Protein 4B7O (pdb70)

Foldseek 3Di:
DFFFLQKFWQPDFQLRVQQDQDWAPQVSCVQPFQWFWFFFAFQLIWIGGLFFTLCQEWEAEPRDTDNAAFALLTYRGGDTCVFFGGKMKHAAADAQQPAARRGGMYIYTYGDWLCSQCVFDPDFWWKKKKWKAKVQGWIKIWMKIWGQDDFKIWIKIKIKIWGDFGFFFPPDADPVGDRGFPFRTKIKIKMKIKMKGADPPRFKMKMWIKMKIKIWDDADLRNNFGPFIKMWMKMKIKIWMWGADPPQWGIKIKMKMKIKIKMWGQACLVRVLLPNHGGIWIKMKIKIKMKIKTWGDDDPFKIKIKIKIKMKMKIDTPAADLLLAADDVDDPCVVRVVASVVSNPADFDIKMKMKMKMKMKMWGDDDQKIKIKMKMKIKMWIQAGRRDIAIDIDIKIKMKMWGDPDPFKIKIKMWTKHWHDDHHHNSSNSSANHHAEAADYPADTKMKIKIKIKMWGHDPFKIKMKMKMKMKIFQDWAAFPCVNTHIHRFFMKIKIWMKMKMWGDDDFKIKIKMKIAMQIATEGPHPVGRDDLRLNRGFRWAIKMKMKIKGADVVQGKMKIKIKMKGAKGWATSYPVADDDCPGDGGIFHIDMKMKMKMWGDRVSTSFKIKMKMWTRVNSDWGTIGSGDRPPGHTHRGIMIMIMMMHMD

B-factor: mean 45.09, std 10.03, range [23.98, 94.46]

InterPro domains:
  IPR000531 TonB-dependent receptor-like, beta-barrel [PF00593] (238-663)
  IPR010105 TonB-dependent siderophore receptor [TIGR01783] (16-672)
  IPR012910 TonB-dependent receptor, plug domain [PF07715] (16-115)
  IPR036942 TonB-dependent receptor-like, beta-barrel domain superfamily [G3DSA:2.40.170.20] (121-672)
  IPR037066 TonB-dependent receptor, plug domain superfamily [G3DSA:2.170.130.10] (10-120)
  IPR039426 TonB-dependent receptor-like [PS52016] (8-672)
  IPR039426 TonB-dependent receptor-like [PTHR30069] (2-671)

Solvent-accessible surface area: 27251 Å² total; per-residue (Å²): 95,93,44,2,6,5,36,80,72,82,33,10,36,23,84,82,25,10,28,43,21,20,37,30,6,43,44,27,4,24,40,8,16,7,1,10,11,0,2,2,12,11,6,6,8,4,2,1,2,10,3,2,0,5,6,6,2,8,27,7,6,31,59,3,14,30,1,2,12,6,1,61,13,9,4,21,6,23,3,23,3,41,3,0,54,16,0,12,0,55,1,6,0,12,38,1,29,34,6,12,2,14,1,9,4,6,5,37,2,100,1,7,25,2,109,18,8,16,148,26,33,149,79,101,143,0,35,40,83,30,40,12,108,18,64,14,85,6,72,10,89,5,43,6,77,9,15,70,145,57,80,106,13,20,9,95,18,78,24,54,14,27,28,96,52,11,59,7,3,179,60,27,166,18,125,110,31,26,111,42,2,13,91,4,30,4,18,21,69,2,72,1,37,13,89,1,34,31,90,42,155,46,40,37,62,52,24,74,7,54,4,45,1,31,14,55,12,84,8,32,29,94,7,3,61,34,95,77,72,5,35,4,7,20,6,6,56,6,80,32,46,45,0,90,98,87,73,172,6,57,93,21,60,14,9,44,13,53,13,43,18,85,5,56,0,33,41,1,107,116,5,20,27,0,1,53,27,125,17,75,6,97,7,97,3,11,1,135,4,83,14,78,31,51,18,12,121,105,52,149,85,25,34,40,49,57,5,77,4,66,5,45,0,47,1,45,18,90,58,60,32,11,50,97,14,131,54,147,199,76,156,98,125,54,130,36,116,128,33,49,84,78,1,67,66,68,173,19,51,40,9,26,1,21,6,53,3,38,8,88,5,47,43,94,43,114,125,19,90,13,71,27,22,15,73,7,89,15,107,7,99,5,37,12,4,28,43,66,64,14,40,15,43,27,93,1,57,7,113,14,38,29,106,49,64,90,140,59,97,3,80,10,40,10,53,5,53,4,5,3,6,3,37,12,76,7,0,4,9,6,6,1,46,122,5,0,14,4,1,9,130,40,6,99,4,6,67,0,104,1,39,3,97,12,54,21,40,88,51,65,60,89,26,18,34,2,9,66,2,108,8,19,4,129,56,1,17,30,67,14,48,152,52,43,72,32,22,11,37,0,6,70,6,88,4,71,4,60,3,92,18,27,28,94,133,64,74,19,51,23,29,93,86,7,14,7,65,11,93,0,39,3,63,33,89,33,121,164,113,17,9,11,27,25,3,16,15,2,4,10,14,3,75,1,109,5,26,8,87,10,87,57,81,168,141,70,40,41,28,82,12,88,65,4,22,110,4,82,137,7,85,25,12,5,18,74,43,25,23,116,76,247,182,100,40,122,4,57,26,169,32,27,19,5,18,3,60,34,23,1,88,12,51,99,45,104,58,8,30,1,35,4,87,4,38,18,4,40,149,32,32,77,40,44,10,2,0,9,56,67,78,94,16,7,0,5,31,1,112,8,58,29,80,11,53,11,87,10,90

Secondary structure (DSSP, 8-state):
--STTSEEEEEEEHHHHTT----SHHHHTTT-TTEEE-SSSGGG--EEETTEETTT-EEEETTB-----S-TTSPPP---GGGEEEEEEE-SS--GGG-TTTTS-EEEEEE--HHHHGGG-SSSEEEEEEEEEETTTEEEEEEEEEEEETTEEEEEEEEEEEE---BBSTT---TTS-SB-TT--EEEEEEEEEEEEEEGGGTEEEEEEEEEEEEEEE--SSTT----EEEEEEEEEEEEEEEEEETTEEEEEEEEEEEEEEEEES--TT-TTTT--SS-EEEEEEEEEEEEEEEEEEETTEEEEEEEEEEEEEEEESS--GGG------S--HHHHHHHHHHHH------EEEEEEEEEEEEEEETTEEEEEEEEEEEEEEE-TTS-EEEEEEEEEEEEEEEEEETTEEEEEEEEEEEEPPPPPPGGGTT-TT-EEEE-TTPPPEEEEEEEEEEEEE-SSEEEEEEEEEEEEEEEEEEEE--EEEEEEEEEEEEEEEEEEEEEEETTEEEEEEEEEE--EEEE-SSS------TTTB--PPPEEEEEEEEEETTTTEEEEEEEEEE--EES-SBTT--B---B---EE--EEEEEEEEEE-TTSSTTEEEEEEEESTT------SSS-TTT-SPPB--EEEEEEEEE-

CATH classification: 2.170.130.10 (+1 more: 2.40.170.20)

Organism: Neisseria meningitidis (NCBI:txid487)

Sequence (649 aa):
DRQGSKIRTNIVTLQQKDESTATDMRELLKEEPSIDFGGGNGTSQFLTLRGMGQNSVDIKVDNAYSDSQILYHQGRFIVDPALVKVVSVQKGAGSASAGIGATNGAIIAKTVDAQDLLKGLDKNWGVRLNSGFASNEGVSYGASVFGKEGNFDGLFSYNRNDEKEYEAGKGFRNFNGGKTVPYSALDKRSYLAKIGTTFGDGDHRIVLSHMEDQHRGIRTVREEFTVPYRETTQSNTNLAYTGKDLGFVEKLDANAYVLEKKRYSADDKDNGYAGNVVGPNHTRITTRGMNFNFDSRLAEQTLLKYGINYRHQEIKPQAFLNGEFEISTDEEKAKDKKDMDLVHSYKLSNPTKTDTGAYIEAIHELDGFTLTGGLRYDRFKVKTHDGKTVSSSNLNPSFGVIWQPHEHWSFSSSHNYASRSPRLYDALQTHGKRGIISIADGTKAERARNTEIGFNYNDGTFAANGSYFWQTIKDALANPQNAVREAVNAGYIKNHGYELGASYRTGGLTAKVGVSHSKPRFYDTHPKKLLSANPEFGAQVGRAWTASLAYRFQNPNLEIGWRGRYVQKAVGSILVAGQKDRKLENVVRKGFGVNDVFANWKPLGKDTLNVNLSVNNVFNTFYYPHSQRWTNTLPGVGRDVRLGVNYKF

Structure (mmCIF, N/CA/C/O backbone):
data_4B7O
#
_entry.id   4B7O
#
_cell.length_a   175.210
_cell.length_b   79.100
_cell.length_c   74.750
_cell.angle_alpha   90.00
_cell.angle_beta   97.58
_cell.angle_gamma   90.00
#
_symmetry.space_group_name_H-M   'C 1 2 1'
#
loop_
_entity.id
_entity.type
_entity.pdbx_description
1 polymer 'IRON-REGULATED OUTER MEMBRANE PROTEIN'
2 water water
#
loop_
_atom_site.group_PDB
_atom_site.id
_atom_site.type_symb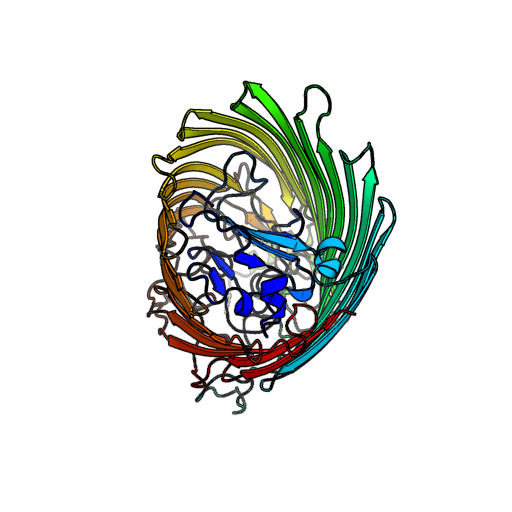ol
_atom_site.label_atom_id
_atom_site.label_alt_id
_atom_site.label_comp_id
_atom_site.label_asym_id
_atom_site.label_entity_id
_atom_site.label_seq_id
_atom_site.pdbx_PDB_ins_code
_atom_site.Cartn_x
_atom_site.Cartn_y
_atom_site.Cartn_z
_atom_site.occupancy
_atom_site.B_iso_or_equiv
_atom_site.auth_seq_id
_atom_site.auth_comp_id
_atom_site.auth_asym_id
_atom_site.auth_atom_id
_atom_site.pdbx_PDB_model_num
ATOM 1 N N . ASP A 1 61 ? -21.305 -39.029 43.119 1.00 54.25 61 ASP A N 1
ATOM 2 C CA . ASP A 1 61 ? -20.543 -38.758 41.852 1.00 53.14 61 ASP A CA 1
ATOM 3 C C . ASP A 1 61 ? -19.047 -38.556 42.040 1.00 52.46 61 ASP A C 1
ATOM 4 O O . ASP A 1 61 ? -18.649 -37.553 42.608 1.00 53.37 61 ASP A O 1
ATOM 9 N N . ARG A 1 62 ? -18.225 -39.477 41.537 1.00 43.85 62 ARG A N 1
ATOM 10 C CA . ARG A 1 62 ? -16.790 -39.349 41.735 1.00 47.82 62 ARG A CA 1
ATOM 11 C C . ARG A 1 62 ? -15.957 -39.614 40.520 1.00 45.85 62 ARG A C 1
ATOM 12 O O . ARG A 1 62 ? -14.815 -40.072 40.671 1.00 49.06 62 ARG A O 1
ATOM 20 N N . GLN A 1 63 ? -16.470 -39.303 39.333 1.00 35.78 63 GLN A N 1
ATOM 21 C CA . GLN A 1 63 ? -15.643 -39.467 38.129 1.00 40.52 63 GLN A CA 1
ATOM 22 C C . GLN A 1 63 ? -15.465 -38.172 37.369 1.00 40.23 63 GLN A C 1
ATOM 23 O O . GLN A 1 63 ? -15.331 -38.162 36.147 1.00 42.64 63 GLN A O 1
ATOM 29 N N . GLY A 1 64 ? -15.378 -37.079 38.110 1.00 37.43 64 GLY A N 1
ATOM 30 C CA . GLY A 1 64 ? -15.273 -35.833 37.452 1.00 43.08 64 GLY A CA 1
ATOM 31 C C . GLY A 1 64 ? -16.655 -35.458 36.917 1.00 48.63 64 GLY A C 1
ATOM 32 O O . GLY A 1 64 ? -17.649 -35.442 37.647 1.00 46.43 64 GLY A O 1
ATOM 33 N N . SER A 1 65 ? -16.687 -35.131 35.640 1.00 49.76 65 SER A N 1
ATOM 34 C CA . SER A 1 65 ? -17.901 -34.771 34.959 1.00 52.83 65 SER A CA 1
ATOM 35 C C . SER A 1 65 ? -18.392 -35.985 34.154 1.00 53.06 65 SER A C 1
ATOM 36 O O . SER A 1 65 ? -19.422 -35.906 33.478 1.00 47.93 65 SER A O 1
ATOM 39 N N . LYS A 1 66 ? -17.644 -37.094 34.223 1.00 44.47 66 LYS A N 1
ATOM 40 C CA . LYS A 1 66 ? -17.957 -38.294 33.462 1.00 44.10 66 LYS A CA 1
ATOM 41 C C . LYS A 1 66 ? -19.367 -38.828 33.716 1.00 47.27 66 LYS A C 1
ATOM 42 O O . LYS A 1 66 ? -19.997 -39.296 32.788 1.00 40.40 66 LYS A O 1
ATOM 48 N N . ILE A 1 67 ? -19.848 -38.716 34.953 1.00 46.59 67 ILE A N 1
ATOM 49 C CA . ILE A 1 67 ? -21.074 -39.318 35.357 1.00 47.70 67 ILE A CA 1
ATOM 50 C C . ILE A 1 67 ? -21.763 -38.369 36.277 1.00 51.53 67 ILE A C 1
ATOM 51 O O . ILE A 1 67 ? -21.258 -38.097 37.344 1.00 55.25 67 ILE A O 1
ATOM 56 N N . ARG A 1 68 ? -22.897 -37.814 35.852 1.00 52.93 68 ARG A N 1
ATOM 57 C CA . ARG A 1 68 ? -23.648 -36.904 36.699 1.00 43.77 68 ARG A CA 1
ATOM 58 C C . ARG A 1 68 ? -24.980 -37.564 36.974 1.00 49.55 68 ARG A C 1
ATOM 59 O O . ARG A 1 68 ? -25.819 -37.736 36.080 1.00 52.83 68 ARG A O 1
ATOM 67 N N . THR A 1 69 ? -25.161 -38.035 38.194 1.00 46.99 69 THR A N 1
ATOM 68 C CA . THR A 1 69 ? -26.402 -38.725 38.456 1.00 47.29 69 THR A CA 1
ATOM 69 C C . THR A 1 69 ? -27.380 -37.756 39.138 1.00 45.26 69 THR A C 1
ATOM 70 O O . THR A 1 69 ? -26.972 -36.833 39.832 1.00 46.84 69 THR A O 1
ATOM 74 N N . ASN A 1 70 ? -28.661 -37.923 38.849 1.00 44.50 70 ASN A N 1
ATOM 75 C CA . ASN A 1 70 ? -29.709 -36.987 39.278 1.00 46.93 70 ASN A CA 1
ATOM 76 C C . ASN A 1 70 ? -29.394 -35.562 38.895 1.00 46.66 70 ASN A C 1
ATOM 77 O O . ASN A 1 70 ? -29.548 -34.667 39.697 1.00 48.37 70 ASN A O 1
ATOM 82 N N . ILE A 1 71 ? -28.932 -35.341 37.674 1.00 44.70 71 ILE A N 1
ATOM 83 C CA . ILE A 1 71 ? -28.876 -33.999 37.165 1.00 46.33 71 ILE A CA 1
ATOM 84 C C . ILE A 1 71 ? -30.201 -33.300 37.395 1.00 47.27 71 ILE A C 1
ATOM 85 O O . ILE A 1 71 ? -30.255 -32.146 37.768 1.00 52.05 71 ILE A O 1
ATOM 90 N N . VAL A 1 72 ? -31.298 -34.000 37.192 1.00 51.06 72 VAL A N 1
ATOM 91 C CA . VAL A 1 72 ? -32.520 -33.389 37.585 1.00 48.69 72 VAL A CA 1
ATOM 92 C C . VAL A 1 72 ? -33.382 -34.379 38.325 1.00 44.39 72 VAL A C 1
ATOM 93 O O . VAL A 1 72 ? -33.395 -35.555 38.051 1.00 45.28 72 VAL A O 1
ATOM 97 N N . THR A 1 73 ? -34.092 -33.849 39.289 1.00 46.38 73 THR A N 1
ATOM 98 C CA . THR A 1 73 ? -34.816 -34.616 40.252 1.00 48.46 73 THR A CA 1
ATOM 99 C C . THR A 1 73 ? -36.248 -34.100 40.174 1.00 47.48 73 THR A C 1
ATOM 100 O O . THR A 1 73 ? -36.481 -32.990 39.664 1.00 42.60 73 THR A O 1
ATOM 104 N N . LEU A 1 74 ? -37.195 -34.905 40.658 1.00 44.35 74 LEU A N 1
ATOM 105 C CA . LEU A 1 74 ? -38.603 -34.605 40.513 1.00 40.60 74 LEU A CA 1
ATOM 106 C C . LEU A 1 74 ? -38.950 -33.372 41.297 1.00 39.86 74 LEU A C 1
ATOM 107 O O . LEU A 1 74 ? -39.639 -32.491 40.795 1.00 37.75 74 LEU A O 1
ATOM 112 N N . GLN A 1 75 ? -38.431 -33.271 42.507 1.00 40.62 75 GLN A N 1
ATOM 113 C CA . GLN A 1 75 ? -38.688 -32.089 43.268 1.00 46.35 75 GLN A CA 1
ATOM 114 C C . GLN A 1 75 ? -38.111 -30.853 42.535 1.00 45.58 75 GLN A C 1
ATOM 115 O O . GLN A 1 75 ? -38.693 -29.787 42.617 1.00 43.67 75 GLN A O 1
ATOM 121 N N . GLN A 1 76 ? -37.031 -31.004 41.769 1.00 42.09 76 GLN A N 1
ATOM 122 C CA . GLN A 1 76 ? -36.528 -29.886 40.961 1.00 44.76 76 GLN A CA 1
ATOM 123 C C . GLN A 1 76 ? -37.334 -29.567 39.741 1.00 45.71 76 GLN A C 1
ATOM 124 O O . GLN A 1 76 ? -37.535 -28.408 39.416 1.00 48.47 76 GLN A O 1
ATOM 130 N N . LYS A 1 77 ? -37.776 -30.598 39.043 1.00 41.87 77 LYS A N 1
ATOM 131 C CA . LYS A 1 77 ? -38.643 -30.438 37.902 1.00 39.69 77 LYS A CA 1
ATOM 132 C C . LYS A 1 77 ? -39.982 -29.734 38.267 1.00 39.63 77 LYS A C 1
ATOM 133 O O . LYS A 1 77 ? -40.477 -28.911 37.531 1.00 42.58 77 LYS A O 1
ATOM 139 N N . ASP A 1 78 ? -40.505 -29.992 39.452 1.00 35.17 78 ASP A N 1
ATOM 140 C CA . ASP A 1 78 ? -41.702 -29.369 39.876 1.00 38.01 78 ASP A CA 1
ATOM 141 C C . ASP A 1 78 ? -41.525 -27.873 40.006 1.00 38.46 78 ASP A C 1
ATOM 142 O O . ASP A 1 78 ? -42.474 -27.143 39.997 1.00 42.68 78 ASP A O 1
ATOM 147 N N . GLU A 1 79 ? -40.301 -27.410 40.127 1.00 43.69 79 GLU A N 1
ATOM 148 C CA . GLU A 1 79 ? -40.041 -25.980 40.321 1.00 41.78 79 GLU A CA 1
ATOM 149 C C . GLU A 1 79 ? -39.742 -25.325 39.028 1.00 35.58 79 GLU A C 1
ATOM 150 O O . GLU A 1 79 ? -39.448 -24.173 38.990 1.00 47.16 79 GLU A O 1
ATOM 156 N N . SER A 1 80 ? -39.755 -26.079 37.953 1.00 38.18 80 SER A N 1
ATOM 157 C CA . SER A 1 80 ? -39.350 -25.557 36.657 1.00 36.87 80 SER A CA 1
ATOM 158 C C . SER A 1 80 ? -40.545 -25.444 35.704 1.00 39.82 80 SER A C 1
ATOM 159 O O . SER A 1 80 ? -41.615 -26.048 35.879 1.00 47.38 80 SER A O 1
ATOM 162 N N . THR A 1 81 ? -40.344 -24.700 34.651 1.00 39.36 81 THR A N 1
ATOM 163 C CA . THR A 1 81 ? -41.413 -24.441 33.734 1.00 36.48 81 THR A CA 1
ATOM 164 C C . THR A 1 81 ? -41.253 -25.275 32.431 1.00 38.67 81 THR A C 1
ATOM 165 O O . THR A 1 81 ? -42.139 -25.325 31.578 1.00 38.46 81 THR A O 1
ATOM 169 N N . ALA A 1 82 ? -40.138 -25.992 32.350 1.00 33.14 82 ALA A N 1
ATOM 170 C CA . ALA A 1 82 ? -39.736 -26.738 31.190 1.00 34.50 82 ALA A CA 1
ATOM 171 C C . ALA A 1 82 ? -40.649 -27.952 30.908 1.00 40.95 82 ALA A C 1
ATOM 172 O O . ALA A 1 82 ? -41.166 -28.605 31.842 1.00 35.96 82 ALA A O 1
ATOM 174 N N . THR A 1 83 ? -40.911 -28.216 29.618 1.00 38.39 83 THR A N 1
ATOM 175 C CA . THR A 1 83 ? -41.727 -29.383 29.277 1.00 35.47 83 THR A CA 1
ATOM 176 C C . THR A 1 83 ? -41.026 -30.273 28.289 1.00 35.56 83 THR A C 1
ATOM 177 O O . THR A 1 83 ? -41.609 -31.252 27.889 1.00 35.45 83 THR A O 1
ATOM 181 N N . ASP A 1 84 ? -39.793 -29.951 27.882 1.00 32.70 84 ASP A N 1
ATOM 182 C CA . ASP A 1 84 ? -38.943 -30.941 27.228 1.00 37.40 84 ASP A CA 1
ATOM 183 C C . ASP A 1 84 ? -37.559 -31.035 27.861 1.00 36.68 84 ASP A C 1
ATOM 184 O O . ASP A 1 84 ? -37.186 -30.169 28.656 1.00 35.11 84 ASP A O 1
ATOM 189 N N . MET A 1 85 ? -36.784 -32.041 27.434 1.00 33.66 85 MET A N 1
ATOM 190 C CA . MET A 1 85 ? -35.399 -32.196 27.869 1.00 34.29 85 MET A CA 1
ATOM 191 C C . MET A 1 85 ? -34.477 -31.095 27.448 1.00 39.96 85 MET A C 1
ATOM 192 O O . MET A 1 85 ? -33.593 -30.715 28.207 1.00 44.78 85 MET A O 1
ATOM 197 N N . ARG A 1 86 ? -34.661 -30.560 26.248 1.00 37.91 86 ARG A N 1
ATOM 198 C CA . ARG A 1 86 ? -33.799 -29.488 25.853 1.00 38.50 86 ARG A CA 1
ATOM 199 C C . ARG A 1 86 ? -33.746 -28.329 26.872 1.00 39.02 86 ARG A C 1
ATOM 200 O O . ARG A 1 86 ? -32.670 -27.804 27.138 1.00 37.77 86 ARG A O 1
ATOM 208 N N . GLU A 1 87 ? -34.902 -27.920 27.411 1.00 36.50 87 GLU A N 1
ATOM 209 C CA . GLU A 1 87 ? -34.903 -26.837 28.371 1.00 38.36 87 GLU A CA 1
ATOM 210 C C . GLU A 1 87 ? -34.468 -27.332 29.736 1.00 34.33 87 GLU A C 1
ATOM 211 O O . GLU A 1 87 ? -33.750 -26.665 30.410 1.00 36.79 87 GLU A O 1
ATOM 217 N N . LEU A 1 88 ? -34.934 -28.490 30.134 1.00 32.20 88 LEU A N 1
ATOM 218 C CA . LEU A 1 88 ? -34.610 -29.026 31.432 1.00 35.44 88 LEU A CA 1
ATOM 219 C C . LEU A 1 88 ? -33.109 -29.132 31.693 1.00 38.58 88 LEU A C 1
ATOM 220 O O . LEU A 1 88 ? -32.665 -28.943 32.838 1.00 36.35 88 LEU A O 1
ATOM 225 N N . LEU A 1 89 ? -32.342 -29.516 30.665 1.00 35.22 89 LEU A N 1
ATOM 226 C CA . LEU A 1 89 ? -30.934 -29.757 30.858 1.00 33.24 89 LEU A CA 1
ATOM 227 C C . LEU A 1 89 ? -30.130 -28.619 30.207 1.00 40.52 89 LEU A C 1
ATOM 228 O O . LEU A 1 89 ? -29.023 -28.883 29.654 1.00 39.52 89 LEU A O 1
ATOM 233 N N . LYS A 1 90 ? -30.674 -27.389 30.205 1.00 31.01 90 LYS A N 1
ATOM 234 C CA . LYS A 1 90 ? -29.999 -26.331 29.478 1.00 35.76 90 LYS A CA 1
ATOM 235 C C . LYS A 1 90 ? -28.699 -25.810 30.152 1.00 35.36 90 LYS A C 1
ATOM 236 O O . LYS A 1 90 ? -27.838 -25.200 29.504 1.00 32.60 90 LYS A O 1
ATOM 242 N N . GLU A 1 91 ? -28.582 -26.073 31.436 1.00 33.64 91 GLU A N 1
ATOM 243 C CA . GLU A 1 91 ? -27.430 -25.687 32.203 1.00 34.98 91 GLU A CA 1
ATOM 244 C C . GLU A 1 91 ? -26.292 -26.704 32.134 1.00 34.05 91 GLU A C 1
ATOM 245 O O . GLU A 1 91 ? -25.225 -26.464 32.661 1.00 34.11 91 GLU A O 1
ATOM 251 N N . GLU A 1 92 ? -26.532 -27.854 31.537 1.00 33.15 92 GLU A N 1
ATOM 252 C CA . GLU A 1 92 ? -25.466 -28.814 31.312 1.00 39.29 92 GLU A CA 1
ATOM 253 C C . GLU A 1 92 ? -24.723 -28.561 29.996 1.00 37.89 92 GLU A C 1
ATOM 254 O O . GLU A 1 92 ? -25.238 -28.824 28.931 1.00 42.07 92 GLU A O 1
ATOM 260 N N . PRO A 1 93 ? -23.490 -28.059 30.074 1.00 39.88 93 PRO A N 1
ATOM 261 C CA . PRO A 1 93 ? -22.823 -27.558 28.867 1.00 34.46 93 PRO A CA 1
ATOM 262 C C . PRO A 1 93 ? -22.339 -28.635 27.887 1.00 36.82 93 PRO A C 1
ATOM 263 O O . PRO A 1 93 ? -22.008 -28.307 26.753 1.00 39.28 93 PRO A O 1
ATOM 267 N N . SER A 1 94 ? -22.218 -29.893 28.266 1.00 31.35 94 SER A N 1
ATOM 268 C CA . SER A 1 94 ? -21.684 -30.788 27.236 1.00 33.35 94 SER A CA 1
ATOM 269 C C . SER A 1 94 ? -22.843 -31.518 26.427 1.00 31.85 94 SER A C 1
ATOM 270 O O . SER A 1 94 ? -22.611 -32.339 25.529 1.00 23.98 94 SER A O 1
ATOM 273 N N . ILE A 1 95 ? -24.071 -31.172 26.767 1.00 29.18 95 ILE A N 1
ATOM 274 C CA . ILE A 1 95 ? -25.231 -31.715 26.080 1.00 36.41 95 ILE A CA 1
ATOM 275 C C . ILE A 1 95 ? -25.756 -30.559 25.293 1.00 33.64 95 ILE A C 1
ATOM 276 O O . ILE A 1 95 ? -25.940 -29.526 25.847 1.00 39.66 95 ILE A O 1
ATOM 281 N N . ASP A 1 96 ? -25.949 -30.715 23.997 1.00 38.98 96 ASP A N 1
ATOM 282 C CA . ASP A 1 96 ? -26.493 -29.654 23.180 1.00 37.55 96 ASP A CA 1
ATOM 283 C C . ASP A 1 96 ? -27.651 -30.178 22.321 1.00 39.88 96 ASP A C 1
ATOM 284 O O . ASP A 1 96 ? -27.646 -31.309 21.842 1.00 38.53 96 ASP A O 1
ATOM 289 N N . PHE A 1 97 ? -28.676 -29.354 22.173 1.00 41.97 97 PHE A N 1
ATOM 290 C CA . PHE A 1 97 ? -29.829 -29.735 21.397 1.00 39.17 97 PHE A CA 1
ATOM 291 C C . PHE A 1 97 ? -29.989 -28.911 20.154 1.00 39.54 97 PHE A C 1
ATOM 292 O O . PHE A 1 97 ? -29.664 -27.712 20.133 1.00 41.76 97 PHE A O 1
ATOM 300 N N . GLY A 1 98 ? -30.497 -29.562 19.110 1.00 38.94 98 GLY A N 1
ATOM 301 C CA . GLY A 1 98 ? -30.892 -28.819 17.893 1.00 38.95 98 GLY A CA 1
ATOM 302 C C . GLY A 1 98 ? -32.194 -28.026 18.101 1.00 36.44 98 GLY A C 1
ATOM 303 O O . GLY A 1 98 ? -32.997 -28.325 18.995 1.00 38.70 98 GLY A O 1
ATOM 304 N N . GLY A 1 99 ? -32.406 -27.016 17.273 1.00 38.06 99 GLY A N 1
ATOM 305 C CA . GLY A 1 99 ? -33.688 -26.267 17.199 1.00 38.55 99 GLY A CA 1
ATOM 306 C C . GLY A 1 99 ? -34.916 -27.096 16.780 1.00 37.15 99 GLY A C 1
ATOM 307 O O . GLY A 1 99 ? -34.795 -28.206 16.245 1.00 29.89 99 GLY A O 1
ATOM 308 N N . GLY A 1 100 ? -36.103 -26.553 17.022 1.00 37.43 100 GLY A N 1
ATOM 309 C CA . GLY A 1 100 ? -37.299 -27.192 16.467 1.00 38.45 100 GLY A CA 1
ATOM 310 C C . GLY A 1 100 ? -37.994 -28.054 17.480 1.00 38.28 100 GLY A C 1
ATOM 311 O O . GLY A 1 100 ? -37.503 -28.219 18.594 1.00 43.77 100 GLY A O 1
ATOM 312 N N . ASN A 1 101 ? -39.138 -28.610 17.115 1.00 38.23 101 ASN A N 1
ATOM 313 C CA . ASN A 1 101 ? -39.947 -29.271 18.129 1.00 37.75 101 ASN A CA 1
ATOM 314 C C . ASN A 1 101 ? -39.912 -30.741 17.846 1.00 41.76 101 ASN A C 1
ATOM 315 O O . ASN A 1 101 ? -39.607 -31.161 16.701 1.00 37.41 101 ASN A O 1
ATOM 320 N N . GLY A 1 102 ? -40.188 -31.529 18.889 1.00 38.10 102 GLY A N 1
ATOM 321 C CA . GLY A 1 102 ? -40.206 -32.988 18.771 1.00 38.61 102 GLY A CA 1
ATOM 322 C C . GLY A 1 102 ? -38.916 -33.537 18.178 1.00 39.47 102 GLY A C 1
ATOM 323 O O . GLY A 1 102 ? -37.815 -33.136 18.568 1.00 39.34 102 GLY A O 1
ATOM 324 N N . THR A 1 103 ? -39.068 -34.417 17.194 1.00 41.26 103 THR A N 1
ATOM 325 C CA . THR A 1 103 ? -37.975 -35.156 16.599 1.00 41.09 103 THR A CA 1
ATOM 326 C C . THR A 1 103 ? -37.279 -34.348 15.516 1.00 41.72 103 THR A C 1
ATOM 327 O O . THR A 1 103 ? -36.355 -34.843 14.840 1.00 47.93 103 THR A O 1
ATOM 331 N N . SER A 1 104 ? -37.709 -33.101 15.374 1.00 36.49 104 SER A N 1
ATOM 332 C CA . SER A 1 104 ? -36.878 -32.060 14.751 1.00 45.73 104 SER A CA 1
ATOM 333 C C . SER A 1 104 ? -35.495 -31.971 15.388 1.00 43.03 104 SER A C 1
ATOM 334 O O . SER A 1 104 ? -34.549 -31.603 14.693 1.00 41.22 104 SER A O 1
ATOM 337 N N . GLN A 1 105 ? -35.410 -32.296 16.691 1.00 41.29 105 GLN A N 1
ATOM 338 C CA . GLN A 1 105 ? -34.185 -32.122 17.538 1.00 40.32 105 GLN A CA 1
ATOM 339 C C . GLN A 1 105 ? -33.185 -33.274 17.459 1.00 42.26 105 GLN A C 1
ATOM 340 O O . GLN A 1 105 ? -33.547 -34.467 17.523 1.00 38.27 105 GLN A O 1
ATOM 346 N N . PHE A 1 106 ? -31.923 -32.886 17.360 1.00 42.37 106 PHE A N 1
ATOM 347 C CA . PHE A 1 106 ? -30.797 -33.793 17.426 1.00 45.82 106 PHE A CA 1
ATOM 348 C C . PHE A 1 106 ? -30.061 -33.485 18.684 1.00 44.34 106 PHE A C 1
ATOM 349 O O . PHE A 1 106 ? -29.845 -32.316 19.035 1.00 46.37 106 PHE A O 1
ATOM 357 N N . LEU A 1 107 ? -29.577 -34.524 19.307 1.00 40.81 107 LEU A N 1
ATOM 358 C CA . LEU A 1 107 ? -28.891 -34.346 20.558 1.00 40.77 107 LEU A CA 1
ATOM 359 C C . LEU A 1 107 ? -27.385 -34.712 20.443 1.00 38.69 107 LEU A C 1
ATOM 360 O O . LEU A 1 107 ? -27.047 -35.688 19.773 1.00 31.72 107 LEU A O 1
ATOM 365 N N . THR A 1 108 ? -26.492 -33.900 21.038 1.00 35.52 108 THR A N 1
ATOM 366 C CA . THR A 1 108 ? -25.103 -34.296 21.110 1.00 36.45 108 THR A CA 1
ATOM 367 C C . THR A 1 108 ? -24.569 -34.223 22.518 1.00 34.71 108 THR A C 1
ATOM 368 O O . THR A 1 108 ? -24.986 -33.415 23.350 1.00 33.14 108 THR A O 1
ATOM 372 N N . LEU A 1 109 ? -23.643 -35.098 22.763 1.00 33.67 109 LEU A N 1
ATOM 373 C CA . LEU A 1 109 ? -23.055 -35.268 24.048 1.00 34.55 109 LEU A CA 1
ATOM 374 C C . LEU A 1 109 ? -21.584 -35.278 23.745 1.00 38.39 109 LEU A C 1
ATOM 375 O O . LEU A 1 109 ? -21.127 -36.132 22.964 1.00 32.65 109 LEU A O 1
ATOM 380 N N . ARG A 1 110 ? -20.863 -34.283 24.286 1.00 36.95 110 ARG A N 1
ATOM 381 C CA . ARG A 1 110 ? -19.459 -34.091 23.929 1.00 35.99 110 ARG A CA 1
ATOM 382 C C . ARG A 1 110 ? -19.263 -34.077 22.441 1.00 36.68 110 ARG A C 1
ATOM 383 O O . ARG A 1 110 ? -18.275 -34.592 21.943 1.00 36.66 110 ARG A O 1
ATOM 391 N N . GLY A 1 111 ?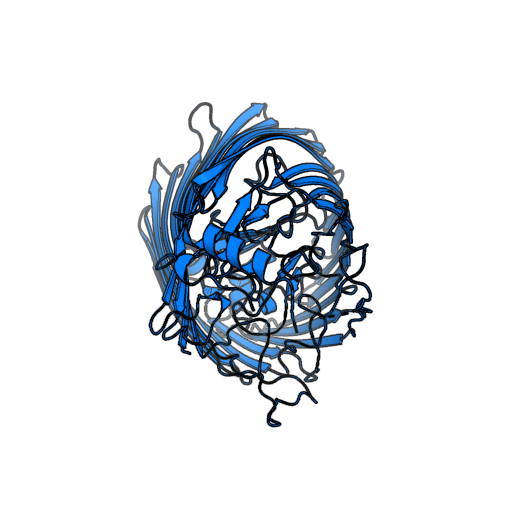 -20.207 -33.473 21.731 1.00 39.53 111 GLY A N 1
ATOM 392 C CA . GLY A 1 111 ? -20.166 -33.414 20.264 1.00 37.06 111 GLY A CA 1
ATOM 393 C C . GLY A 1 111 ? -20.598 -34.682 19.540 1.00 37.77 111 GLY A C 1
ATOM 394 O O . GLY A 1 111 ? -20.610 -34.706 18.327 1.00 42.13 111 GLY A O 1
ATOM 395 N N . MET A 1 112 ? -20.919 -35.760 20.250 1.00 36.79 112 MET A N 1
ATOM 396 C CA . MET A 1 112 ? -21.247 -36.999 19.544 1.00 36.39 112 MET A CA 1
ATOM 397 C C . MET A 1 112 ? -22.724 -37.097 19.524 1.00 36.81 112 MET A C 1
ATOM 398 O O . MET A 1 112 ? -23.377 -36.705 20.515 1.00 36.29 112 MET A O 1
ATOM 403 N N . GLY A 1 113 ? -23.270 -37.533 18.388 1.00 35.10 113 GLY A N 1
ATOM 404 C CA . GLY A 1 113 ? -24.737 -37.480 18.196 1.00 36.24 113 GLY A CA 1
ATOM 405 C C . GLY A 1 113 ? -25.467 -38.776 18.574 1.00 37.28 113 GLY A C 1
ATOM 406 O O . GLY A 1 113 ? -24.839 -39.752 19.048 1.00 38.87 113 GLY A O 1
ATOM 407 N N . GLN A 1 114 ? -26.779 -38.830 18.313 1.00 40.08 114 GLN A N 1
ATOM 408 C CA . GLN A 1 114 ? -27.572 -40.006 18.749 1.00 42.26 114 GLN A CA 1
ATOM 409 C C . GLN A 1 114 ? -27.272 -41.303 18.016 1.00 42.20 114 GLN A C 1
ATOM 410 O O . GLN A 1 114 ? -27.729 -42.367 18.422 1.00 45.63 114 GLN A O 1
ATOM 416 N N . ASN A 1 115 ? -26.513 -41.229 16.937 1.00 38.26 115 ASN A N 1
ATOM 417 C CA . ASN A 1 115 ? -25.968 -42.440 16.396 1.00 43.54 115 ASN A CA 1
ATOM 418 C C . ASN A 1 115 ? -25.088 -43.189 17.437 1.00 43.47 115 ASN A C 1
ATOM 419 O O . ASN A 1 115 ? -24.955 -44.399 17.371 1.00 49.17 115 ASN A O 1
ATOM 424 N N . SER A 1 116 ? -24.541 -42.506 18.427 1.00 40.47 116 SER A N 1
ATOM 425 C CA . SER A 1 116 ? -23.739 -43.239 19.427 1.00 45.10 116 SER A CA 1
ATOM 426 C C . SER A 1 116 ? -24.246 -43.023 20.835 1.00 42.07 116 SER A C 1
ATOM 427 O O . SER A 1 116 ? -23.846 -43.761 21.741 1.00 42.51 116 SER A O 1
ATOM 430 N N . VAL A 1 117 ? -25.050 -41.982 21.067 1.00 39.34 117 VAL A N 1
ATOM 431 C CA . VAL A 1 117 ? -25.533 -41.814 22.445 1.00 36.52 117 VAL A CA 1
ATOM 432 C C . VAL A 1 117 ? -26.965 -42.248 22.611 1.00 34.29 117 VAL A C 1
ATOM 433 O O . VAL A 1 117 ? -27.824 -41.815 21.895 1.00 35.04 117 VAL A O 1
ATOM 437 N N . ASP A 1 118 ? -27.204 -43.164 23.538 1.00 36.03 118 ASP A N 1
ATOM 438 C CA . ASP A 1 118 ? -28.539 -43.699 23.747 1.00 35.52 118 ASP A CA 1
ATOM 439 C C . ASP A 1 118 ? -29.300 -42.814 24.686 1.00 37.21 118 ASP A C 1
ATOM 440 O O . ASP A 1 118 ? -28.704 -41.968 25.337 1.00 37.19 118 ASP A O 1
ATOM 445 N N . ILE A 1 119 ? -30.612 -42.997 24.739 1.00 34.85 119 ILE A N 1
ATOM 446 C CA . ILE A 1 119 ? -31.430 -42.404 25.747 1.00 34.82 119 ILE A CA 1
ATOM 447 C C . ILE A 1 119 ? -32.069 -43.572 26.388 1.00 35.54 119 ILE A C 1
ATOM 448 O O . ILE A 1 119 ? -32.782 -44.297 25.730 1.00 36.35 119 ILE A O 1
ATOM 453 N N . LYS A 1 120 ? -31.825 -43.781 27.670 1.00 36.61 120 LYS A N 1
ATOM 454 C CA . LYS A 1 120 ? -32.254 -45.018 28.269 1.00 38.35 120 LYS A CA 1
ATOM 455 C C . LYS A 1 120 ? -33.338 -44.657 29.213 1.00 40.98 120 LYS A C 1
ATOM 456 O O . LYS A 1 120 ? -33.158 -43.753 30.066 1.00 44.20 120 LYS A O 1
ATOM 462 N N . VAL A 1 121 ? -34.474 -45.331 29.096 1.00 34.61 121 VAL A N 1
ATOM 463 C CA . VAL A 1 121 ? -35.477 -45.079 30.095 1.00 38.03 121 VAL A CA 1
ATOM 464 C C . VAL A 1 121 ? -35.889 -46.369 30.683 1.00 38.15 121 VAL A C 1
ATOM 465 O O . VAL A 1 121 ? -36.186 -47.295 29.949 1.00 41.76 121 VAL A O 1
ATOM 469 N N . ASP A 1 122 ? -35.880 -46.423 32.012 1.00 37.61 122 ASP A N 1
ATOM 470 C CA . ASP A 1 122 ? -35.961 -47.669 32.767 1.00 37.36 122 ASP A CA 1
ATOM 471 C C . ASP A 1 122 ? -35.064 -48.806 32.259 1.00 39.64 122 ASP A C 1
ATOM 472 O O . ASP A 1 122 ? -35.411 -49.989 32.361 1.00 36.74 122 ASP A O 1
ATOM 477 N N . ASN A 1 123 ? -33.901 -48.438 31.726 1.00 35.18 123 ASN A N 1
ATOM 478 C CA . ASN A 1 123 ? -32.993 -49.434 31.229 1.00 41.18 123 ASN A CA 1
ATOM 479 C C . ASN A 1 123 ? -33.487 -50.192 29.968 1.00 43.49 123 ASN A C 1
ATOM 480 O O . ASN A 1 123 ? -33.242 -51.377 29.821 1.00 38.70 123 ASN A O 1
ATOM 485 N N . ALA A 1 124 ? -34.196 -49.499 29.082 1.00 40.81 124 ALA A N 1
ATOM 486 C CA . ALA A 1 124 ? -34.554 -50.033 27.803 1.00 36.04 124 ALA A CA 1
ATOM 487 C C . ALA A 1 124 ? -34.291 -48.971 26.771 1.00 33.24 124 ALA A C 1
ATOM 488 O O . ALA A 1 124 ? -34.670 -47.835 26.945 1.00 37.31 124 ALA A O 1
ATOM 490 N N . TYR A 1 125 ? -33.690 -49.359 25.658 1.00 31.65 125 TYR A N 1
ATOM 491 C CA . TYR A 1 125 ? -33.324 -48.409 24.653 1.00 31.10 125 TYR A CA 1
ATOM 492 C C . TYR A 1 125 ? -32.999 -49.186 23.379 1.00 32.46 125 TYR A C 1
ATOM 493 O O . TYR A 1 125 ? -32.596 -50.334 23.396 1.00 37.55 125 TYR A O 1
ATOM 502 N N . SER A 1 126 ? -33.062 -48.496 22.275 1.00 36.11 126 SER A N 1
ATOM 503 C CA . SER A 1 126 ? -32.950 -49.100 20.980 1.00 37.29 126 SER A CA 1
ATOM 504 C C . SER A 1 126 ? -32.002 -48.186 20.261 1.00 36.86 126 SER A C 1
ATOM 505 O O . SER A 1 126 ? -31.882 -47.035 20.618 1.00 40.50 126 SER A O 1
ATOM 508 N N . ASP A 1 127 ? -31.331 -48.680 19.237 1.00 40.07 127 ASP A N 1
ATOM 509 C CA . ASP A 1 127 ? -30.369 -47.841 18.590 1.00 39.95 127 ASP A CA 1
ATOM 510 C C . ASP A 1 127 ? -30.712 -47.594 17.144 1.00 39.42 127 ASP A C 1
ATOM 511 O O . ASP A 1 127 ? -29.999 -46.868 16.435 1.00 43.95 127 ASP A O 1
ATOM 516 N N . SER A 1 128 ? -31.837 -48.143 16.714 1.00 39.10 128 SER A N 1
ATOM 517 C CA . SER A 1 128 ? -32.308 -47.870 15.348 1.00 45.36 128 SER A CA 1
ATOM 518 C C . SER A 1 128 ? -33.072 -46.557 15.268 1.00 43.60 128 SER A C 1
ATOM 519 O O . SER A 1 128 ? -33.454 -45.980 16.284 1.00 47.10 128 SER A O 1
ATOM 522 N N . GLN A 1 129 ? -33.215 -46.046 14.062 1.00 43.46 129 GLN A N 1
ATOM 523 C CA . GLN A 1 129 ? -33.947 -44.825 13.892 1.00 42.38 129 GLN A CA 1
ATOM 524 C C . GLN A 1 129 ? -35.032 -44.927 12.800 1.00 42.45 129 GLN A C 1
ATOM 525 O O . GLN A 1 129 ? -35.005 -45.828 11.969 1.00 39.00 129 GLN A O 1
ATOM 531 N N . ILE A 1 130 ? -35.969 -43.984 12.826 1.00 41.62 130 ILE A N 1
ATOM 532 C CA . ILE A 1 130 ? -36.909 -43.719 11.731 1.00 41.94 130 ILE A CA 1
ATOM 533 C C . ILE A 1 130 ? -36.300 -43.141 10.413 1.00 38.79 130 ILE A C 1
ATOM 534 O O . ILE A 1 130 ? -36.484 -43.717 9.377 1.00 45.98 130 ILE A O 1
ATOM 539 N N . LEU A 1 131 ? -35.608 -42.010 10.429 1.00 40.82 131 LEU A N 1
ATOM 540 C CA . LEU A 1 131 ? -35.028 -41.442 9.195 1.00 39.99 131 LEU A CA 1
ATOM 541 C C . LEU A 1 131 ? -34.016 -40.391 9.554 1.00 43.12 131 LEU A C 1
ATOM 542 O O . LEU A 1 131 ? -34.148 -39.708 10.564 1.00 43.58 131 LEU A O 1
ATOM 547 N N . TYR A 1 132 ? -33.016 -40.218 8.704 1.00 43.12 132 TYR A N 1
ATOM 548 C CA . TYR A 1 132 ? -31.837 -39.485 9.136 1.00 44.09 132 TYR A CA 1
ATOM 549 C C . TYR A 1 132 ? -32.129 -37.993 9.172 1.00 45.44 132 TYR A C 1
ATOM 550 O O . TYR A 1 132 ? -31.328 -37.205 9.716 1.00 48.60 132 TYR A O 1
ATOM 559 N N . HIS A 1 133 ? -33.274 -37.608 8.595 1.00 46.08 133 HIS A N 1
ATOM 560 C CA . HIS A 1 133 ? -33.720 -36.201 8.542 1.00 41.16 133 HIS A CA 1
ATOM 561 C C . HIS A 1 133 ? -34.421 -35.753 9.796 1.00 39.40 133 HIS A C 1
ATOM 562 O O . HIS A 1 133 ? -35.027 -34.690 9.833 1.00 45.74 133 HIS A O 1
ATOM 569 N N . GLN A 1 134 ? -34.373 -36.574 10.827 1.00 41.56 134 GLN A N 1
ATOM 570 C CA . GLN A 1 134 ? -34.961 -36.257 12.097 1.00 40.94 134 GLN A CA 1
ATOM 571 C C . GLN A 1 134 ? -34.164 -36.934 13.199 1.00 43.63 134 GLN A C 1
ATOM 572 O O . GLN A 1 134 ? -33.423 -37.910 12.946 1.00 37.45 134 GLN A O 1
ATOM 578 N N . GLY A 1 135 ? -34.306 -36.413 14.418 1.00 40.99 135 GLY A N 1
ATOM 579 C CA . GLY A 1 135 ? -33.527 -36.937 15.537 1.00 41.77 135 GLY A CA 1
ATOM 580 C C . GLY A 1 135 ? -34.247 -38.159 16.099 1.00 41.84 135 GLY A C 1
ATOM 581 O O . GLY A 1 135 ? -35.437 -38.354 15.856 1.00 42.24 135 GLY A O 1
ATOM 582 N N . ARG A 1 136 ? -33.539 -38.972 16.868 1.00 34.96 136 ARG A N 1
ATOM 583 C CA . ARG A 1 136 ? -34.184 -40.091 17.497 1.00 39.00 136 ARG A CA 1
ATOM 584 C C . ARG A 1 136 ? -35.128 -39.586 18.630 1.00 41.48 136 ARG A C 1
ATOM 585 O O . ARG A 1 136 ? -34.906 -38.531 19.217 1.00 40.87 136 ARG A O 1
ATOM 593 N N . PHE A 1 137 ? -36.187 -40.322 18.899 1.00 40.75 137 PHE A N 1
ATOM 594 C CA . PHE A 1 137 ? -37.240 -39.889 19.846 1.00 42.24 137 PHE A CA 1
ATOM 595 C C . PHE A 1 137 ? -36.658 -39.556 21.231 1.00 47.79 137 PHE A C 1
ATOM 596 O O . PHE A 1 137 ? -35.953 -40.397 21.829 1.00 44.61 137 PHE A O 1
ATOM 604 N N . ILE A 1 138 ? -36.967 -38.362 21.750 1.00 40.89 138 ILE A N 1
ATOM 605 C CA . ILE A 1 138 ? -36.529 -37.995 23.072 1.00 39.83 138 ILE A CA 1
ATOM 606 C C . ILE A 1 138 ? -37.677 -37.962 24.062 1.00 38.63 138 ILE A C 1
ATOM 607 O O . ILE A 1 138 ? -38.647 -37.254 23.854 1.00 43.01 138 ILE A O 1
ATOM 612 N N . VAL A 1 139 ? -37.542 -38.674 25.175 1.00 42.43 139 VAL A N 1
ATOM 613 C CA . VAL A 1 139 ? -38.661 -38.884 26.136 1.00 40.68 139 VAL A CA 1
ATOM 614 C C . VAL A 1 139 ? -39.177 -37.597 26.809 1.00 40.76 139 VAL A C 1
ATOM 615 O O . VAL A 1 139 ? -38.478 -36.596 26.902 1.00 41.09 139 VAL A O 1
ATOM 619 N N . ASP A 1 140 ? -40.405 -37.635 27.282 1.00 37.83 140 ASP A N 1
ATOM 620 C CA . ASP A 1 140 ? -41.031 -36.439 27.763 1.00 41.23 140 ASP A CA 1
ATOM 621 C C . ASP A 1 140 ? -40.827 -36.420 29.285 1.00 39.56 140 ASP A C 1
ATOM 622 O O . ASP A 1 140 ? -41.205 -37.343 29.980 1.00 41.22 140 ASP A O 1
ATOM 627 N N . PRO A 1 141 ? -40.218 -35.369 29.805 1.00 37.75 141 PRO A N 1
ATOM 628 C CA . PRO A 1 141 ? -39.898 -35.230 31.233 1.00 33.70 141 PRO A CA 1
ATOM 629 C C . PRO A 1 141 ? -41.058 -35.367 32.160 1.00 36.49 141 PRO A C 1
ATOM 630 O O . PRO A 1 141 ? -40.883 -35.645 33.349 1.00 35.67 141 PRO A O 1
ATOM 634 N N . ALA A 1 142 ? -42.255 -35.126 31.666 1.00 37.24 142 ALA A N 1
ATOM 635 C CA . ALA A 1 142 ? -43.414 -35.353 32.510 1.00 40.42 142 ALA A CA 1
ATOM 636 C C . ALA A 1 142 ? -43.438 -36.774 33.124 1.00 38.05 142 ALA A C 1
ATOM 637 O O . ALA A 1 142 ? -43.888 -36.984 34.220 1.00 38.89 142 ALA A O 1
ATOM 639 N N . LEU A 1 143 ? -42.940 -37.746 32.393 1.00 36.27 143 LEU A N 1
ATOM 640 C CA . LEU A 1 143 ? -42.972 -39.099 32.829 1.00 39.44 143 LEU A CA 1
ATOM 641 C C . LEU A 1 143 ? -41.841 -39.490 33.808 1.00 40.39 143 LEU A C 1
ATOM 642 O O . LEU A 1 143 ? -41.944 -40.485 34.535 1.00 39.96 143 LEU A O 1
ATOM 647 N N . VAL A 1 144 ? -40.764 -38.723 33.822 1.00 36.67 144 VAL A N 1
ATOM 648 C CA . VAL A 1 144 ? -39.573 -39.179 34.513 1.00 37.67 144 VAL A CA 1
ATOM 649 C C . VAL A 1 144 ? -39.510 -38.742 35.980 1.00 35.51 144 VAL A C 1
ATOM 650 O O . VAL A 1 144 ? -40.106 -37.747 36.357 1.00 38.03 144 VAL A O 1
ATOM 654 N N . LYS A 1 145 ? -38.784 -39.478 36.808 1.00 37.13 145 LYS A N 1
ATOM 655 C CA . LYS A 1 145 ? -38.533 -39.018 38.164 1.00 37.52 145 LYS A CA 1
ATOM 656 C C . LYS A 1 145 ? -37.114 -38.467 38.340 1.00 40.34 145 LYS A C 1
ATOM 657 O O . LYS A 1 145 ? -36.867 -37.607 39.170 1.00 36.41 145 LYS A O 1
ATOM 663 N N . VAL A 1 146 ? -36.203 -38.947 37.518 1.00 37.55 146 VAL A N 1
ATOM 664 C CA . VAL A 1 146 ? -34.839 -38.647 37.676 1.00 37.47 146 VAL A CA 1
ATOM 665 C C . VAL A 1 146 ? -34.243 -38.719 36.264 1.00 36.07 146 VAL A C 1
ATOM 666 O O . VAL A 1 146 ? -34.653 -39.572 35.482 1.00 35.01 146 VAL A O 1
ATOM 670 N N . VAL A 1 147 ? -33.325 -37.819 35.919 1.00 36.08 147 VAL A N 1
ATOM 671 C CA . VAL A 1 147 ? -32.503 -37.918 34.686 1.00 33.89 147 VAL A CA 1
ATOM 672 C C . VAL A 1 147 ? -31.019 -37.829 35.058 1.00 34.75 147 VAL A C 1
ATOM 673 O O . VAL A 1 147 ? -30.649 -36.946 35.816 1.00 32.14 147 VAL A O 1
ATOM 677 N N . SER A 1 148 ? -30.186 -38.744 34.544 1.00 40.19 148 SER A N 1
ATOM 678 C CA . SER A 1 148 ? -28.717 -38.773 34.792 1.00 38.40 148 SER A CA 1
ATOM 679 C C . SER A 1 148 ? -27.934 -38.746 33.466 1.00 39.62 148 SER A C 1
ATOM 680 O O . SER A 1 148 ? -28.551 -38.857 32.388 1.00 37.86 148 SER A O 1
ATOM 683 N N . VAL A 1 149 ? -26.604 -38.558 33.532 1.00 38.48 149 VAL A N 1
ATOM 684 C CA . VAL A 1 149 ? -25.742 -38.639 32.314 1.00 40.76 149 VAL A CA 1
ATOM 685 C C . VAL A 1 149 ? -24.495 -39.539 32.464 1.00 44.04 149 VAL A C 1
ATOM 686 O O . VAL A 1 149 ? -23.921 -39.641 33.530 1.00 50.42 149 VAL A O 1
ATOM 690 N N . GLN A 1 150 ? -24.070 -40.166 31.383 1.00 44.13 150 GLN A N 1
ATOM 691 C CA . GLN A 1 150 ? -22.898 -41.011 31.378 1.00 43.03 150 GLN A CA 1
ATOM 692 C C . GLN A 1 150 ? -22.245 -40.670 30.101 1.00 48.49 150 GLN A C 1
ATOM 693 O O . GLN A 1 150 ? -22.872 -40.797 29.065 1.00 51.11 150 GLN A O 1
ATOM 699 N N . LYS A 1 151 ? -20.997 -40.220 30.151 1.00 45.76 151 LYS A N 1
ATOM 700 C CA . LYS A 1 151 ? -20.328 -39.784 28.952 1.00 41.42 151 LYS A CA 1
ATOM 701 C C . LYS A 1 151 ? -19.202 -40.717 28.643 1.00 45.38 151 LYS A C 1
ATOM 702 O O . LYS A 1 151 ? -18.712 -41.448 29.538 1.00 48.17 151 LYS A O 1
ATOM 708 N N . GLY A 1 152 ? -18.771 -40.690 27.379 1.00 47.78 152 GLY A N 1
ATOM 709 C CA . GLY A 1 152 ? -17.737 -41.604 26.898 1.00 43.27 152 GLY A CA 1
ATOM 710 C C . GLY A 1 152 ? -18.117 -43.066 27.042 1.00 42.68 152 GLY A C 1
ATOM 711 O O . GLY A 1 152 ? -19.267 -43.425 27.198 1.00 40.37 152 GLY A O 1
ATOM 712 N N . ALA A 1 153 ? -17.111 -43.918 27.007 1.00 45.46 153 ALA A N 1
ATOM 713 C CA . ALA A 1 153 ? -17.288 -45.334 26.999 1.00 38.16 153 ALA A CA 1
ATOM 714 C C . ALA A 1 153 ? -17.505 -45.806 28.436 1.00 42.59 153 ALA A C 1
ATOM 715 O O . ALA A 1 153 ? -16.815 -45.346 29.340 1.00 48.10 153 ALA A O 1
ATOM 717 N N . GLY A 1 154 ? -18.473 -46.695 28.670 1.00 43.20 154 GLY A N 1
ATOM 718 C CA . GLY A 1 154 ? -18.769 -47.153 30.050 1.00 38.09 154 GLY A CA 1
ATOM 719 C C . GLY A 1 154 ? -17.901 -48.346 30.471 1.00 40.23 154 GLY A C 1
ATOM 720 O O . GLY A 1 154 ? -17.100 -48.902 29.686 1.00 39.32 154 GLY A O 1
ATOM 721 N N . SER A 1 155 ? -18.029 -48.750 31.724 1.00 41.25 155 SER A N 1
ATOM 722 C CA . SER A 1 155 ? -17.263 -49.892 32.201 1.00 45.08 155 SER A CA 1
ATOM 723 C C . SER A 1 155 ? -18.011 -51.135 31.731 1.00 45.14 155 SER A C 1
ATOM 724 O O . SER A 1 155 ? -18.984 -51.029 30.986 1.00 49.26 155 SER A O 1
ATOM 727 N N . ALA A 1 156 ? -17.566 -52.300 32.164 1.00 45.60 156 ALA A N 1
ATOM 728 C CA . ALA A 1 156 ? -18.101 -53.558 31.682 1.00 42.22 156 ALA A CA 1
ATOM 729 C C . ALA A 1 156 ? -19.587 -53.706 31.946 1.00 39.93 156 ALA A C 1
ATOM 730 O O . ALA A 1 156 ? -20.304 -54.201 31.105 1.00 42.25 156 ALA A O 1
ATOM 732 N N . SER A 1 157 ? -20.041 -53.281 33.105 1.00 35.17 157 SER A N 1
ATOM 733 C CA . SER A 1 157 ? -21.393 -53.506 33.476 1.00 40.02 157 SER A CA 1
ATOM 734 C C . SER A 1 157 ? -22.418 -52.502 32.908 1.00 43.74 157 SER A C 1
ATOM 735 O O . SER A 1 157 ? -23.584 -52.571 33.256 1.00 38.44 157 SER A O 1
ATOM 738 N N . ALA A 1 158 ? -22.012 -51.584 32.034 1.00 46.19 158 ALA A N 1
ATOM 739 C CA . ALA A 1 158 ? -22.958 -50.517 31.577 1.00 46.12 158 ALA A CA 1
ATOM 740 C C . ALA A 1 158 ? -24.122 -51.004 30.682 1.00 47.30 158 ALA A C 1
ATOM 741 O O . ALA A 1 158 ? -25.254 -50.549 30.805 1.00 51.20 158 ALA A O 1
ATOM 743 N N . GLY A 1 159 ? -23.830 -51.910 29.763 1.00 44.18 159 GLY A N 1
ATOM 744 C CA . GLY A 1 159 ? -24.847 -52.424 28.859 1.00 40.57 159 GLY A CA 1
ATOM 745 C C . GLY A 1 159 ? -24.276 -52.514 27.475 1.00 39.98 159 GLY A C 1
ATOM 746 O O . GLY A 1 159 ? -23.071 -52.429 27.277 1.00 40.76 159 GLY A O 1
ATOM 747 N N . ILE A 1 160 ? -25.155 -52.615 26.501 1.00 41.62 160 ILE A N 1
ATOM 748 C CA . ILE A 1 160 ? -24.746 -52.800 25.119 1.00 38.96 160 ILE A CA 1
ATOM 749 C C . ILE A 1 160 ? -24.428 -51.456 24.514 1.00 32.89 160 ILE A C 1
ATOM 750 O O . ILE A 1 160 ? -25.110 -50.499 24.756 1.00 44.85 160 ILE A O 1
ATOM 755 N N . GLY A 1 161 ? -23.473 -51.420 23.634 1.00 36.99 161 GLY A N 1
ATOM 756 C CA . GLY A 1 161 ? -23.183 -50.221 22.818 1.00 37.34 161 GLY A CA 1
ATOM 757 C C . GLY A 1 161 ? -22.700 -48.982 23.556 1.00 36.12 161 GLY A C 1
ATOM 758 O O . GLY A 1 161 ? -22.838 -47.861 23.064 1.00 33.45 161 GLY A O 1
ATOM 759 N N . ALA A 1 162 ? -22.103 -49.162 24.722 1.00 34.80 162 ALA A N 1
ATOM 760 C CA . ALA A 1 162 ? -21.783 -48.012 25.547 1.00 32.35 162 ALA A CA 1
ATOM 761 C C . ALA A 1 162 ? -20.541 -47.334 25.114 1.00 32.74 162 ALA A C 1
ATOM 762 O O . ALA A 1 162 ? -19.624 -47.312 25.906 1.00 35.88 162 ALA A O 1
ATOM 764 N N . THR A 1 163 ? -20.500 -46.791 23.883 1.00 37.82 163 THR A N 1
ATOM 765 C CA . THR A 1 163 ? -19.263 -46.251 23.297 1.00 38.81 163 THR A CA 1
ATOM 766 C C . THR A 1 163 ? -19.082 -44.807 23.625 1.00 42.44 163 THR A C 1
ATOM 767 O O . THR A 1 163 ? -17.972 -44.336 23.761 1.00 42.35 163 THR A O 1
ATOM 771 N N . ASN A 1 164 ? -20.187 -44.090 23.625 1.00 43.32 164 ASN A N 1
ATOM 772 C CA . ASN A 1 164 ? -20.220 -42.713 24.033 1.00 44.22 164 ASN A CA 1
ATOM 773 C C . ASN A 1 164 ? -21.273 -42.726 25.100 1.00 46.86 164 ASN A C 1
ATOM 774 O O . ASN A 1 164 ? -21.705 -43.785 25.539 1.00 52.78 164 ASN A O 1
ATOM 779 N N . GLY A 1 165 ? -21.704 -41.604 25.596 1.00 46.21 165 GLY A N 1
ATOM 780 C CA . GLY A 1 165 ? -22.609 -41.796 26.726 1.00 44.28 165 GLY A CA 1
ATOM 781 C C . GLY A 1 165 ? -24.078 -42.148 26.465 1.00 44.16 165 GLY A C 1
ATOM 782 O O . GLY A 1 165 ? -24.470 -42.715 25.414 1.00 41.86 165 GLY A O 1
ATOM 783 N N . ALA A 1 166 ? -24.885 -41.826 27.465 1.00 34.40 166 ALA A N 1
ATOM 784 C CA . ALA A 1 166 ? -26.253 -42.088 27.395 1.00 33.11 166 ALA A CA 1
ATOM 785 C C . ALA A 1 166 ? -26.963 -41.055 28.277 1.00 34.82 166 ALA A C 1
ATOM 786 O O . ALA A 1 166 ? -26.449 -40.703 29.322 1.00 40.05 166 ALA A O 1
ATOM 788 N N . ILE A 1 167 ? -28.139 -40.567 27.889 1.00 30.30 167 ILE A N 1
ATOM 789 C CA . ILE A 1 167 ? -29.003 -39.932 28.852 1.00 30.13 167 ILE A CA 1
ATOM 790 C C . ILE A 1 167 ? -29.781 -41.065 29.525 1.00 32.05 167 ILE A C 1
ATOM 791 O O . ILE A 1 167 ? -30.240 -41.981 28.866 1.00 33.66 167 ILE A O 1
ATOM 796 N N . ILE A 1 168 ? -29.956 -41.021 30.829 1.00 33.03 168 ILE A N 1
ATOM 797 C CA . ILE A 1 168 ? -30.526 -42.166 31.533 1.00 33.29 168 ILE A CA 1
ATOM 798 C C . ILE A 1 168 ? -31.673 -41.640 32.309 1.00 34.76 168 ILE A C 1
ATOM 799 O O . ILE A 1 168 ? -31.505 -40.727 33.086 1.00 39.23 168 ILE A O 1
ATOM 804 N N . ALA A 1 169 ? -32.851 -42.186 32.110 1.00 33.86 169 ALA A N 1
ATOM 805 C CA . ALA A 1 169 ? -33.981 -41.645 32.839 1.00 31.99 169 ALA A CA 1
ATOM 806 C C . ALA A 1 169 ? -34.717 -42.780 33.542 1.00 33.75 169 ALA A C 1
ATOM 807 O O . ALA A 1 169 ? -34.640 -43.925 33.124 1.00 33.87 169 ALA A O 1
ATOM 809 N N . LYS A 1 170 ? -35.359 -42.484 34.665 1.00 33.80 170 LYS A N 1
ATOM 810 C CA . LYS A 1 170 ? -36.192 -43.464 35.308 1.00 33.95 170 LYS A CA 1
ATOM 811 C C . LYS A 1 170 ? -37.549 -42.846 35.427 1.00 36.03 170 LYS A C 1
ATOM 812 O O . LYS A 1 170 ? -37.668 -41.644 35.773 1.00 31.65 170 LYS A O 1
ATOM 818 N N . THR A 1 171 ? -38.574 -43.661 35.169 1.00 34.22 171 THR A N 1
ATOM 819 C CA . THR A 1 171 ? -39.924 -43.155 35.167 1.00 36.46 171 THR A CA 1
ATOM 820 C C . THR A 1 171 ? -40.357 -42.915 36.623 1.00 36.64 171 THR A C 1
ATOM 821 O O . THR A 1 171 ? -39.795 -43.496 37.539 1.00 38.60 171 THR A O 1
ATOM 825 N N . VAL A 1 172 ? -41.341 -42.063 36.829 1.00 31.52 172 VAL A N 1
ATOM 826 C CA . VAL A 1 172 ? -41.815 -41.790 38.175 1.00 36.98 172 VAL A CA 1
ATOM 827 C C . VAL A 1 172 ? -42.554 -42.994 38.795 1.00 38.62 172 VAL A C 1
ATOM 828 O O . VAL A 1 172 ? -43.037 -43.887 38.091 1.00 39.17 172 VAL A O 1
ATOM 832 N N . ASP A 1 173 ? -42.587 -43.007 40.122 1.00 43.10 173 ASP A N 1
ATOM 833 C CA . ASP A 1 173 ? -43.099 -44.067 40.993 1.00 39.51 173 ASP A CA 1
ATOM 834 C C . ASP A 1 173 ? -44.067 -43.399 41.938 1.00 40.88 173 ASP A C 1
ATOM 835 O O . ASP A 1 173 ? -43.936 -42.218 42.244 1.00 43.54 173 ASP A O 1
ATOM 840 N N . ALA A 1 174 ? -44.967 -44.173 42.500 1.00 39.65 174 ALA A N 1
ATOM 841 C CA . ALA A 1 174 ? -45.914 -43.674 43.458 1.00 37.17 174 ALA A CA 1
ATOM 842 C C . ALA A 1 174 ? -45.184 -43.036 44.617 1.00 40.59 174 ALA A C 1
ATOM 843 O O . ALA A 1 174 ? -45.613 -42.001 45.132 1.00 43.55 174 ALA A O 1
ATOM 845 N N . GLN A 1 175 ? -44.091 -43.667 45.038 1.00 38.79 175 GLN A N 1
ATOM 846 C CA . GLN A 1 175 ? -43.287 -43.220 46.178 1.00 38.78 175 GLN A CA 1
ATOM 847 C C . GLN A 1 175 ? -42.810 -41.753 45.992 1.00 39.80 175 GLN A C 1
ATOM 848 O O . GLN A 1 175 ? -42.896 -40.951 46.909 1.00 41.91 175 GLN A O 1
ATOM 854 N N . ASP A 1 176 ? -42.270 -41.419 44.820 1.00 37.89 176 ASP A N 1
ATOM 855 C CA . ASP A 1 176 ? -41.908 -40.047 44.502 1.00 39.28 176 ASP A CA 1
ATOM 856 C C . ASP A 1 176 ? -43.101 -39.078 44.450 1.00 42.48 176 ASP A C 1
ATOM 857 O O . ASP A 1 176 ? -42.963 -37.914 44.886 1.00 40.53 176 ASP A O 1
ATOM 862 N N . LEU A 1 177 ? -44.264 -39.532 43.963 1.00 32.40 177 LEU A N 1
ATOM 863 C CA . LEU A 1 177 ? -45.391 -38.623 43.905 1.00 36.62 177 LEU A CA 1
ATOM 864 C C . LEU A 1 177 ? -45.995 -38.402 45.287 1.00 37.05 177 LEU A C 1
ATOM 865 O O . LEU A 1 177 ? -46.577 -37.344 45.571 1.00 36.85 177 LEU A O 1
ATOM 870 N N . LEU A 1 178 ? -45.806 -39.379 46.167 1.00 36.86 178 LEU A N 1
ATOM 871 C CA . LEU A 1 178 ? -46.301 -39.276 47.542 1.00 40.49 178 LEU A CA 1
ATOM 872 C C . LEU A 1 178 ? -45.429 -38.406 48.449 1.00 44.29 178 LEU A C 1
ATOM 873 O O . LEU A 1 178 ? -45.777 -38.160 49.610 1.00 48.61 178 LEU A O 1
ATOM 878 N N . LYS A 1 179 ? -44.325 -37.912 47.899 1.00 46.84 179 LYS A N 1
ATOM 879 C CA . LYS A 1 179 ? -43.267 -37.278 48.671 1.00 48.34 179 LYS A CA 1
ATOM 880 C C . LYS A 1 179 ? -43.716 -36.145 49.540 1.00 59.10 179 LYS A C 1
ATOM 881 O O . LYS A 1 179 ? -43.217 -35.996 50.659 1.00 82.42 179 LYS A O 1
ATOM 887 N N . GLY A 1 180 ? -44.618 -35.304 49.095 1.00 52.53 180 GLY A N 1
ATOM 888 C CA . GLY A 1 180 ? -44.883 -34.213 50.025 1.00 51.23 180 GLY A CA 1
ATOM 889 C C . GLY A 1 180 ? -46.063 -34.452 50.946 1.00 53.04 180 GLY A C 1
ATOM 890 O O . GLY A 1 180 ? -46.398 -33.582 51.735 1.00 44.46 180 GLY A O 1
ATOM 891 N N . LEU A 1 181 ? -46.714 -35.616 50.813 1.00 53.60 181 LEU A N 1
ATOM 892 C CA . LEU A 1 181 ? -48.058 -35.799 51.341 1.00 45.30 181 LEU A CA 1
ATOM 893 C C . LEU A 1 181 ? -48.049 -36.510 52.634 1.00 47.97 181 LEU A C 1
ATOM 894 O O . LEU A 1 181 ? -47.102 -37.225 52.921 1.00 51.41 181 LEU A O 1
ATOM 899 N N . ASP A 1 182 ? -49.110 -36.293 53.419 1.00 55.40 182 ASP A N 1
ATOM 900 C CA . ASP A 1 182 ? -49.300 -36.870 54.767 1.00 60.09 182 ASP A CA 1
ATOM 901 C C . ASP A 1 182 ? -49.966 -38.254 54.777 1.00 59.68 182 ASP A C 1
ATOM 902 O O . ASP A 1 182 ? -50.263 -38.756 55.841 1.00 60.45 182 ASP A O 1
ATOM 907 N N . LYS A 1 183 ? -50.232 -38.841 53.608 1.00 56.06 183 LYS A N 1
ATOM 908 C CA . LYS A 1 183 ? -50.982 -40.098 53.518 1.00 47.15 183 LYS A CA 1
ATOM 909 C C . LYS A 1 183 ? -50.439 -41.015 52.424 1.00 46.81 183 LYS A C 1
ATOM 910 O O . LYS A 1 183 ? -49.489 -40.640 51.726 1.00 44.45 183 LYS A O 1
ATOM 916 N N . ASN A 1 184 ? -51.032 -42.203 52.272 1.00 46.11 184 ASN A N 1
ATOM 917 C CA . ASN A 1 184 ? -50.536 -43.197 51.301 1.00 46.92 184 ASN A CA 1
ATOM 918 C C . ASN A 1 184 ? -51.157 -43.153 49.906 1.00 42.74 184 ASN A C 1
ATOM 919 O O . ASN A 1 184 ? -50.891 -44.022 49.086 1.00 45.63 184 ASN A O 1
ATOM 924 N N . TRP A 1 185 ? -52.018 -42.182 49.637 1.00 41.95 185 TRP A N 1
ATOM 925 C CA . TRP A 1 185 ? -52.496 -41.992 48.273 1.00 42.63 185 TRP A CA 1
ATOM 926 C C . TRP A 1 185 ? -52.604 -40.524 47.953 1.00 44.52 185 TRP A C 1
ATOM 927 O O . TRP A 1 185 ? -52.695 -39.664 48.866 1.00 39.37 185 TRP A O 1
ATOM 938 N N . GLY A 1 186 ? -52.567 -40.209 46.667 1.00 37.75 186 GLY A N 1
ATOM 939 C CA . GLY A 1 186 ? -52.865 -38.857 46.252 1.00 38.07 186 GLY A CA 1
ATOM 940 C C . GLY A 1 186 ? -53.245 -38.675 44.797 1.00 36.99 186 GLY A C 1
ATOM 941 O O . GLY A 1 186 ? -53.153 -39.607 43.982 1.00 37.61 186 GLY A O 1
ATOM 942 N N . VAL A 1 187 ? -53.607 -37.435 44.478 1.00 36.57 187 VAL A N 1
ATOM 943 C CA . VAL A 1 187 ? -53.757 -36.948 43.113 1.00 35.88 187 VAL A CA 1
ATOM 944 C C . VAL A 1 187 ? -52.805 -35.729 42.832 1.00 38.06 187 VAL A C 1
ATOM 945 O O . VAL A 1 187 ? -52.522 -34.902 43.689 1.00 41.25 187 VAL A O 1
ATOM 949 N N . ARG A 1 188 ? -52.300 -35.634 41.624 1.00 39.15 188 ARG A N 1
ATOM 950 C CA . ARG A 1 188 ? -51.543 -34.472 41.263 1.00 39.95 188 ARG A CA 1
ATOM 951 C C . ARG A 1 188 ? -52.166 -33.915 40.016 1.00 41.02 188 ARG A C 1
ATOM 952 O O . ARG A 1 188 ? -52.381 -34.663 39.074 1.00 43.90 188 ARG A O 1
ATOM 960 N N . LEU A 1 189 ? -52.510 -32.634 40.011 1.00 38.40 189 LEU A N 1
ATOM 961 C CA . LEU A 1 189 ? -52.918 -32.014 38.747 1.00 42.35 189 LEU A CA 1
ATOM 962 C C . LEU A 1 189 ? -51.860 -31.031 38.373 1.00 41.92 189 LEU A C 1
ATOM 963 O O . LEU A 1 189 ? -51.203 -30.448 39.268 1.00 44.99 189 LEU A O 1
ATOM 968 N N . ASN A 1 190 ? -51.700 -30.798 37.078 1.00 38.77 190 ASN A N 1
ATOM 969 C CA . ASN A 1 190 ? -50.830 -29.674 36.681 1.00 39.95 190 ASN A CA 1
ATOM 970 C C . ASN A 1 190 ? -51.318 -28.881 35.447 1.00 36.90 190 ASN A C 1
ATOM 971 O O . ASN A 1 190 ? -52.091 -29.362 34.677 1.00 38.98 190 ASN A O 1
ATOM 976 N N . SER A 1 191 ? -50.834 -27.670 35.248 1.00 41.22 191 SER A N 1
ATOM 977 C CA . SER A 1 191 ? -51.196 -26.863 34.076 1.00 39.74 191 SER A CA 1
ATOM 978 C C . SER A 1 191 ? -50.049 -25.995 33.716 1.00 35.96 191 SER A C 1
ATOM 979 O O . SER A 1 191 ? -49.267 -25.622 34.589 1.00 40.48 191 SER A O 1
ATOM 982 N N . GLY A 1 192 ? -49.941 -25.639 32.450 1.00 32.91 192 GLY A N 1
ATOM 983 C CA . GLY A 1 192 ? -48.835 -24.783 32.003 1.00 33.91 192 GLY A CA 1
ATOM 984 C C . GLY A 1 192 ? -49.342 -23.935 30.835 1.00 35.03 192 GLY A C 1
ATOM 985 O O . GLY A 1 192 ? -50.231 -24.352 30.101 1.00 31.01 192 GLY A O 1
ATOM 986 N N . PHE A 1 193 ? -48.764 -22.764 30.644 1.00 32.89 193 PHE A N 1
ATOM 987 C CA . PHE A 1 193 ? -49.198 -21.899 29.568 1.00 38.43 193 PHE A CA 1
ATOM 988 C C . PHE A 1 193 ? -47.967 -21.277 28.992 1.00 37.09 193 PHE A C 1
ATOM 989 O O . PHE A 1 193 ? -47.121 -20.769 29.708 1.00 45.08 193 PHE A O 1
ATOM 997 N N . ALA A 1 194 ? -47.835 -21.308 27.701 1.00 35.38 194 ALA A N 1
ATOM 998 C CA . ALA A 1 194 ? -46.611 -20.779 27.151 1.00 38.10 194 ALA A CA 1
ATOM 999 C C . ALA A 1 194 ? -47.027 -19.729 26.132 1.00 37.71 194 ALA A C 1
ATOM 1000 O O . ALA A 1 194 ? -47.983 -19.920 25.382 1.00 39.78 194 ALA A O 1
ATOM 1002 N N . SER A 1 195 ? -46.323 -18.605 26.153 1.00 41.76 195 SER A N 1
ATOM 1003 C CA . SER A 1 195 ? -46.701 -17.448 25.355 1.00 45.06 195 SER A CA 1
ATOM 1004 C C . SER A 1 195 ? -46.323 -17.737 23.926 1.00 44.75 195 SER A C 1
ATOM 1005 O O . SER A 1 195 ? -46.982 -17.284 23.022 1.00 44.18 195 SER A O 1
ATOM 1008 N N . ASN A 1 196 ? -45.279 -18.539 23.759 1.00 38.73 196 ASN A N 1
ATOM 1009 C CA . ASN A 1 196 ? -44.689 -18.813 22.483 1.00 41.62 196 ASN A CA 1
ATOM 1010 C C . ASN A 1 196 ? -44.414 -20.303 22.352 1.00 42.50 196 ASN A C 1
ATOM 1011 O O . ASN A 1 196 ? -43.265 -20.714 22.479 1.00 42.54 196 ASN A O 1
ATOM 1016 N N . GLU A 1 197 ? -45.422 -21.146 22.191 1.00 40.54 197 GLU A N 1
ATOM 1017 C CA . GLU A 1 197 ? -46.807 -20.853 22.366 1.00 45.89 197 GLU A CA 1
ATOM 1018 C C . GLU A 1 197 ? -47.399 -22.222 22.647 1.00 40.95 197 GLU A C 1
ATOM 1019 O O . GLU A 1 197 ? -47.231 -23.156 21.865 1.00 47.62 197 GLU A O 1
ATOM 1025 N N . GLY A 1 198 ? -48.096 -22.370 23.751 1.00 40.34 198 GLY A N 1
ATOM 1026 C CA . GLY A 1 198 ? -48.695 -23.674 24.035 1.00 36.94 198 GLY A CA 1
ATOM 1027 C C . GLY A 1 198 ? -49.462 -23.685 25.327 1.00 36.93 198 GLY A C 1
ATOM 1028 O O . GLY A 1 198 ? -49.375 -22.741 26.103 1.00 40.68 198 GLY A O 1
ATOM 1029 N N . VAL A 1 199 ? -50.205 -24.761 25.566 1.00 36.81 199 VAL A N 1
ATOM 1030 C CA . VAL A 1 199 ? -50.821 -24.973 26.850 1.00 37.59 199 VAL A CA 1
ATOM 1031 C C . VAL A 1 199 ? -50.661 -26.432 27.213 1.00 39.42 199 VAL A C 1
ATOM 1032 O O . VAL A 1 199 ? -50.764 -27.303 26.362 1.00 39.60 199 VAL A O 1
ATOM 1036 N N . SER A 1 200 ? -50.405 -26.723 28.477 1.00 42.80 200 SER A N 1
ATOM 1037 C CA . SER A 1 200 ? -50.238 -28.134 28.831 1.00 49.63 200 SER A CA 1
ATOM 1038 C C . SER A 1 200 ? -50.987 -28.437 30.097 1.00 46.17 200 SER A C 1
ATOM 1039 O O . SER A 1 200 ? -51.341 -27.527 30.835 1.00 47.92 200 SER A O 1
ATOM 1042 N N . TYR A 1 201 ? -51.244 -29.711 30.341 1.00 42.69 201 TYR A N 1
ATOM 1043 C CA . TYR A 1 201 ? -51.933 -30.105 31.558 1.00 37.40 201 TYR A CA 1
ATOM 1044 C C . TYR A 1 201 ? -51.731 -31.555 31.748 1.00 36.06 201 TYR A C 1
ATOM 1045 O O . TYR A 1 201 ? -51.371 -32.255 30.798 1.00 32.00 201 TYR A O 1
ATOM 1054 N N . GLY A 1 202 ? -51.994 -32.011 32.971 1.00 35.11 202 GLY A N 1
ATOM 1055 C CA . GLY A 1 202 ? -51.772 -33.382 33.287 1.00 34.83 202 GLY A CA 1
ATOM 1056 C C . GLY A 1 202 ? -52.403 -33.743 34.591 1.00 34.47 202 GLY A C 1
ATOM 1057 O O . GLY A 1 202 ? -52.706 -32.890 35.388 1.00 37.04 202 GLY A O 1
ATOM 1058 N N . ALA A 1 203 ? -52.609 -35.033 34.789 1.00 34.29 203 ALA A N 1
ATOM 1059 C CA . ALA A 1 203 ? -53.151 -35.497 36.027 1.00 36.47 203 ALA A CA 1
ATOM 1060 C C . ALA A 1 203 ? -52.526 -36.843 36.388 1.00 38.17 203 ALA A C 1
ATOM 1061 O O . ALA A 1 203 ? -52.219 -37.706 35.534 1.00 37.23 203 ALA A O 1
ATOM 1063 N N . SER A 1 204 ? -52.337 -37.037 37.671 1.00 37.14 204 SER A N 1
ATOM 1064 C CA . SER A 1 204 ? -51.852 -38.304 38.114 1.00 40.38 204 SER A CA 1
ATOM 1065 C C . SER A 1 204 ? -52.623 -38.815 39.335 1.00 37.91 204 SER A C 1
ATOM 1066 O O . SER A 1 204 ? -53.051 -38.003 40.175 1.00 38.16 204 SER A O 1
ATOM 1069 N N . VAL A 1 205 ? -52.807 -40.138 39.423 1.00 38.95 205 VAL A N 1
ATOM 1070 C CA . VAL A 1 205 ? -53.288 -40.780 40.685 1.00 36.08 205 VAL A CA 1
ATOM 1071 C C . VAL A 1 205 ? -52.353 -41.978 41.107 1.00 36.44 205 VAL A C 1
ATOM 1072 O O . VAL A 1 205 ? -51.795 -42.671 40.267 1.00 35.50 205 VAL A O 1
ATOM 1076 N N . PHE A 1 206 ? -52.133 -42.183 42.398 1.00 35.00 206 PHE A N 1
ATOM 1077 C CA . PHE A 1 206 ? -51.081 -43.053 42.843 1.00 33.76 206 PHE A CA 1
ATOM 1078 C C . PHE A 1 206 ? -51.286 -43.418 44.289 1.00 37.27 206 PHE A C 1
ATOM 1079 O O . PHE A 1 206 ? -52.001 -42.745 45.043 1.00 37.05 206 PHE A O 1
ATOM 1087 N N . GLY A 1 207 ? -50.607 -44.464 44.709 1.00 33.60 207 GLY A N 1
ATOM 1088 C CA . GLY A 1 207 ? -50.572 -44.785 46.129 1.00 35.17 207 GLY A CA 1
ATOM 1089 C C . GLY A 1 207 ? -49.841 -46.074 46.399 1.00 35.91 207 GLY A C 1
ATOM 1090 O O . GLY A 1 207 ? -49.331 -46.763 45.485 1.00 37.33 207 GLY A O 1
ATOM 1091 N N . LYS A 1 208 ? -49.771 -46.369 47.679 1.00 41.58 208 LYS A N 1
ATOM 1092 C CA . LYS A 1 208 ? -49.004 -47.466 48.256 1.00 44.35 208 LYS A CA 1
ATOM 1093 C C . LYS A 1 208 ? -50.000 -48.151 49.186 1.00 44.09 208 LYS A C 1
ATOM 1094 O O . LYS A 1 208 ? -50.576 -47.532 50.055 1.00 44.51 208 LYS A O 1
ATOM 1100 N N . GLU A 1 209 ? -50.266 -49.419 48.998 1.00 51.92 209 GLU A N 1
ATOM 1101 C CA . GLU A 1 209 ? -51.028 -50.141 50.016 1.00 56.61 209 GLU A CA 1
ATOM 1102 C C . GLU A 1 209 ? -50.338 -51.426 50.428 1.00 59.46 209 GLU A C 1
ATOM 1103 O O . GLU A 1 209 ? -50.081 -52.322 49.581 1.00 49.95 209 GLU A O 1
ATOM 1109 N N . GLY A 1 210 ? -50.053 -51.532 51.722 1.00 56.13 210 GLY A N 1
ATOM 1110 C CA . GLY A 1 210 ? -49.339 -52.690 52.194 1.00 54.99 210 GLY A CA 1
ATOM 1111 C C . GLY A 1 210 ? -48.081 -52.722 51.360 1.00 54.72 210 GLY A C 1
ATOM 1112 O O . GLY A 1 210 ? -47.376 -51.726 51.288 1.00 61.72 210 GLY A O 1
ATOM 1113 N N . ASN A 1 211 ? -47.807 -53.816 50.670 1.00 47.60 211 ASN A N 1
ATOM 1114 C CA . ASN A 1 211 ? -46.565 -53.853 49.912 1.00 49.06 211 ASN A CA 1
ATOM 1115 C C . ASN A 1 211 ? -46.828 -53.517 48.463 1.00 47.50 211 ASN A C 1
ATOM 1116 O O . ASN A 1 211 ? -46.003 -53.774 47.584 1.00 45.02 211 ASN A O 1
ATOM 1121 N N . PHE A 1 212 ? -47.984 -52.950 48.196 1.00 45.05 212 PHE A N 1
ATOM 1122 C CA . PHE A 1 212 ? -48.253 -52.640 46.827 1.00 45.31 212 PHE A CA 1
ATOM 1123 C C . PHE A 1 212 ? -48.208 -51.181 46.562 1.00 39.27 212 PHE A C 1
ATOM 1124 O O . PHE A 1 212 ? -48.596 -50.369 47.398 1.00 34.79 212 PHE A O 1
ATOM 1132 N N . ASP A 1 213 ? -47.767 -50.849 45.365 1.00 34.67 213 ASP A N 1
ATOM 1133 C CA . ASP A 1 213 ? -47.830 -49.440 44.994 1.00 35.67 213 ASP A CA 1
ATOM 1134 C C . ASP A 1 213 ? -48.199 -49.296 43.526 1.00 32.16 213 ASP A C 1
ATOM 1135 O O . ASP A 1 213 ? -47.886 -50.149 42.672 1.00 30.05 213 ASP A O 1
ATOM 1140 N N . GLY A 1 214 ? -48.890 -48.231 43.229 1.00 30.62 214 GLY A N 1
ATOM 1141 C CA . GLY A 1 214 ? -49.300 -48.096 41.850 1.00 35.03 214 GLY A CA 1
ATOM 1142 C C . GLY A 1 214 ? -49.458 -46.659 41.414 1.00 36.62 214 GLY A C 1
ATOM 1143 O O . GLY A 1 214 ? -49.702 -45.760 42.226 1.00 35.95 214 GLY A O 1
ATOM 1144 N N . LEU A 1 215 ? -49.336 -46.431 40.119 1.00 35.87 215 LEU A N 1
ATOM 1145 C CA . LEU A 1 215 ? -49.548 -45.108 39.676 1.00 35.92 215 LEU A CA 1
ATOM 1146 C C . LEU A 1 215 ? -50.193 -45.096 38.303 1.00 31.52 215 LEU A C 1
ATOM 1147 O O . LEU A 1 215 ? -49.873 -45.923 37.470 1.00 32.80 215 LEU A O 1
ATOM 1152 N N . PHE A 1 216 ? -51.098 -44.157 38.067 1.00 30.64 216 PHE A N 1
ATOM 1153 C CA . PHE A 1 216 ? -51.455 -43.867 36.683 1.00 35.39 216 PHE A CA 1
ATOM 1154 C C . PHE A 1 216 ? -51.300 -42.387 36.359 1.00 34.89 216 PHE A C 1
ATOM 1155 O O . PHE A 1 216 ? -51.802 -41.520 37.086 1.00 40.98 216 PHE A O 1
ATOM 1163 N N . SER A 1 217 ? -50.624 -42.100 35.262 1.00 35.63 217 SER A N 1
ATOM 1164 C CA . SER A 1 217 ? -50.351 -40.715 34.910 1.00 35.89 217 SER A CA 1
ATOM 1165 C C . SER A 1 217 ? -50.583 -40.337 33.453 1.00 38.92 217 SER A C 1
ATOM 1166 O O . SER A 1 217 ? -50.135 -41.028 32.540 1.00 41.18 217 SER A O 1
ATOM 1169 N N . TYR A 1 218 ? -51.227 -39.189 33.256 1.00 36.99 218 TYR A N 1
ATOM 1170 C CA . TYR A 1 218 ? -51.553 -38.700 31.952 1.00 38.26 218 TYR A CA 1
ATOM 1171 C C . TYR A 1 218 ? -51.031 -37.265 31.785 1.00 37.56 218 TYR A C 1
ATOM 1172 O O . TYR A 1 218 ? -51.178 -36.445 32.694 1.00 38.15 218 TYR A O 1
ATOM 1181 N N . ASN A 1 219 ? -50.505 -36.933 30.619 1.00 34.07 219 ASN A N 1
ATOM 1182 C CA . ASN A 1 219 ? -50.009 -35.584 30.399 1.00 35.79 219 ASN A CA 1
ATOM 1183 C C . ASN A 1 219 ? -50.181 -35.153 28.958 1.00 36.75 219 ASN A C 1
ATOM 1184 O O . ASN A 1 219 ? -49.888 -35.897 28.011 1.00 34.41 219 ASN A O 1
ATOM 1189 N N . ARG A 1 220 ? -50.648 -33.940 28.760 1.00 33.43 220 ARG A N 1
ATOM 1190 C CA . ARG A 1 220 ? -50.723 -33.497 27.412 1.00 36.20 220 ARG A CA 1
ATOM 1191 C C . ARG A 1 220 ? -50.111 -32.145 27.267 1.00 36.62 220 ARG A C 1
ATOM 1192 O O . ARG A 1 220 ? -50.199 -31.332 28.144 1.00 40.43 220 ARG A O 1
ATOM 1200 N N . ASN A 1 221 ? -49.415 -31.927 26.168 1.00 36.93 221 ASN A N 1
ATOM 1201 C CA . ASN A 1 221 ? -48.846 -30.638 25.923 1.00 39.90 221 ASN A CA 1
ATOM 1202 C C . ASN A 1 221 ? -49.109 -30.227 24.489 1.00 39.79 221 ASN A C 1
ATOM 1203 O O . ASN A 1 221 ? -48.589 -30.836 23.545 1.00 37.81 221 ASN A O 1
ATOM 1208 N N . ASP A 1 222 ? -49.953 -29.218 24.321 1.00 37.44 222 ASP A N 1
ATOM 1209 C CA . ASP A 1 222 ? -50.363 -28.889 22.981 1.00 43.06 222 ASP A CA 1
ATOM 1210 C C . ASP A 1 222 ? -49.641 -27.671 22.465 1.00 39.68 222 ASP A C 1
ATOM 1211 O O . ASP A 1 222 ? -49.869 -26.566 22.915 1.00 41.61 222 ASP A O 1
ATOM 1216 N N . GLU A 1 223 ? -48.708 -27.824 21.556 1.00 38.17 223 GLU A N 1
ATOM 1217 C CA . GLU A 1 223 ? -47.959 -26.597 21.254 1.00 41.65 223 GLU A CA 1
ATOM 1218 C C . GLU A 1 223 ? -48.196 -26.102 19.847 1.00 40.28 223 GLU A C 1
ATOM 1219 O O . GLU A 1 223 ? -48.132 -26.872 18.922 1.00 43.33 223 GLU A O 1
ATOM 1225 N N . LYS A 1 224 ? -48.456 -24.813 19.706 1.00 42.52 224 LYS A N 1
ATOM 1226 C CA . LYS A 1 224 ? -48.517 -24.160 18.404 1.00 41.22 224 LYS A CA 1
ATOM 1227 C C . LYS A 1 224 ? -47.129 -23.883 17.854 1.00 38.63 224 LYS A C 1
ATOM 1228 O O . LYS A 1 224 ? -46.137 -24.136 18.505 1.00 41.06 224 LYS A O 1
ATOM 1234 N N . GLU A 1 225 ? -47.083 -23.273 16.671 1.00 37.70 225 GLU A N 1
ATOM 1235 C CA . GLU A 1 225 ? -45.853 -23.036 15.984 1.00 37.97 225 GLU A CA 1
ATOM 1236 C C . GLU A 1 225 ? -45.189 -21.910 16.714 1.00 37.20 225 GLU A C 1
ATOM 1237 O O . GLU A 1 225 ? -45.847 -20.964 17.134 1.00 40.81 225 GLU A O 1
ATOM 1243 N N . TYR A 1 226 ? -43.899 -22.052 16.962 1.00 35.90 226 TYR A N 1
ATOM 1244 C CA . TYR A 1 226 ? -43.248 -21.138 17.875 1.00 35.14 226 TYR A CA 1
ATOM 1245 C C . TYR A 1 226 ? -42.627 -20.055 17.027 1.00 35.51 226 TYR A C 1
ATOM 1246 O O . TYR A 1 226 ? -42.307 -20.250 15.846 1.00 36.19 226 TYR A O 1
ATOM 1255 N N . GLU A 1 227 ? -42.433 -18.899 17.600 1.00 37.19 227 GLU A N 1
ATOM 1256 C CA . GLU A 1 227 ? -41.657 -17.948 16.842 1.00 44.26 227 GLU A CA 1
ATOM 1257 C C . GLU A 1 227 ? -40.266 -17.694 17.399 1.00 40.05 227 GLU A C 1
ATOM 1258 O O . GLU A 1 227 ? -40.054 -17.639 18.602 1.00 37.98 227 GLU A O 1
ATOM 1264 N N . ALA A 1 228 ? -39.351 -17.529 16.460 1.00 38.69 228 ALA A N 1
ATOM 1265 C CA . ALA A 1 228 ? -37.954 -17.367 16.683 1.00 39.12 228 ALA A CA 1
ATOM 1266 C C . ALA A 1 228 ? -37.662 -15.948 17.071 1.00 38.36 228 ALA A C 1
ATOM 1267 O O . ALA A 1 228 ? -38.577 -15.143 17.198 1.00 41.12 228 ALA A O 1
ATOM 1269 N N . GLY A 1 229 ? -36.391 -15.645 17.322 1.00 39.91 229 GLY A N 1
ATOM 1270 C CA . GLY A 1 229 ? -35.999 -14.331 17.856 1.00 46.47 229 GLY A CA 1
ATOM 1271 C C . GLY A 1 229 ? -35.995 -13.161 16.869 1.00 52.35 229 GLY A C 1
ATOM 1272 O O . GLY A 1 229 ? -36.143 -13.335 15.638 1.00 52.42 229 GLY A O 1
ATOM 1273 N N . LYS A 1 230 ? -35.825 -11.966 17.425 1.00 52.29 230 LYS A N 1
ATOM 1274 C CA . LYS A 1 230 ? -35.781 -10.740 16.652 1.00 51.55 230 LYS A CA 1
ATOM 1275 C C . LYS A 1 230 ? -35.034 -10.942 15.389 1.00 50.35 230 LYS A C 1
ATOM 1276 O O . LYS A 1 230 ? -33.820 -11.087 15.413 1.00 49.21 230 LYS A O 1
ATOM 1282 N N . GLY A 1 231 ? -35.780 -10.972 14.284 1.00 54.25 231 GLY A N 1
ATOM 1283 C CA . GLY A 1 231 ? -35.198 -10.822 12.946 1.00 45.98 231 GLY A CA 1
ATOM 1284 C C . GLY A 1 231 ? -35.353 -12.040 12.094 1.00 44.58 231 GLY A C 1
ATOM 1285 O O . GLY A 1 231 ? -35.013 -12.021 10.939 1.00 48.36 231 GLY A O 1
ATOM 1286 N N . PHE A 1 232 ? -35.832 -13.131 12.663 1.00 43.69 232 PHE A N 1
ATOM 1287 C CA . PHE A 1 232 ? -36.198 -14.276 11.835 1.00 43.07 232 PHE A CA 1
ATOM 1288 C C . PHE A 1 232 ? -37.425 -13.914 10.982 1.00 44.23 232 PHE A C 1
ATOM 1289 O O . PHE A 1 232 ? -38.369 -13.250 11.470 1.00 38.01 232 PHE A O 1
ATOM 1297 N N . ARG A 1 233 ? -37.388 -14.372 9.730 1.00 42.99 233 ARG A N 1
ATOM 1298 C CA . ARG A 1 233 ? -38.511 -14.317 8.818 1.00 43.19 233 ARG A CA 1
ATOM 1299 C C . ARG A 1 233 ? -38.817 -15.657 8.184 1.00 44.09 233 ARG A C 1
ATOM 1300 O O . ARG A 1 233 ? -37.946 -16.313 7.577 1.00 43.68 233 ARG A O 1
ATOM 1308 N N . ASN A 1 234 ? -40.068 -16.085 8.374 1.00 43.24 234 ASN A N 1
ATOM 1309 C CA . ASN A 1 234 ? -40.723 -17.130 7.567 1.00 45.05 234 ASN A CA 1
ATOM 1310 C C . ASN A 1 234 ? -40.480 -17.034 6.068 1.00 45.46 234 ASN A C 1
ATOM 1311 O O . ASN A 1 234 ? -40.144 -15.970 5.575 1.00 40.36 234 ASN A O 1
ATOM 1316 N N . PHE A 1 235 ? -40.802 -18.102 5.341 1.00 44.12 235 PHE A N 1
ATOM 1317 C CA . PHE A 1 235 ? -40.825 -18.065 3.887 1.00 44.10 235 PHE A CA 1
ATOM 1318 C C . PHE A 1 235 ? -41.952 -17.161 3.348 1.00 47.44 235 PHE A C 1
ATOM 1319 O O . PHE A 1 235 ? -41.905 -16.752 2.203 1.00 54.69 235 PHE A O 1
ATOM 1327 N N . ASN A 1 236 ? -42.967 -16.870 4.157 1.00 44.24 236 ASN A N 1
ATOM 1328 C CA . ASN A 1 236 ? -43.953 -15.864 3.788 1.00 40.68 236 ASN A CA 1
ATOM 1329 C C . ASN A 1 236 ? -43.924 -14.659 4.683 1.00 45.00 236 ASN A C 1
ATOM 1330 O O . ASN A 1 236 ? -44.873 -13.868 4.757 1.00 54.38 236 ASN A O 1
ATOM 1335 N N . GLY A 1 237 ? -42.821 -14.504 5.400 1.00 49.35 237 GLY A N 1
ATOM 1336 C CA . GLY A 1 237 ? -42.628 -13.275 6.138 1.00 44.82 237 GLY A CA 1
ATOM 1337 C C . GLY A 1 237 ? -43.121 -13.310 7.574 1.00 46.11 237 GLY A C 1
ATOM 1338 O O . GLY A 1 237 ? -42.935 -12.337 8.314 1.00 48.84 237 GLY A O 1
ATOM 1339 N N . GLY A 1 238 ? -43.750 -14.396 7.991 1.00 44.23 238 GLY A N 1
ATOM 1340 C CA . GLY A 1 238 ? -44.092 -14.515 9.435 1.00 49.54 238 GLY A CA 1
ATOM 1341 C C . GLY A 1 238 ? -42.882 -14.736 10.369 1.00 46.47 238 GLY A C 1
ATOM 1342 O O . GLY A 1 238 ? -41.731 -14.930 9.913 1.00 41.94 238 GLY A O 1
ATOM 1343 N N . LYS A 1 239 ? -43.155 -14.694 11.671 1.00 47.97 239 LYS A N 1
ATOM 1344 C CA . LYS A 1 239 ? -42.168 -14.933 12.732 1.00 42.93 239 LYS A CA 1
ATOM 1345 C C . LYS A 1 239 ? -42.072 -16.408 13.065 1.00 44.63 239 LYS A C 1
ATOM 1346 O O . LYS A 1 239 ? -41.026 -16.893 13.539 1.00 43.08 239 LYS A O 1
ATOM 1352 N N . THR A 1 240 ? -43.173 -17.132 12.858 1.00 45.57 240 THR A N 1
ATOM 1353 C CA . THR A 1 240 ? -43.241 -18.513 13.325 1.00 39.56 240 THR A CA 1
ATOM 1354 C C . THR A 1 240 ? -42.423 -19.466 12.455 1.00 43.31 240 THR A C 1
ATOM 1355 O O . THR A 1 240 ? -42.183 -19.194 11.306 1.00 42.11 240 THR A O 1
ATOM 1359 N N . VAL A 1 241 ? -42.007 -20.601 13.014 1.00 44.16 241 VAL A N 1
ATOM 1360 C CA . VAL A 1 241 ? -41.288 -21.606 12.264 1.00 37.43 241 VAL A CA 1
ATOM 1361 C C . VAL A 1 241 ? -42.367 -22.593 11.783 1.00 42.18 241 VAL A C 1
ATOM 1362 O O . VAL A 1 241 ? -43.039 -23.262 12.589 1.00 37.02 241 VAL A O 1
ATOM 1366 N N . PRO A 1 242 ? -42.574 -22.682 10.470 1.00 41.67 242 PRO A N 1
ATOM 1367 C CA . PRO A 1 242 ? -43.710 -23.492 9.966 1.00 44.70 242 PRO A CA 1
ATOM 1368 C C . PRO A 1 242 ? -43.668 -25.026 10.308 1.00 48.22 242 PRO A C 1
ATOM 1369 O O . PRO A 1 242 ? -42.593 -25.663 10.255 1.00 43.87 242 PRO A O 1
ATOM 1373 N N . TYR A 1 243 ? -44.834 -25.593 10.648 1.00 44.05 243 TYR A N 1
ATOM 1374 C CA . TYR A 1 243 ? -44.976 -27.032 11.006 1.00 43.42 243 TYR A CA 1
ATOM 1375 C C . TYR A 1 243 ? -44.131 -27.429 12.207 1.00 41.59 243 TYR A C 1
ATOM 1376 O O . TYR A 1 243 ? -43.515 -28.482 12.254 1.00 38.03 243 TYR A O 1
ATOM 1385 N N . SER A 1 244 ? -44.149 -26.573 13.199 1.00 39.20 244 SER A N 1
ATOM 1386 C CA . SER A 1 244 ? -43.371 -26.798 14.373 1.00 37.07 244 SER A CA 1
ATOM 1387 C C . SER A 1 244 ? -44.290 -27.074 15.521 1.00 38.02 244 SER A C 1
ATOM 1388 O O . SER A 1 244 ? -43.831 -27.126 16.650 1.00 43.29 244 SER A O 1
ATOM 1391 N N . ALA A 1 245 ? -45.578 -27.266 15.219 1.00 35.36 245 ALA A N 1
ATOM 1392 C CA . ALA A 1 245 ? -46.645 -27.543 16.217 1.00 35.96 245 ALA A CA 1
ATOM 1393 C C . ALA A 1 245 ? -46.718 -29.015 16.515 1.00 34.79 245 ALA A C 1
ATOM 1394 O O . ALA A 1 245 ? -46.662 -29.845 15.605 1.00 38.72 245 ALA A O 1
ATOM 1396 N N . LEU A 1 246 ? -46.837 -29.372 17.782 1.00 36.47 246 LEU A N 1
ATOM 1397 C CA . LEU A 1 246 ? -47.045 -30.768 18.118 1.00 35.97 246 LEU A CA 1
ATOM 1398 C C . LEU A 1 246 ? -47.990 -30.911 19.242 1.00 38.81 246 LEU A C 1
ATOM 1399 O O . LEU A 1 246 ? -47.876 -30.203 20.249 1.00 40.17 246 LEU A O 1
ATOM 1404 N N . ASP A 1 247 ? -48.931 -31.826 19.080 1.00 38.45 247 ASP A N 1
ATOM 1405 C CA . ASP A 1 247 ? -49.744 -32.215 20.180 1.00 41.78 247 ASP A CA 1
ATOM 1406 C C . ASP A 1 247 ? -49.163 -33.477 20.811 1.00 39.87 247 ASP A C 1
ATOM 1407 O O . ASP A 1 247 ? -49.364 -34.571 20.297 1.00 42.45 247 ASP A O 1
ATOM 1412 N N . LYS A 1 248 ? -48.475 -33.317 21.934 1.00 40.25 248 LYS A N 1
ATOM 1413 C CA . LYS A 1 248 ? -47.761 -34.407 22.630 1.00 36.61 248 LYS A CA 1
ATOM 1414 C C . LYS A 1 248 ? -48.606 -34.991 23.729 1.00 38.13 248 LYS A C 1
ATOM 1415 O O . LYS A 1 248 ? -49.124 -34.275 24.584 1.00 48.75 248 LYS A O 1
ATOM 1421 N N . ARG A 1 249 ? -48.766 -36.293 23.715 1.00 37.20 249 ARG A N 1
ATOM 1422 C CA . ARG A 1 249 ? -49.467 -36.963 24.793 1.00 39.17 249 ARG A CA 1
ATOM 1423 C C . ARG A 1 249 ? -48.625 -38.070 25.379 1.00 37.81 249 ARG A C 1
ATOM 1424 O O . ARG A 1 249 ? -47.980 -38.825 24.654 1.00 38.56 249 ARG A O 1
ATOM 1432 N N . SER A 1 250 ? -48.619 -38.169 26.687 1.00 31.37 250 SER A N 1
ATOM 1433 C CA . SER A 1 250 ? -47.953 -39.272 27.294 1.00 34.54 250 SER A CA 1
ATOM 1434 C C . SER A 1 250 ? -48.778 -39.772 28.437 1.00 33.60 250 SER A C 1
ATOM 1435 O O . SER A 1 250 ? -49.468 -38.990 29.084 1.00 34.56 250 SER A O 1
ATOM 1438 N N . TYR A 1 251 ? -48.756 -41.080 28.650 1.00 34.43 251 TYR A N 1
ATOM 1439 C CA . TYR A 1 251 ? -49.268 -41.615 29.885 1.00 34.55 251 TYR A CA 1
ATOM 1440 C C . TYR A 1 251 ? -48.378 -42.739 30.408 1.00 33.10 251 TYR A C 1
ATOM 1441 O O . TYR A 1 251 ? -47.560 -43.297 29.686 1.00 33.67 251 TYR A O 1
ATOM 1450 N N . LEU A 1 252 ? -48.498 -43.021 31.689 1.00 33.98 252 LEU A N 1
ATOM 1451 C CA . LEU A 1 252 ? -47.695 -44.050 32.313 1.00 35.40 252 LEU A CA 1
ATOM 1452 C C . LEU A 1 252 ? -48.588 -44.808 33.259 1.00 33.87 252 LEU A C 1
ATOM 1453 O O . LEU A 1 252 ? -49.256 -44.188 34.109 1.00 37.20 252 LEU A O 1
ATOM 1458 N N . ALA A 1 253 ? -48.632 -46.125 33.104 1.00 29.89 253 ALA A N 1
ATOM 1459 C CA . ALA A 1 253 ? -49.283 -46.945 34.134 1.00 33.11 253 ALA A CA 1
ATOM 1460 C C . ALA A 1 253 ? -48.250 -47.895 34.763 1.00 33.30 253 ALA A C 1
ATOM 1461 O O . ALA A 1 253 ? -47.444 -48.564 34.052 1.00 29.22 253 ALA A O 1
ATOM 1463 N N . LYS A 1 254 ? -48.236 -47.932 36.087 1.00 28.56 254 LYS A N 1
ATOM 1464 C CA . LYS A 1 254 ? -47.171 -48.653 36.735 1.00 33.00 254 LYS A CA 1
ATOM 1465 C C . LYS A 1 254 ? -47.710 -49.367 37.969 1.00 37.77 254 LYS A C 1
ATOM 1466 O O . LYS A 1 254 ? -48.355 -48.730 38.810 1.00 36.66 254 LYS A O 1
ATOM 1472 N N . ILE A 1 255 ? -47.454 -50.674 38.104 1.00 38.91 255 ILE A N 1
ATOM 1473 C CA . ILE A 1 255 ? -47.788 -51.347 39.380 1.00 42.01 255 ILE A CA 1
ATOM 1474 C C . ILE A 1 255 ? -46.578 -52.028 39.967 1.00 42.50 255 ILE A C 1
ATOM 1475 O O . ILE A 1 255 ? -45.715 -52.581 39.262 1.00 40.91 255 ILE A O 1
ATOM 1480 N N . GLY A 1 256 ? -46.508 -52.012 41.280 1.00 39.55 256 GLY A N 1
ATOM 1481 C CA . GLY A 1 256 ? -45.357 -52.594 41.884 1.00 35.05 256 GLY A CA 1
ATOM 1482 C C . GLY A 1 256 ? -45.660 -53.263 43.180 1.00 37.86 256 GLY A C 1
ATOM 1483 O O . GLY A 1 256 ? -46.586 -52.892 43.957 1.00 38.89 256 GLY A O 1
ATOM 1484 N N . THR A 1 257 ? -44.825 -54.236 43.455 1.00 37.00 257 THR A N 1
ATOM 1485 C CA . THR A 1 257 ? -44.975 -54.939 44.709 1.00 45.34 257 THR A CA 1
ATOM 1486 C C . THR A 1 257 ? -43.643 -55.258 45.335 1.00 41.89 257 THR A C 1
ATOM 1487 O O . THR A 1 257 ? -42.637 -55.535 44.657 1.00 39.42 257 THR A O 1
ATOM 1491 N N . THR A 1 258 ? -43.655 -55.192 46.652 1.00 45.67 258 THR A N 1
ATOM 1492 C CA . THR A 1 258 ? -42.503 -55.616 47.416 1.00 49.70 258 THR A CA 1
ATOM 1493 C C . THR A 1 258 ? -42.890 -56.725 48.318 1.00 47.90 258 THR A C 1
ATOM 1494 O O . THR A 1 258 ? -43.916 -56.668 48.969 1.00 59.56 258 THR A O 1
ATOM 1498 N N . PHE A 1 259 ? -42.059 -57.740 48.389 1.00 51.78 259 PHE A N 1
ATOM 1499 C CA . PHE A 1 259 ? -42.341 -58.847 49.287 1.00 49.71 259 PHE A CA 1
ATOM 1500 C C . PHE A 1 259 ? -41.042 -59.420 49.794 1.00 54.61 259 PHE A C 1
ATOM 1501 O O . PHE A 1 259 ? -39.973 -58.850 49.580 1.00 60.12 259 PHE A O 1
ATOM 1509 N N . GLY A 1 260 ? -41.134 -60.592 50.416 1.00 54.91 260 GLY A N 1
ATOM 1510 C CA . GLY A 1 260 ? -39.963 -61.262 50.943 1.00 56.84 260 GLY A CA 1
ATOM 1511 C C . GLY A 1 260 ? -39.411 -60.379 52.028 1.00 59.17 260 GLY A C 1
ATOM 1512 O O . GLY A 1 260 ? -38.193 -60.173 52.124 1.00 65.63 260 GLY A O 1
ATOM 1513 N N . ASP A 1 261 ? -40.330 -59.802 52.799 1.00 59.61 261 ASP A N 1
ATOM 1514 C CA . ASP A 1 261 ? -39.978 -58.978 53.938 1.00 62.51 261 ASP A CA 1
ATOM 1515 C C . ASP A 1 261 ? -39.152 -57.733 53.579 1.00 66.57 261 ASP A C 1
ATOM 1516 O O . ASP A 1 261 ? -38.413 -57.201 54.406 1.00 71.89 261 ASP A O 1
ATOM 1521 N N . GLY A 1 262 ? -39.302 -57.247 52.358 1.00 61.63 262 GLY A N 1
ATOM 1522 C CA . GLY A 1 262 ? -38.662 -56.010 51.984 1.00 54.50 262 GLY A CA 1
ATOM 1523 C C . GLY A 1 262 ? -37.526 -56.242 51.036 1.00 54.74 262 GLY A C 1
ATOM 1524 O O . GLY A 1 262 ? -37.069 -55.318 50.384 1.00 60.44 262 GLY A O 1
ATOM 1525 N N . ASP A 1 263 ? -37.075 -57.471 50.917 1.00 52.32 263 ASP A N 1
ATOM 1526 C CA . ASP A 1 263 ? -35.946 -57.748 50.033 1.00 51.59 263 ASP A CA 1
ATOM 1527 C C . ASP A 1 263 ? -36.220 -57.913 48.567 1.00 54.34 263 ASP A C 1
ATOM 1528 O O . ASP A 1 263 ? -35.298 -58.259 47.830 1.00 57.03 263 ASP A O 1
ATOM 1533 N N . HIS A 1 264 ? -37.466 -57.781 48.124 1.00 52.68 264 HIS A N 1
ATOM 1534 C CA . HIS A 1 264 ? -37.743 -58.060 46.718 1.00 45.88 264 HIS A CA 1
ATOM 1535 C C . HIS A 1 264 ? -38.735 -57.119 46.206 1.00 48.13 264 HIS A C 1
ATOM 1536 O O . HIS A 1 264 ? -39.669 -56.698 46.911 1.00 47.74 264 HIS A O 1
ATOM 1543 N N . ARG A 1 265 ? -38.557 -56.770 44.947 1.00 46.28 265 ARG A N 1
ATOM 1544 C CA . ARG A 1 265 ? -39.468 -55.827 44.362 1.00 49.65 265 ARG A CA 1
ATOM 1545 C C . ARG A 1 265 ? -39.708 -56.188 42.900 1.00 43.48 265 ARG A C 1
ATOM 1546 O O . ARG A 1 265 ? -38.764 -56.538 42.206 1.00 42.28 265 ARG A O 1
ATOM 1554 N N . ILE A 1 266 ? -40.968 -56.143 42.474 1.00 39.39 266 ILE A N 1
ATOM 1555 C CA . ILE A 1 266 ? -41.352 -56.350 41.077 1.00 39.22 266 ILE A CA 1
ATOM 1556 C C . ILE A 1 266 ? -42.172 -55.134 40.651 1.00 38.03 266 ILE A C 1
ATOM 1557 O O . ILE A 1 266 ? -43.090 -54.674 41.352 1.00 39.21 266 ILE A O 1
ATOM 1562 N N . VAL A 1 267 ? -41.844 -54.619 39.490 1.00 35.33 267 VAL A N 1
ATOM 1563 C CA . VAL A 1 267 ? -42.531 -53.474 38.946 1.00 36.71 267 VAL A CA 1
ATOM 1564 C C . VAL A 1 267 ? -42.855 -53.786 37.505 1.00 38.84 267 VAL A C 1
ATOM 1565 O O . VAL A 1 267 ? -41.949 -54.176 36.684 1.00 35.11 267 VAL A O 1
ATOM 1569 N N . LEU A 1 268 ? -44.137 -53.607 37.191 1.00 36.63 268 LEU A N 1
ATOM 1570 C CA . LEU A 1 268 ? -44.590 -53.770 35.834 1.00 34.72 268 LEU A CA 1
ATOM 1571 C C . LEU A 1 268 ? -45.073 -52.446 35.322 1.00 36.03 268 LEU A C 1
ATOM 1572 O O . LEU A 1 268 ? -45.891 -51.758 35.967 1.00 38.17 268 LEU A O 1
ATOM 1577 N N . SER A 1 269 ? -44.619 -52.068 34.149 1.00 29.66 269 SER A N 1
ATOM 1578 C CA . SER A 1 269 ? -45.046 -50.822 33.744 1.00 32.00 269 SER A CA 1
ATOM 1579 C C . SER A 1 269 ? -45.323 -50.705 32.266 1.00 32.88 269 SER A C 1
ATOM 1580 O O . SER A 1 269 ? -44.635 -51.347 31.393 1.00 26.45 269 SER A O 1
ATOM 1583 N N . HIS A 1 270 ? -46.263 -49.795 31.994 1.00 29.99 270 HIS A N 1
ATOM 1584 C CA . HIS A 1 270 ? -46.543 -49.405 30.607 1.00 32.22 270 HIS A CA 1
ATOM 1585 C C . HIS A 1 270 ? -46.576 -47.941 30.316 1.00 31.47 270 HIS A C 1
ATOM 1586 O O . HIS A 1 270 ? -47.242 -47.157 30.991 1.00 31.97 270 HIS A O 1
ATOM 1593 N N . MET A 1 271 ? -45.869 -47.559 29.273 1.00 32.62 271 MET A N 1
ATOM 1594 C CA . MET A 1 271 ? -45.718 -46.160 28.968 1.00 37.00 271 MET A CA 1
ATOM 1595 C C . MET A 1 271 ? -45.926 -45.869 27.478 1.00 40.39 271 MET A C 1
ATOM 1596 O O . MET A 1 271 ? -45.403 -46.618 26.649 1.00 39.09 271 MET A O 1
ATOM 1601 N N . GLU A 1 272 ? -46.640 -44.775 27.160 1.00 35.29 272 GLU A N 1
ATOM 1602 C CA . GLU A 1 272 ? -46.686 -44.244 25.794 1.00 42.13 272 GLU A CA 1
ATOM 1603 C C . GLU A 1 272 ? -46.377 -42.778 25.736 1.00 40.30 272 GLU A C 1
ATOM 1604 O O . GLU A 1 272 ? -46.843 -42.020 26.590 1.00 46.26 272 GLU A O 1
ATOM 1610 N N . ASP A 1 273 ? -45.666 -42.375 24.698 1.00 36.38 273 ASP A N 1
ATOM 1611 C CA . ASP A 1 273 ? -45.281 -40.999 24.487 1.00 36.47 273 ASP A CA 1
ATOM 1612 C C . ASP A 1 273 ? -45.571 -40.746 23.012 1.00 35.43 273 ASP A C 1
ATOM 1613 O O . ASP A 1 273 ? -45.017 -41.418 22.150 1.00 36.76 273 ASP A O 1
ATOM 1618 N N . GLN A 1 274 ? -46.433 -39.801 22.711 1.00 31.85 274 GLN A N 1
ATOM 1619 C CA . GLN A 1 274 ? -46.892 -39.661 21.355 1.00 37.13 274 GLN A CA 1
ATOM 1620 C C . GLN A 1 274 ? -46.904 -38.229 20.864 1.00 38.94 274 GLN A C 1
ATOM 1621 O O . GLN A 1 274 ? -47.360 -37.349 21.579 1.00 42.16 274 GLN A O 1
ATOM 1627 N N . HIS A 1 275 ? -46.327 -37.985 19.700 1.00 34.03 275 HIS A N 1
ATOM 1628 C CA . HIS A 1 275 ? -46.382 -36.666 19.076 1.00 38.91 275 HIS A CA 1
ATOM 1629 C C . HIS A 1 275 ? -47.299 -36.721 17.887 1.00 42.83 275 HIS A C 1
ATOM 1630 O O . HIS A 1 275 ? -47.173 -37.624 17.066 1.00 35.94 275 HIS A O 1
ATOM 1637 N N . ARG A 1 276 ? -48.193 -35.741 17.759 1.00 39.42 276 ARG A N 1
ATOM 1638 C CA . ARG A 1 276 ? -49.038 -35.680 16.583 1.00 40.71 276 ARG A CA 1
ATOM 1639 C C . ARG A 1 276 ? -49.161 -34.272 16.030 1.00 38.24 276 ARG A C 1
ATOM 1640 O O . ARG A 1 276 ? -49.239 -33.302 16.765 1.00 45.97 276 ARG A O 1
ATOM 1648 N N . GLY A 1 277 ? -49.135 -34.153 14.720 1.00 37.77 277 GLY A N 1
ATOM 1649 C CA . GLY A 1 277 ? -49.346 -32.874 14.078 1.00 37.89 277 GLY A CA 1
ATOM 1650 C C . GLY A 1 277 ? -49.028 -32.897 12.603 1.00 40.42 277 GLY A C 1
ATOM 1651 O O . GLY A 1 277 ? -48.778 -33.955 12.038 1.00 45.60 277 GLY A O 1
ATOM 1652 N N . ILE A 1 278 ? -49.078 -31.722 11.973 1.00 42.41 278 ILE A N 1
ATOM 1653 C CA . ILE A 1 278 ? -48.758 -31.569 10.571 1.00 40.50 278 ILE A CA 1
ATOM 1654 C C . ILE A 1 278 ? -47.257 -31.291 10.508 1.00 39.75 278 ILE A C 1
ATOM 1655 O O . ILE A 1 278 ? -46.810 -30.239 10.896 1.00 36.94 278 ILE A O 1
ATOM 1660 N N . ARG A 1 279 ? -46.516 -32.250 9.970 1.00 41.27 279 ARG A N 1
ATOM 1661 C CA . ARG A 1 279 ? -45.076 -32.281 10.031 1.00 42.82 279 ARG A CA 1
ATOM 1662 C C . ARG A 1 279 ? -44.478 -32.569 8.669 1.00 41.66 279 ARG A C 1
ATOM 1663 O O . ARG A 1 279 ? -44.955 -33.482 7.979 1.00 42.86 279 ARG A O 1
ATOM 1671 N N . THR A 1 280 ? -43.429 -31.805 8.317 1.00 37.23 280 THR A N 1
ATOM 1672 C CA . THR A 1 280 ? -42.673 -31.945 7.039 1.00 36.42 280 THR A CA 1
ATOM 1673 C C . THR A 1 28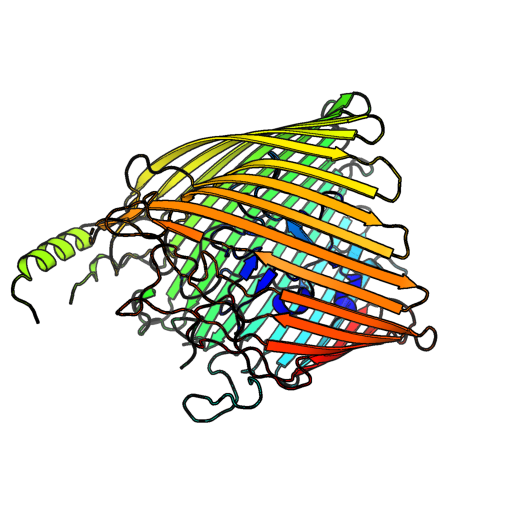0 ? -42.031 -33.313 6.774 1.00 39.56 280 THR A C 1
ATOM 1674 O O . THR A 1 280 ? -41.885 -34.168 7.681 1.00 37.27 280 THR A O 1
ATOM 1678 N N . VAL A 1 281 ? -41.630 -33.529 5.518 1.00 40.86 281 VAL A N 1
ATOM 1679 C CA . VAL A 1 281 ? -41.026 -34.808 5.179 1.00 42.19 281 VAL A CA 1
ATOM 1680 C C . VAL A 1 281 ? -39.728 -34.972 5.993 1.00 41.26 281 VAL A C 1
ATOM 1681 O O . VAL A 1 281 ? -39.574 -35.955 6.697 1.00 39.76 281 VAL A O 1
ATOM 1685 N N . ARG A 1 282 ? -38.860 -33.960 5.911 1.00 42.77 282 ARG A N 1
ATOM 1686 C CA . ARG A 1 282 ? -37.646 -33.816 6.706 1.00 43.16 282 ARG A CA 1
ATOM 1687 C C . ARG A 1 282 ? -37.835 -32.955 7.950 1.00 40.77 282 ARG A C 1
ATOM 1688 O O . ARG A 1 282 ? -37.720 -31.726 7.895 1.00 37.71 282 ARG A O 1
ATOM 1696 N N . GLU A 1 283 ? -38.088 -33.589 9.089 1.00 39.63 283 GLU A N 1
ATOM 1697 C CA . GLU A 1 283 ? -38.433 -32.815 10.257 1.00 34.57 283 GLU A CA 1
ATOM 1698 C C . GLU A 1 283 ? -37.292 -31.837 10.646 1.00 36.63 283 GLU A C 1
ATOM 1699 O O . GLU A 1 283 ? -37.561 -30.807 11.216 1.00 37.16 283 GLU A O 1
ATOM 1705 N N . GLU A 1 284 ? -36.040 -32.115 10.293 1.00 36.76 284 GLU A N 1
ATOM 1706 C CA . GLU A 1 284 ? -34.953 -31.124 10.536 1.00 40.34 284 GLU A CA 1
ATOM 1707 C C . GLU A 1 284 ? -35.088 -29.789 9.793 1.00 41.69 284 GLU A C 1
ATOM 1708 O O . GLU A 1 284 ? -34.409 -28.823 10.167 1.00 43.09 284 GLU A O 1
ATOM 1714 N N . PHE A 1 285 ? -35.889 -29.723 8.721 1.00 42.63 285 PHE A N 1
ATOM 1715 C CA . PHE A 1 285 ? -36.111 -28.413 8.026 1.00 48.04 285 PHE A CA 1
ATOM 1716 C C . PHE A 1 285 ? -37.560 -27.931 8.053 1.00 43.51 285 PHE A C 1
ATOM 1717 O O . PHE A 1 285 ? -38.478 -28.744 8.188 1.00 48.78 285 PHE A O 1
ATOM 1725 N N . THR A 1 286 ? -37.774 -26.630 7.914 1.00 44.22 286 THR A N 1
ATOM 1726 C CA . THR A 1 286 ? -39.133 -26.095 7.606 1.00 49.05 286 THR A CA 1
ATOM 1727 C C . THR A 1 286 ? -39.252 -25.777 6.098 1.00 52.21 286 THR A C 1
ATOM 1728 O O . THR A 1 286 ? -38.380 -26.129 5.317 1.00 47.71 286 THR A O 1
ATOM 1732 N N . VAL A 1 287 ? -40.325 -25.061 5.740 1.00 49.85 287 VAL A N 1
ATOM 1733 C CA . VAL A 1 287 ? -40.634 -24.677 4.359 1.00 55.33 287 VAL A CA 1
ATOM 1734 C C . VAL A 1 287 ? -39.682 -23.564 3.907 1.00 48.83 287 VAL A C 1
ATOM 1735 O O . VAL A 1 287 ? -39.517 -22.574 4.613 1.00 48.06 287 VAL A O 1
ATOM 1739 N N . PRO A 1 302 ? -49.036 -33.246 5.613 1.00 42.83 302 PRO A N 1
ATOM 1740 C CA . PRO A 1 302 ? -49.769 -34.469 6.050 1.00 44.59 302 PRO A CA 1
ATOM 1741 C C . PRO A 1 302 ? -49.716 -34.611 7.553 1.00 44.13 302 PRO A C 1
ATOM 1742 O O . PRO A 1 302 ? -48.771 -34.136 8.187 1.00 53.03 302 PRO A O 1
ATOM 1746 N N . TYR A 1 303 ? -50.721 -35.259 8.121 1.00 44.99 303 TYR A N 1
ATOM 1747 C CA . TYR A 1 303 ? -50.809 -35.430 9.546 1.00 44.16 303 TYR A CA 1
ATOM 1748 C C . TYR A 1 303 ? -49.947 -36.653 9.926 1.00 45.48 303 TYR A C 1
ATOM 1749 O O . TYR A 1 303 ? -50.018 -37.673 9.261 1.00 41.52 303 TYR A O 1
ATOM 1758 N N . ARG A 1 304 ? -49.142 -36.532 10.978 1.00 41.64 304 ARG A N 1
ATOM 1759 C CA . ARG A 1 304 ? -48.254 -37.605 11.370 1.00 41.67 304 ARG A CA 1
ATOM 1760 C C . ARG A 1 304 ? -48.442 -37.960 12.829 1.00 41.32 304 ARG A C 1
ATOM 1761 O O . ARG A 1 304 ? -48.766 -37.095 13.616 1.00 40.22 304 ARG A O 1
ATOM 1769 N N . GLU A 1 305 ? -48.240 -39.218 13.205 1.00 42.19 305 GLU A N 1
ATOM 1770 C CA . GLU A 1 305 ? -48.154 -39.559 14.617 1.00 39.96 305 GLU A CA 1
ATOM 1771 C C . GLU A 1 305 ? -46.949 -40.423 14.877 1.00 42.92 305 GLU A C 1
ATOM 1772 O O . GLU A 1 305 ? -46.830 -41.512 14.313 1.00 41.88 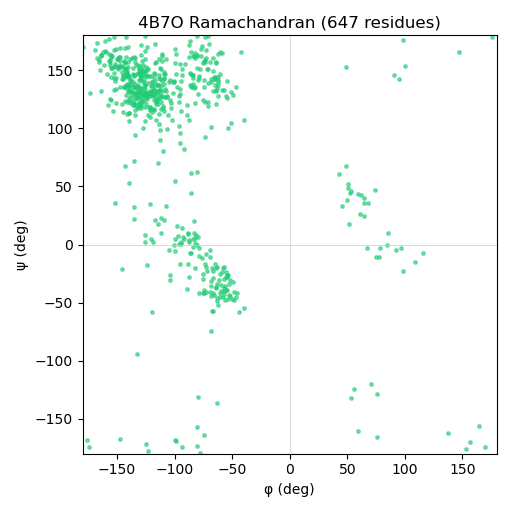305 GLU A O 1
ATOM 1778 N N . THR A 1 306 ? -46.073 -39.929 15.749 1.00 43.24 306 THR A N 1
ATOM 1779 C CA . THR A 1 306 ? -44.884 -40.640 16.171 1.00 45.31 306 THR A CA 1
ATOM 1780 C C . THR A 1 306 ? -44.983 -41.042 17.654 1.00 46.35 306 THR A C 1
ATOM 1781 O O . THR A 1 306 ? -45.219 -40.214 18.547 1.00 43.54 306 THR A O 1
ATOM 1785 N N . THR A 1 307 ? -44.795 -42.323 17.905 1.00 45.74 307 THR A N 1
ATOM 1786 C CA . THR A 1 307 ? -45.075 -42.891 19.207 1.00 47.92 307 THR A CA 1
ATOM 1787 C C . THR A 1 307 ? -43.920 -43.761 19.688 1.00 45.70 307 THR A C 1
ATOM 1788 O O . THR A 1 307 ? -43.353 -44.517 18.919 1.00 42.28 307 THR A O 1
ATOM 1792 N N . GLN A 1 308 ? -43.572 -43.627 20.957 1.00 43.18 308 GLN A N 1
ATOM 1793 C CA . GLN A 1 308 ? -42.661 -44.542 21.614 1.00 39.99 308 GLN A CA 1
ATOM 1794 C C . GLN A 1 308 ? -43.450 -45.175 22.734 1.00 38.28 308 GLN A C 1
ATOM 1795 O O . GLN A 1 308 ? -44.084 -44.468 23.535 1.00 39.03 308 GLN A O 1
ATOM 1801 N N . SER A 1 309 ? -43.417 -46.493 22.805 1.00 38.60 309 SER A N 1
ATOM 1802 C CA . SER A 1 309 ? -44.131 -47.249 23.838 1.00 40.56 309 SER A CA 1
ATOM 1803 C C . SER A 1 309 ? -43.198 -48.183 24.509 1.00 38.66 309 SER A C 1
ATOM 1804 O O . SER A 1 309 ? -42.305 -48.712 23.879 1.00 41.56 309 SER A O 1
ATOM 1807 N N . ASN A 1 310 ? -43.455 -48.451 25.775 1.00 41.19 310 ASN A N 1
ATOM 1808 C CA . ASN A 1 310 ? -42.573 -49.290 26.559 1.00 40.40 310 ASN A CA 1
ATOM 1809 C C . ASN A 1 310 ? -43.361 -50.155 27.524 1.00 37.95 310 ASN A C 1
ATOM 1810 O O . ASN A 1 310 ? -44.111 -49.636 28.359 1.00 37.60 310 ASN A O 1
ATOM 1815 N N . THR A 1 311 ? -43.190 -51.462 27.442 1.00 33.01 311 THR A N 1
ATOM 1816 C CA . THR A 1 311 ? -43.698 -52.333 28.486 1.00 33.68 311 THR A CA 1
ATOM 1817 C C . THR A 1 311 ? -42.544 -52.957 29.242 1.00 34.61 311 THR A C 1
ATOM 1818 O O . THR A 1 311 ? -41.666 -53.618 28.661 1.00 35.88 311 THR A O 1
ATOM 1822 N N . ASN A 1 312 ? -42.519 -52.750 30.539 1.00 38.56 312 ASN A N 1
ATOM 1823 C CA . ASN A 1 312 ? -41.287 -53.048 31.255 1.00 34.65 312 ASN A CA 1
ATOM 1824 C C . ASN A 1 312 ? -41.593 -53.831 32.471 1.00 35.55 312 ASN A C 1
ATOM 1825 O O . ASN A 1 312 ? -42.520 -53.488 33.244 1.00 36.23 312 ASN A O 1
ATOM 1830 N N . LEU A 1 313 ? -40.811 -54.887 32.651 1.00 33.42 313 LEU A N 1
ATOM 1831 C CA . LEU A 1 313 ? -40.874 -55.602 33.891 1.00 37.09 313 LEU A CA 1
ATOM 1832 C C . LEU A 1 313 ? -39.533 -55.553 34.551 1.00 34.46 313 LEU A C 1
ATOM 1833 O O . LEU A 1 313 ? -38.550 -55.908 33.933 1.00 37.77 313 LEU A O 1
ATOM 1838 N N . ALA A 1 314 ? -39.485 -55.138 35.803 1.00 35.92 314 ALA A N 1
ATOM 1839 C CA . ALA A 1 314 ? -38.170 -55.005 36.485 1.00 39.22 314 ALA A CA 1
ATOM 1840 C C . ALA A 1 314 ? -38.232 -55.658 37.813 1.00 39.48 314 ALA A C 1
ATOM 1841 O O . ALA A 1 314 ? -39.231 -55.516 38.524 1.00 35.89 314 ALA A O 1
ATOM 1843 N N . TYR A 1 315 ? -37.179 -56.424 38.109 1.00 40.51 315 TYR A N 1
ATOM 1844 C CA . TYR A 1 315 ? -37.084 -57.118 39.383 1.00 46.51 315 TYR A CA 1
ATOM 1845 C C . TYR A 1 315 ? -35.835 -56.686 40.104 1.00 44.19 315 TYR A C 1
ATOM 1846 O O . TYR A 1 315 ? -34.760 -56.677 39.478 1.00 38.97 315 TYR A O 1
ATOM 1855 N N . THR A 1 316 ? -35.980 -56.357 41.394 1.00 48.02 316 THR A N 1
ATOM 1856 C CA . THR A 1 316 ? -34.824 -56.206 42.335 1.00 46.48 316 THR A CA 1
ATOM 1857 C C . THR A 1 316 ? -34.833 -57.112 43.573 1.00 42.20 316 THR A C 1
ATOM 1858 O O . THR A 1 316 ? -35.614 -56.901 44.492 1.00 42.00 316 THR A O 1
ATOM 1862 N N . GLY A 1 317 ? -33.926 -58.086 43.604 1.00 45.86 317 GLY A N 1
ATOM 1863 C CA . GLY A 1 317 ? -33.662 -58.877 44.834 1.00 56.59 317 GLY A CA 1
ATOM 1864 C C . GLY A 1 317 ? -32.306 -58.773 45.552 1.00 58.42 317 GLY A C 1
ATOM 1865 O O . GLY A 1 317 ? -31.254 -58.765 44.904 1.00 56.62 317 GLY A O 1
ATOM 1866 N N . LYS A 1 318 ? -32.352 -58.693 46.889 1.00 59.30 318 LYS A N 1
ATOM 1867 C CA . LYS A 1 318 ? -31.155 -58.736 47.760 1.00 62.54 318 LYS A CA 1
ATOM 1868 C C . LYS A 1 318 ? -31.041 -60.023 48.571 1.00 61.19 318 LYS A C 1
ATOM 1869 O O . LYS A 1 318 ? -32.059 -60.572 48.986 1.00 69.41 318 LYS A O 1
ATOM 1875 N N . ASP A 1 319 ? -29.806 -60.481 48.821 1.00 63.89 319 ASP A N 1
ATOM 1876 C CA . ASP A 1 319 ? -29.521 -61.442 49.902 1.00 53.94 319 ASP A CA 1
ATOM 1877 C C . ASP A 1 319 ? -29.991 -62.780 49.516 1.00 57.73 319 ASP A C 1
ATOM 1878 O O . ASP A 1 319 ? -30.633 -63.460 50.289 1.00 52.24 319 ASP A O 1
ATOM 1883 N N . LEU A 1 320 ? -29.651 -63.149 48.295 1.00 65.63 320 LEU A N 1
ATOM 1884 C CA . LEU A 1 320 ? -30.123 -64.359 47.681 1.00 64.14 320 LEU A CA 1
ATOM 1885 C C . LEU A 1 320 ? -29.038 -65.440 47.781 1.00 73.51 320 LEU A C 1
ATOM 1886 O O . LEU A 1 320 ? -28.618 -66.060 46.765 1.00 62.11 320 LEU A O 1
ATOM 1891 N N . GLY A 1 321 ? -28.591 -65.679 49.015 1.00 73.22 321 GLY A N 1
ATOM 1892 C CA . GLY A 1 321 ? -27.493 -66.616 49.223 1.00 70.48 321 GLY A CA 1
ATOM 1893 C C . GLY A 1 321 ? -26.210 -66.011 48.695 1.00 62.59 321 GLY A C 1
ATOM 1894 O O . GLY A 1 321 ? -25.807 -64.927 49.120 1.00 68.67 321 GLY A O 1
ATOM 1895 N N . PHE A 1 322 ? -25.585 -66.668 47.726 1.00 63.60 322 PHE A N 1
ATOM 1896 C CA . PHE A 1 322 ? -24.287 -66.176 47.222 1.00 60.55 322 PHE A CA 1
ATOM 1897 C C . PHE A 1 322 ? -24.355 -64.888 46.332 1.00 66.77 322 PHE A C 1
ATOM 1898 O O . PHE A 1 322 ? -23.321 -64.262 45.971 1.00 64.12 322 PHE A O 1
ATOM 1906 N N . VAL A 1 323 ? -25.584 -64.498 45.996 1.00 62.61 323 VAL A N 1
ATOM 1907 C CA . VAL A 1 323 ? -25.840 -63.295 45.244 1.00 52.63 323 VAL A CA 1
ATOM 1908 C C . VAL A 1 323 ? -26.360 -62.219 46.219 1.00 55.16 323 VAL A C 1
ATOM 1909 O O . VAL A 1 323 ? -27.405 -62.388 46.867 1.00 51.16 323 VAL A O 1
ATOM 1913 N N . GLU A 1 324 ? -25.585 -61.137 46.331 1.00 47.33 324 GLU A N 1
ATOM 1914 C CA . GLU A 1 324 ? -25.889 -60.029 47.225 1.00 52.30 324 GLU A CA 1
ATOM 1915 C C . GLU A 1 324 ? -27.021 -59.178 46.643 1.00 53.26 324 GLU A C 1
ATOM 1916 O O . GLU A 1 324 ? -27.926 -58.731 47.365 1.00 53.76 324 GLU A O 1
ATOM 1922 N N . LYS A 1 325 ? -26.950 -58.946 45.331 1.00 53.96 325 LYS A N 1
ATOM 1923 C CA . LYS A 1 325 ? -27.933 -58.140 44.624 1.00 52.34 325 LYS A CA 1
ATOM 1924 C C . LYS A 1 325 ? -28.066 -58.538 43.155 1.00 55.80 325 LYS A C 1
ATOM 1925 O O . LYS A 1 325 ? -27.062 -58.715 42.431 1.00 56.98 325 LYS A O 1
ATOM 1931 N N . LEU A 1 326 ? -29.321 -58.681 42.727 1.00 53.35 326 LEU A N 1
ATOM 1932 C CA . LEU A 1 326 ? -29.642 -58.964 41.338 1.00 50.74 326 LEU A CA 1
ATOM 1933 C C . LEU A 1 326 ? -30.630 -57.898 40.934 1.00 49.36 326 LEU A C 1
ATOM 1934 O O . LEU A 1 326 ? -31.600 -57.608 41.659 1.00 48.33 326 LEU A O 1
ATOM 1939 N N . ASP A 1 327 ? -30.360 -57.252 39.818 1.00 44.96 327 ASP A N 1
ATOM 1940 C CA . ASP A 1 327 ? -31.416 -56.504 39.191 1.00 47.66 327 ASP A CA 1
ATOM 1941 C C . ASP A 1 327 ? -31.604 -57.018 37.735 1.00 48.84 327 ASP A C 1
ATOM 1942 O O . ASP A 1 327 ? -30.622 -57.170 36.983 1.00 43.69 327 ASP A O 1
ATOM 1947 N N . ALA A 1 328 ? -32.846 -57.326 37.360 1.00 43.80 328 ALA A N 1
ATOM 1948 C CA . ALA A 1 328 ? -33.124 -57.740 35.975 1.00 39.20 328 ALA A CA 1
ATOM 1949 C C . ALA A 1 328 ? -34.236 -56.933 35.415 1.00 40.16 328 ALA A C 1
ATOM 1950 O O . ALA A 1 328 ? -35.149 -56.542 36.112 1.00 45.98 328 ALA A O 1
ATOM 1952 N N . ASN A 1 329 ? -34.202 -56.708 34.134 1.00 41.24 329 ASN A N 1
ATOM 1953 C CA . ASN A 1 329 ? -35.406 -56.243 33.517 1.00 39.29 329 ASN A CA 1
ATOM 1954 C C . ASN A 1 329 ? -35.749 -56.952 32.204 1.00 40.76 329 ASN A C 1
ATOM 1955 O O . ASN A 1 329 ? -34.872 -57.607 31.572 1.00 39.64 329 ASN A O 1
ATOM 1960 N N . ALA A 1 330 ? -37.021 -56.853 31.815 1.00 36.18 330 ALA A N 1
ATOM 1961 C CA . ALA A 1 330 ? -37.385 -57.340 30.500 1.00 38.48 330 ALA A CA 1
ATOM 1962 C C . ALA A 1 330 ? -38.362 -56.375 29.879 1.00 39.74 330 ALA A C 1
ATOM 1963 O O . ALA A 1 330 ? -39.318 -55.929 30.526 1.00 38.45 330 ALA A O 1
ATOM 1965 N N . TYR A 1 331 ? -38.166 -56.073 28.612 1.00 33.52 331 TYR A N 1
ATOM 1966 C CA . TYR A 1 331 ? -38.998 -55.110 28.053 1.00 32.11 331 TYR A CA 1
ATOM 1967 C C . TYR A 1 331 ? -39.298 -55.328 26.572 1.00 32.52 331 TYR A C 1
ATOM 1968 O O . TYR A 1 331 ? -38.610 -56.072 25.871 1.00 29.81 331 TYR A O 1
ATOM 1977 N N . VAL A 1 332 ? -40.265 -54.544 26.102 1.00 33.28 332 VAL A N 1
ATOM 1978 C CA . VAL A 1 332 ? -40.655 -54.450 24.673 1.00 33.70 332 VAL A CA 1
ATOM 1979 C C . VAL A 1 332 ? -40.831 -53.005 24.341 1.00 31.49 332 VAL A C 1
ATOM 1980 O O . VAL A 1 332 ? -41.621 -52.305 24.928 1.00 32.99 332 VAL A O 1
ATOM 1984 N N . LEU A 1 333 ? -40.090 -52.531 23.403 1.00 35.12 333 LEU A N 1
ATOM 1985 C CA . LEU A 1 333 ? -40.093 -51.146 23.128 1.00 34.14 333 LEU A CA 1
ATOM 1986 C C . LEU A 1 333 ? -40.592 -51.005 21.698 1.00 38.19 333 LEU A C 1
ATOM 1987 O O . LEU A 1 333 ? -40.042 -51.615 20.778 1.00 33.20 333 LEU A O 1
ATOM 1992 N N . GLU A 1 334 ? -41.643 -50.216 21.504 1.00 38.96 334 GLU A N 1
ATOM 1993 C CA . GLU A 1 334 ? -42.173 -50.009 20.172 1.00 41.39 334 GLU A CA 1
ATOM 1994 C C . GLU A 1 334 ? -42.058 -48.552 19.798 1.00 40.41 334 GLU A C 1
ATOM 1995 O O . GLU A 1 334 ? -42.483 -47.693 20.539 1.00 42.18 334 GLU A O 1
ATOM 2001 N N . LYS A 1 335 ? -41.489 -48.306 18.635 1.00 37.09 335 LYS A N 1
ATOM 2002 C CA . LYS A 1 335 ? -41.403 -47.021 18.016 1.00 39.20 335 LYS A CA 1
ATOM 2003 C C . LYS A 1 335 ? -42.339 -47.194 16.782 1.00 40.24 335 LYS A C 1
ATOM 2004 O O . LYS A 1 335 ? -42.157 -48.164 16.040 1.00 40.18 335 LYS A O 1
ATOM 2010 N N . LYS A 1 336 ? -43.321 -46.284 16.592 1.00 40.50 336 LYS A N 1
ATOM 2011 C CA . LYS A 1 336 ? -44.304 -46.274 15.468 1.00 43.15 336 LYS A CA 1
ATOM 2012 C C . LYS A 1 336 ? -44.363 -44.929 14.793 1.00 43.84 336 LYS A C 1
ATOM 2013 O O . LYS A 1 336 ? -44.402 -43.893 15.460 1.00 44.40 336 LYS A O 1
ATOM 2019 N N . ARG A 1 337 ? -44.357 -44.936 13.469 1.00 40.65 337 ARG A N 1
ATOM 2020 C CA . ARG A 1 337 ? -44.622 -43.732 12.716 1.00 35.11 337 ARG A CA 1
ATOM 2021 C C . ARG A 1 337 ? -45.836 -44.008 11.885 1.00 39.76 337 ARG A C 1
ATOM 2022 O O . ARG A 1 337 ? -45.901 -45.000 11.140 1.00 38.77 337 ARG A O 1
ATOM 2030 N N . TYR A 1 338 ? -46.777 -43.092 11.964 1.00 43.96 338 TYR A N 1
ATOM 2031 C CA . TYR A 1 338 ? -47.985 -43.210 11.190 1.00 42.86 338 TYR A CA 1
ATOM 2032 C C . TYR A 1 338 ? -48.118 -41.934 10.409 1.00 45.95 338 TYR A C 1
ATOM 2033 O O . TYR A 1 338 ? -48.214 -40.832 10.993 1.00 41.86 338 TYR A O 1
ATOM 2042 N N . SER A 1 339 ? -48.108 -42.070 9.086 1.00 45.04 339 SER A N 1
ATOM 2043 C CA . SER A 1 339 ? -48.521 -40.961 8.235 1.00 43.26 339 SER A CA 1
ATOM 2044 C C . SER A 1 339 ? -49.947 -41.176 7.735 1.00 54.09 339 SER A C 1
ATOM 2045 O O . SER A 1 339 ? -50.337 -42.314 7.408 1.00 49.58 339 SER A O 1
ATOM 2048 N N . ALA A 1 340 ? -50.725 -40.087 7.710 1.00 55.31 340 ALA A N 1
ATOM 2049 C CA . ALA A 1 340 ? -52.056 -40.069 7.093 1.00 52.33 340 ALA A CA 1
ATOM 2050 C C . ALA A 1 340 ? -51.928 -40.263 5.577 1.00 52.85 340 ALA A C 1
ATOM 2051 O O . ALA A 1 340 ? -52.699 -41.019 4.995 1.00 54.86 340 ALA A O 1
ATOM 2053 N N . ASP A 1 341 ? -50.940 -39.611 4.951 1.00 52.12 341 ASP A N 1
ATOM 2054 C CA . ASP A 1 341 ? -50.731 -39.729 3.522 1.00 48.56 341 ASP A CA 1
ATOM 2055 C C . ASP A 1 341 ? -49.289 -39.479 3.186 1.00 47.48 341 ASP A C 1
ATOM 2056 O O . ASP A 1 341 ? -48.799 -38.344 3.300 1.00 48.73 341 ASP A O 1
ATOM 2061 N N . ASP A 1 342 ? -48.614 -40.513 2.693 1.00 45.37 342 ASP A N 1
ATOM 2062 C CA . ASP A 1 342 ? -47.192 -40.371 2.384 1.00 45.46 342 ASP A CA 1
ATOM 2063 C C . ASP A 1 342 ? -46.916 -40.069 0.930 1.00 52.39 342 ASP A C 1
ATOM 2064 O O . ASP A 1 342 ? -45.761 -40.086 0.492 1.00 47.88 342 ASP A O 1
ATOM 2069 N N . LYS A 1 343 ? -47.977 -39.816 0.163 1.00 55.85 343 LYS A N 1
ATOM 2070 C CA . LYS A 1 343 ? -47.841 -39.771 -1.281 1.00 53.05 343 LYS A CA 1
ATOM 2071 C C . LYS A 1 343 ? -46.619 -38.949 -1.752 1.00 55.76 343 LYS A C 1
ATOM 2072 O O . LYS A 1 343 ? -45.896 -39.375 -2.659 1.00 50.15 343 LYS A O 1
ATOM 2078 N N . ASP A 1 344 ? -46.381 -37.802 -1.110 1.00 51.77 344 ASP A N 1
ATOM 2079 C CA . ASP A 1 344 ? -45.291 -36.899 -1.477 1.00 55.56 344 ASP A CA 1
ATOM 2080 C C . ASP A 1 344 ? -43.977 -37.089 -0.719 1.00 50.71 344 ASP A C 1
ATOM 2081 O O . ASP A 1 344 ? -43.088 -36.242 -0.764 1.00 50.78 344 ASP A O 1
ATOM 2086 N N . ASN A 1 345 ? -43.879 -38.212 -0.032 1.00 43.52 345 ASN A N 1
ATOM 2087 C CA . ASN A 1 345 ? -42.725 -38.533 0.750 1.00 46.61 345 ASN A CA 1
ATOM 2088 C C . ASN A 1 345 ? -41.970 -39.622 -0.005 1.00 41.64 345 ASN A C 1
ATOM 2089 O O . ASN A 1 345 ? -42.369 -40.766 0.064 1.00 50.39 345 ASN A O 1
ATOM 2094 N N . GLY A 1 346 ? -40.912 -39.292 -0.753 1.00 43.83 346 GLY A N 1
ATOM 2095 C CA . GLY A 1 346 ? -40.095 -40.329 -1.474 1.00 39.86 346 GLY A CA 1
ATOM 2096 C C . GLY A 1 346 ? -39.381 -41.325 -0.546 1.00 48.57 346 GLY A C 1
ATOM 2097 O O . GLY A 1 346 ? -39.237 -42.516 -0.876 1.00 42.32 346 GLY A O 1
ATOM 2098 N N . TYR A 1 347 ? -38.960 -40.828 0.640 1.00 46.76 347 TYR A N 1
ATOM 2099 C CA . TYR A 1 347 ? -38.269 -41.611 1.650 1.00 44.57 347 TYR A CA 1
ATOM 2100 C C . TYR A 1 347 ? -39.176 -42.727 2.084 1.00 48.40 347 TYR A C 1
ATOM 2101 O O . TYR A 1 347 ? -38.727 -43.877 2.195 1.00 56.15 347 TYR A O 1
ATOM 2110 N N . ALA A 1 348 ? -40.447 -42.399 2.320 1.00 45.02 348 ALA A N 1
ATOM 2111 C CA . ALA A 1 348 ? -41.458 -43.394 2.736 1.00 47.26 348 ALA A CA 1
ATOM 2112 C C . ALA A 1 348 ? -42.032 -44.210 1.586 1.00 50.27 348 ALA A C 1
ATOM 2113 O O . ALA A 1 348 ? -42.896 -45.089 1.803 1.00 43.82 348 ALA A O 1
ATOM 2115 N N . GLY A 1 349 ? -41.551 -43.919 0.372 1.00 49.44 349 GLY A N 1
ATOM 2116 C CA . GLY A 1 349 ? -41.956 -44.684 -0.795 1.00 53.48 349 GLY A CA 1
ATOM 2117 C C . GLY A 1 349 ? -43.084 -44.030 -1.573 1.00 53.45 349 GLY A C 1
ATOM 2118 O O . GLY A 1 349 ? -43.455 -44.515 -2.632 1.00 53.76 349 GLY A O 1
ATOM 2119 N N . ASN A 1 350 ? -43.600 -42.905 -1.071 1.00 53.27 350 ASN A N 1
ATOM 2120 C CA . ASN A 1 350 ? -44.742 -42.250 -1.681 1.00 50.73 350 ASN A CA 1
ATOM 2121 C C . ASN A 1 350 ? -45.918 -43.200 -1.563 1.00 50.14 350 ASN A C 1
ATOM 2122 O O . ASN A 1 350 ? -46.724 -43.314 -2.477 1.00 45.54 350 ASN A O 1
ATOM 2127 N N . VAL A 1 351 ? -45.981 -43.938 -0.463 1.00 50.13 351 VAL A N 1
ATOM 2128 C CA . VAL A 1 351 ? -47.195 -44.704 -0.179 1.00 51.26 351 VAL A CA 1
ATOM 2129 C C . VAL A 1 351 ? -48.387 -43.746 -0.208 1.00 54.04 351 VAL A C 1
ATOM 2130 O O . VAL A 1 351 ? -48.396 -42.694 0.447 1.00 55.57 351 VAL A O 1
ATOM 2134 N N . VAL A 1 352 ? -49.384 -44.089 -1.009 1.00 57.07 352 VAL A N 1
ATOM 2135 C CA . VAL A 1 352 ? -50.596 -43.276 -1.057 1.00 52.78 352 VAL A CA 1
ATOM 2136 C C . VAL A 1 352 ? -51.440 -43.640 0.150 1.00 47.47 352 VAL A C 1
ATOM 2137 O O . VAL A 1 352 ? -51.659 -44.812 0.400 1.00 48.09 352 VAL A O 1
ATOM 2141 N N . GLY A 1 353 ? -51.890 -42.632 0.901 1.00 54.79 353 GLY A N 1
ATOM 2142 C CA . GLY A 1 353 ? -52.764 -42.834 2.082 1.00 51.26 353 GLY A CA 1
ATOM 2143 C C . GLY A 1 353 ? -51.974 -43.365 3.266 1.00 54.41 353 GLY A C 1
ATOM 2144 O O . GLY A 1 353 ? -50.742 -43.343 3.239 1.00 52.24 353 GLY A O 1
ATOM 2145 N N . PRO A 1 354 ? -52.673 -43.877 4.297 1.00 53.90 354 PRO A N 1
ATOM 2146 C CA . PRO A 1 354 ? -51.985 -44.243 5.529 1.00 54.89 354 PRO A CA 1
ATOM 2147 C C . PRO A 1 354 ? -50.701 -45.066 5.299 1.00 55.67 354 PRO A C 1
ATOM 2148 O O . PRO A 1 354 ? -50.691 -45.982 4.462 1.00 54.52 354 PRO A O 1
ATOM 2152 N N . ASN A 1 355 ? -49.630 -44.706 6.015 1.00 50.90 355 ASN A N 1
ATOM 2153 C CA . ASN A 1 355 ? -48.386 -45.480 6.021 1.00 54.09 355 ASN A CA 1
ATOM 2154 C C . ASN A 1 355 ? -47.937 -45.745 7.455 1.00 50.35 355 ASN A C 1
ATOM 2155 O O . ASN A 1 355 ? -47.793 -44.803 8.197 1.00 59.25 355 ASN A O 1
ATOM 2160 N N . HIS A 1 356 ? -47.745 -47.005 7.830 1.00 45.80 356 HIS A N 1
ATOM 2161 C CA . HIS A 1 356 ? -47.391 -47.413 9.187 1.00 47.77 356 HIS A CA 1
ATOM 2162 C C . HIS A 1 356 ? -46.029 -47.984 9.132 1.00 53.55 356 HIS A C 1
ATOM 2163 O O . HIS A 1 356 ? -45.745 -48.845 8.301 1.00 55.60 356 HIS A O 1
ATOM 2170 N N . THR A 1 357 ? -45.158 -47.496 10.015 1.00 56.41 357 THR A N 1
ATOM 2171 C CA . THR A 1 357 ? -43.808 -48.022 10.147 1.00 45.97 357 THR A CA 1
ATOM 2172 C C . THR A 1 357 ? -43.546 -48.317 11.619 1.00 44.16 357 THR A C 1
ATOM 2173 O O . THR A 1 357 ? -43.857 -47.484 12.516 1.00 39.12 357 THR A O 1
ATOM 2177 N N . ARG A 1 358 ? -42.973 -49.495 11.860 1.00 38.12 358 ARG A N 1
ATOM 2178 C CA . ARG A 1 358 ? -42.796 -49.963 13.204 1.00 37.72 358 ARG A CA 1
ATOM 2179 C C . ARG A 1 358 ? -41.382 -50.436 13.470 1.00 39.36 358 ARG A C 1
ATOM 2180 O O . ARG A 1 358 ? -40.751 -51.012 12.585 1.00 38.52 358 ARG A O 1
ATOM 2188 N N . ILE A 1 359 ? -40.897 -50.231 14.695 1.00 36.48 359 ILE A N 1
ATOM 2189 C CA . ILE A 1 359 ? -39.632 -50.808 15.132 1.00 32.10 359 ILE A CA 1
ATOM 2190 C C . ILE A 1 359 ? -39.864 -51.434 16.477 1.00 33.42 359 ILE A C 1
ATOM 2191 O O . ILE A 1 359 ? -40.441 -50.824 17.354 1.00 39.41 359 ILE A O 1
ATOM 2196 N N . THR A 1 360 ? -39.433 -52.653 16.663 1.00 31.56 360 THR A N 1
ATOM 2197 C CA . THR A 1 360 ? -39.852 -53.391 17.827 1.00 35.62 360 THR A CA 1
ATOM 2198 C C . THR A 1 360 ? -38.560 -53.800 18.474 1.00 32.44 360 THR A C 1
ATOM 2199 O O . THR A 1 360 ? -37.692 -54.330 17.812 1.00 37.72 360 THR A O 1
ATOM 2203 N N . THR A 1 361 ? -38.424 -53.567 19.760 1.00 31.83 361 THR A N 1
ATOM 2204 C CA . THR A 1 361 ? -37.219 -53.914 20.416 1.00 31.89 361 THR A CA 1
ATOM 2205 C C . THR A 1 361 ? -37.573 -54.736 21.569 1.00 33.30 361 THR A C 1
ATOM 2206 O O . THR A 1 361 ? -38.425 -54.318 22.359 1.00 34.60 361 THR A O 1
ATOM 2210 N N . ARG A 1 362 ? -36.927 -55.898 21.693 1.00 32.19 362 ARG A N 1
ATOM 2211 C CA . ARG A 1 362 ? -37.079 -56.654 22.964 1.00 38.62 362 ARG A CA 1
ATOM 2212 C C . ARG A 1 362 ? -35.735 -56.881 23.605 1.00 36.83 362 ARG A C 1
ATOM 2213 O O . ARG A 1 362 ? -34.725 -57.087 22.916 1.00 37.99 362 ARG A O 1
ATOM 2221 N N . GLY A 1 363 ? -35.728 -56.848 24.922 1.00 37.92 363 GLY A N 1
ATOM 2222 C CA . GLY A 1 363 ? -34.480 -56.933 25.637 1.00 37.40 363 GLY A CA 1
ATOM 2223 C C . GLY A 1 363 ? -34.712 -57.444 27.002 1.00 35.03 363 GLY A C 1
ATOM 2224 O O . GLY A 1 363 ? -35.825 -57.341 27.532 1.00 40.80 363 GLY A O 1
ATOM 2225 N N . MET A 1 364 ? -33.675 -58.054 27.538 1.00 36.52 364 MET A N 1
ATOM 2226 C CA . MET A 1 364 ? -33.620 -58.420 28.941 1.00 38.08 364 MET A CA 1
ATOM 2227 C C . MET A 1 364 ? -32.238 -58.203 29.475 1.00 34.56 364 MET A C 1
ATOM 2228 O O . MET A 1 364 ? -31.266 -58.313 28.749 1.00 38.77 364 MET A O 1
ATOM 2233 N N . ASN A 1 365 ? -32.177 -57.890 30.754 1.00 37.71 365 ASN A N 1
ATOM 2234 C CA . ASN A 1 365 ? -30.909 -57.672 31.430 1.00 39.06 365 ASN A CA 1
ATOM 2235 C C . ASN A 1 365 ? -30.897 -58.380 32.731 1.00 39.17 365 ASN A C 1
ATOM 2236 O O . ASN A 1 365 ? -31.846 -58.260 33.518 1.00 38.95 365 ASN A O 1
ATOM 2241 N N . PHE A 1 366 ? -29.835 -59.138 32.955 1.00 38.67 366 PHE A N 1
ATOM 2242 C CA . PHE A 1 366 ? -29.644 -59.699 34.294 1.00 44.67 366 PHE A CA 1
ATOM 2243 C C . PHE A 1 366 ? -28.291 -59.249 34.837 1.00 43.16 366 PHE A C 1
ATOM 2244 O O . PHE A 1 366 ? -27.252 -59.541 34.255 1.00 42.86 366 PHE A O 1
ATOM 2252 N N . ASN A 1 367 ? -28.323 -58.519 35.935 1.00 39.89 367 ASN A N 1
ATOM 2253 C CA . ASN A 1 367 ? -27.103 -58.041 36.558 1.00 42.41 367 ASN A CA 1
ATOM 2254 C C . ASN A 1 367 ? -26.978 -58.616 37.964 1.00 41.26 367 ASN A C 1
ATOM 2255 O O . ASN A 1 367 ? -27.824 -58.346 38.813 1.00 40.66 367 ASN A O 1
ATOM 2260 N N . PHE A 1 368 ? -25.939 -59.434 38.185 1.00 42.82 368 PHE A N 1
ATOM 2261 C CA . PHE A 1 368 ? -25.614 -60.007 39.508 1.00 48.14 368 PHE A CA 1
ATOM 2262 C C . PHE A 1 368 ? -24.420 -59.367 40.237 1.00 51.95 368 PHE A C 1
ATOM 2263 O O . PHE A 1 368 ? -23.375 -59.079 39.614 1.00 49.08 368 PHE A O 1
ATOM 2271 N N . ASP A 1 369 ? -24.581 -59.233 41.559 1.00 54.43 369 ASP A N 1
ATOM 2272 C CA . ASP A 1 369 ? -23.518 -58.888 42.518 1.00 55.98 369 ASP A CA 1
ATOM 2273 C C . ASP A 1 369 ? -23.270 -59.936 43.610 1.00 59.97 369 ASP A C 1
ATOM 2274 O O . ASP A 1 369 ? -24.144 -60.185 44.461 1.00 60.36 369 ASP A O 1
ATOM 2279 N N . SER A 1 370 ? -22.064 -60.499 43.609 1.00 53.13 370 SER A N 1
ATOM 2280 C CA . SER A 1 370 ? -21.561 -61.289 44.758 1.00 57.30 370 SER A CA 1
ATOM 2281 C C . SER A 1 370 ? -20.310 -60.634 45.430 1.00 61.34 370 SER A C 1
ATOM 2282 O O . SER A 1 370 ? -19.272 -60.351 44.777 1.00 56.93 370 SER A O 1
ATOM 2285 N N . ARG A 1 371 ? -20.469 -60.382 46.728 1.00 54.25 371 ARG A N 1
ATOM 2286 C CA . ARG A 1 371 ? -19.426 -59.977 47.645 1.00 53.71 371 ARG A CA 1
ATOM 2287 C C . ARG A 1 371 ? -18.335 -61.059 47.783 1.00 54.44 371 ARG A C 1
ATOM 2288 O O . ARG A 1 371 ? -18.613 -62.225 48.035 1.00 58.47 371 ARG A O 1
ATOM 2296 N N . LEU A 1 372 ? -17.092 -60.668 47.600 1.00 54.68 372 LEU A N 1
ATOM 2297 C CA . LEU A 1 372 ? -15.991 -61.578 47.750 1.00 53.69 372 LEU A CA 1
ATOM 2298 C C . LEU A 1 372 ? -15.257 -61.360 49.053 1.00 59.42 372 LEU A C 1
ATOM 2299 O O . LEU A 1 372 ? -14.693 -62.293 49.600 1.00 67.49 372 LEU A O 1
ATOM 2304 N N . ALA A 1 373 ? -15.243 -60.134 49.549 1.00 58.48 373 ALA A N 1
ATOM 2305 C CA . ALA A 1 373 ? -14.593 -59.833 50.820 1.00 56.13 373 ALA A CA 1
ATOM 2306 C C . ALA A 1 373 ? -15.288 -58.577 51.265 1.00 59.49 373 ALA A C 1
ATOM 2307 O O . ALA A 1 373 ? -16.120 -58.054 50.523 1.00 62.99 373 ALA A O 1
ATOM 2309 N N . GLU A 1 374 ? -14.957 -58.071 52.450 1.00 60.30 374 GLU A N 1
ATOM 2310 C CA . GLU A 1 374 ? -15.772 -57.037 53.087 1.00 51.63 374 GLU A CA 1
ATOM 2311 C C . GLU A 1 374 ? -15.966 -55.769 52.222 1.00 56.58 374 GLU A C 1
ATOM 2312 O O . GLU A 1 374 ? -16.912 -54.967 52.433 1.00 49.16 374 GLU A O 1
ATOM 2318 N N . GLN A 1 375 ? -15.078 -55.594 51.234 1.00 55.56 375 GLN A N 1
ATOM 2319 C CA . GLN A 1 375 ? -15.062 -54.378 50.403 1.00 46.70 375 GLN A CA 1
ATOM 2320 C C . GLN A 1 375 ? -14.501 -54.689 49.027 1.00 43.99 375 GLN A C 1
ATOM 2321 O O . GLN A 1 375 ? -13.763 -53.895 48.435 1.00 42.31 375 GLN A O 1
ATOM 2327 N N . THR A 1 376 ? -14.807 -55.879 48.548 1.00 42.42 376 THR A N 1
ATOM 2328 C CA . THR A 1 376 ? -14.591 -56.225 47.154 1.00 46.82 376 THR A CA 1
ATOM 2329 C C . THR A 1 376 ? -15.869 -56.895 46.586 1.00 54.57 376 THR A C 1
ATOM 2330 O O . THR A 1 376 ? -16.330 -57.930 47.091 1.00 58.30 376 THR A O 1
ATOM 2334 N N . LEU A 1 377 ? -16.468 -56.261 45.577 1.00 54.02 377 LEU A N 1
ATOM 2335 C CA . LEU A 1 377 ? -17.728 -56.716 44.992 1.00 44.42 377 LEU A CA 1
ATOM 2336 C C . LEU A 1 377 ? -17.377 -57.239 43.625 1.00 44.76 377 LEU A C 1
ATOM 2337 O O . LEU A 1 377 ? -16.471 -56.706 42.971 1.00 46.04 377 LEU A O 1
ATOM 2342 N N . LEU A 1 378 ? -18.045 -58.309 43.215 1.00 43.40 378 LEU A N 1
ATOM 2343 C CA . LEU A 1 378 ? -17.864 -58.868 41.888 1.00 48.73 378 LEU A CA 1
ATOM 2344 C C . LEU A 1 378 ? -19.202 -58.686 41.160 1.00 54.71 378 LEU A C 1
ATOM 2345 O O . LEU A 1 378 ? -20.272 -58.977 41.735 1.00 53.28 378 LEU A O 1
ATOM 2350 N N . LYS A 1 379 ? -19.174 -58.173 39.937 1.00 45.40 379 LYS A N 1
ATOM 2351 C CA . LYS A 1 379 ? -20.439 -58.011 39.183 1.00 43.87 379 LYS A CA 1
ATOM 2352 C C . LYS A 1 379 ? -20.352 -58.813 37.930 1.00 46.25 379 LYS A C 1
ATOM 2353 O O . LYS A 1 379 ? -19.292 -58.841 37.279 1.00 46.66 379 LYS A O 1
ATOM 2359 N N . TYR A 1 380 ? -21.463 -59.465 37.565 1.00 45.15 380 TYR A N 1
ATOM 2360 C CA . TYR A 1 380 ? -21.505 -60.180 36.296 1.00 43.33 380 TYR A CA 1
ATOM 2361 C C . TYR A 1 380 ? -22.966 -60.187 35.864 1.00 44.36 380 TYR A C 1
ATOM 2362 O O . TYR A 1 380 ? -23.895 -60.106 36.695 1.00 43.62 380 TYR A O 1
ATOM 2371 N N . GLY A 1 381 ? -23.167 -60.268 34.565 1.00 39.73 381 GLY A N 1
ATOM 2372 C CA . GLY A 1 381 ? -24.484 -60.367 34.050 1.00 38.80 381 GLY A CA 1
ATOM 2373 C C . GLY A 1 381 ? -24.523 -60.544 32.575 1.00 35.88 381 GLY A C 1
ATOM 2374 O O . GLY A 1 381 ? -23.485 -60.763 31.922 1.00 39.42 381 GLY A O 1
ATOM 2375 N N . ILE A 1 382 ? -25.726 -60.392 32.053 1.00 36.51 382 ILE A N 1
ATOM 2376 C CA . ILE A 1 382 ? -26.074 -60.787 30.662 1.00 38.29 382 ILE A CA 1
ATOM 2377 C C . ILE A 1 382 ? -26.978 -59.735 30.042 1.00 36.34 382 ILE A C 1
ATOM 2378 O O . ILE A 1 382 ? -27.889 -59.257 30.691 1.00 33.14 382 ILE A O 1
ATOM 2383 N N . ASN A 1 383 ? -26.716 -59.396 28.785 1.00 43.69 383 ASN A N 1
ATOM 2384 C CA . ASN A 1 383 ? -27.470 -58.414 28.050 1.00 40.51 383 ASN A CA 1
ATOM 2385 C C . ASN A 1 383 ? -27.973 -59.069 26.785 1.00 41.91 383 ASN A C 1
ATOM 2386 O O . ASN A 1 383 ? -27.164 -59.632 26.031 1.00 42.76 383 ASN A O 1
ATOM 2391 N N . TYR A 1 384 ? -29.294 -59.007 26.568 1.00 36.75 384 TYR A N 1
ATOM 2392 C CA . TYR A 1 384 ? -29.889 -59.421 25.294 1.00 37.96 384 TYR A CA 1
ATOM 2393 C C . TYR A 1 384 ? -30.737 -58.324 24.640 1.00 38.58 384 TYR A C 1
ATOM 2394 O O . TYR A 1 384 ? -31.676 -57.801 25.238 1.00 40.46 384 TYR A O 1
ATOM 2403 N N . ARG A 1 385 ? -30.488 -57.997 23.400 1.00 41.27 385 ARG A N 1
ATOM 2404 C CA . ARG A 1 385 ? -31.413 -57.076 22.745 1.00 41.85 385 ARG A CA 1
ATOM 2405 C C . ARG A 1 385 ? -31.778 -57.569 21.375 1.00 39.27 385 ARG A C 1
ATOM 2406 O O . ARG A 1 385 ? -30.883 -57.839 20.614 1.00 46.85 385 ARG A O 1
ATOM 2414 N N . HIS A 1 386 ? -33.074 -57.639 21.060 1.00 41.16 386 HIS A N 1
ATOM 2415 C CA . HIS A 1 386 ? -33.551 -57.935 19.691 1.00 37.24 386 HIS A CA 1
ATOM 2416 C C . HIS A 1 386 ? -34.301 -56.783 19.097 1.00 36.43 386 HIS A C 1
ATOM 2417 O O . HIS A 1 386 ? -35.302 -56.274 19.687 1.00 32.63 386 HIS A O 1
ATOM 2424 N N . GLN A 1 387 ? -33.827 -56.349 17.933 1.00 35.66 387 GLN A N 1
ATOM 2425 C CA . GLN A 1 387 ? -34.541 -55.361 17.161 1.00 38.89 387 GLN A CA 1
ATOM 2426 C C . GLN A 1 387 ? -35.143 -55.840 15.871 1.00 37.78 387 GLN A C 1
ATOM 2427 O O . GLN A 1 387 ? -34.475 -56.541 15.118 1.00 43.36 387 GLN A O 1
ATOM 2433 N N . GLU A 1 388 ? -36.351 -55.369 15.557 1.00 37.40 388 GLU A N 1
ATOM 2434 C CA . GLU A 1 388 ? -36.964 -55.697 14.248 1.00 41.77 388 GLU A CA 1
ATOM 2435 C C . GLU A 1 388 ? -37.671 -54.504 13.670 1.00 42.73 388 GLU A C 1
ATOM 2436 O O . GLU A 1 388 ? -38.549 -53.932 14.341 1.00 41.28 388 GLU A O 1
ATOM 2442 N N . ILE A 1 389 ? -37.288 -54.128 12.446 1.00 34.44 389 ILE A N 1
ATOM 2443 C CA . ILE A 1 389 ? -37.895 -53.034 11.723 1.00 31.70 389 ILE A CA 1
ATOM 2444 C C . ILE A 1 389 ? -38.957 -53.698 10.809 1.00 38.19 389 ILE A C 1
ATOM 2445 O O . ILE A 1 389 ? -38.641 -54.648 10.132 1.00 35.80 389 ILE A O 1
ATOM 2450 N N . LYS A 1 390 ? -40.207 -53.213 10.815 1.00 41.13 390 LYS A N 1
ATOM 2451 C CA . LYS A 1 390 ? -41.350 -53.822 10.071 1.00 40.68 390 LYS A CA 1
ATOM 2452 C C . LYS A 1 390 ? -42.083 -52.741 9.379 1.00 37.84 390 LYS A C 1
ATOM 2453 O O . LYS A 1 390 ? -42.891 -52.069 10.015 1.00 44.05 390 LYS A O 1
ATOM 2459 N N . PRO A 1 391 ? -41.764 -52.488 8.108 1.00 37.38 391 PRO A N 1
ATOM 2460 C CA . PRO A 1 391 ? -42.474 -51.488 7.327 1.00 39.25 391 PRO A CA 1
ATOM 2461 C C . PRO A 1 391 ? -43.858 -52.019 6.857 1.00 44.92 391 PRO A C 1
ATOM 2462 O O . PRO A 1 391 ? -44.134 -53.209 6.992 1.00 46.76 391 PRO A O 1
ATOM 2466 N N . GLN A 1 392 ? -44.737 -51.156 6.344 1.00 47.70 392 GLN A N 1
ATOM 2467 C CA . GLN A 1 392 ? -46.084 -51.597 5.975 1.00 42.27 392 GLN A CA 1
ATOM 2468 C C . GLN A 1 392 ? -46.066 -52.637 4.866 1.00 43.32 392 GLN A C 1
ATOM 2469 O O . GLN A 1 392 ? -46.768 -53.647 4.932 1.00 41.70 392 GLN A O 1
ATOM 2475 N N . ALA A 1 393 ? -45.274 -52.376 3.829 1.00 42.29 393 ALA A N 1
ATOM 2476 C CA . ALA A 1 393 ? -45.002 -53.378 2.801 1.00 41.43 393 ALA A CA 1
ATOM 2477 C C . ALA A 1 393 ? -43.691 -53.015 2.119 1.00 41.94 393 ALA A C 1
ATOM 2478 O O . ALA A 1 393 ? -43.274 -51.855 2.149 1.00 44.75 393 ALA A O 1
ATOM 2480 N N . PHE A 1 394 ? -43.033 -53.978 1.502 1.00 39.48 394 PHE A N 1
ATOM 2481 C CA . PHE A 1 394 ? -41.871 -53.654 0.696 1.00 41.27 394 PHE A CA 1
ATOM 2482 C C . PHE A 1 394 ? -42.199 -53.083 -0.683 1.00 44.81 394 PHE A C 1
ATOM 2483 O O . PHE A 1 394 ? -43.240 -53.384 -1.221 1.00 49.62 394 PHE A O 1
ATOM 2491 N N . LEU A 1 395 ? -41.326 -52.240 -1.235 1.00 46.42 395 LEU A N 1
ATOM 2492 C CA . LEU A 1 395 ? -41.605 -51.516 -2.461 1.00 38.37 395 LEU A CA 1
ATOM 2493 C C . LEU A 1 395 ? -40.420 -51.531 -3.432 1.00 37.82 395 LEU A C 1
ATOM 2494 O O . LEU A 1 395 ? -40.312 -50.690 -4.327 1.00 36.23 395 LEU A O 1
ATOM 2499 N N . ASN A 1 396 ? -39.535 -52.497 -3.288 1.00 42.35 396 ASN A N 1
ATOM 2500 C CA . ASN A 1 396 ? -38.388 -52.551 -4.197 1.00 44.22 396 ASN A CA 1
ATOM 2501 C C . ASN A 1 396 ? -38.814 -52.622 -5.660 1.00 52.36 396 ASN A C 1
ATOM 2502 O O . ASN A 1 396 ? -38.196 -51.983 -6.530 1.00 53.59 396 ASN A O 1
ATOM 2507 N N . GLY A 1 397 ? -39.898 -53.353 -5.928 1.00 57.25 397 GLY A N 1
ATOM 2508 C CA . GLY A 1 397 ? -40.427 -53.485 -7.311 1.00 54.88 397 GLY A CA 1
ATOM 2509 C C . GLY A 1 397 ? -40.737 -52.157 -7.995 1.00 57.33 397 GLY A C 1
ATOM 2510 O O . GLY A 1 397 ? -40.665 -52.061 -9.231 1.00 57.95 397 GLY A O 1
ATOM 2511 N N . GLU A 1 398 ? -41.071 -51.141 -7.189 1.00 51.24 398 GLU A N 1
ATOM 2512 C CA . GLU A 1 398 ? -41.243 -49.769 -7.669 1.00 48.29 398 GLU A CA 1
ATOM 2513 C C . GLU A 1 398 ? -39.890 -49.091 -7.845 1.00 52.21 398 GLU A C 1
ATOM 2514 O O . GLU A 1 398 ? -39.844 -47.882 -8.128 1.00 48.99 398 GLU A O 1
ATOM 2520 N N . PHE A 1 399 ? -38.789 -49.843 -7.674 1.00 48.54 399 PHE A N 1
ATOM 2521 C CA . PHE A 1 399 ? -37.458 -49.217 -7.788 1.00 53.89 399 PHE A CA 1
ATOM 2522 C C . PHE A 1 399 ? -37.145 -48.723 -9.206 1.00 54.86 399 PHE A C 1
ATOM 2523 O O . PHE A 1 399 ? -37.487 -49.364 -10.198 1.00 60.25 399 PHE A O 1
ATOM 2531 N N . GLU A 1 400 ? -36.446 -47.603 -9.291 1.00 58.47 400 GLU A N 1
ATOM 2532 C CA . GLU A 1 400 ? -36.304 -46.886 -10.540 1.00 53.45 400 GLU A CA 1
ATOM 2533 C C . GLU A 1 400 ? -35.164 -45.835 -10.451 1.00 60.65 400 GLU A C 1
ATOM 2534 O O . GLU A 1 400 ? -34.830 -45.398 -9.359 1.00 61.19 400 GLU A O 1
ATOM 2540 N N . ILE A 1 401 ? -34.609 -45.435 -11.609 1.00 59.47 401 ILE A N 1
ATOM 2541 C CA . ILE A 1 401 ? -33.360 -44.676 -11.769 1.00 57.37 401 ILE A CA 1
ATOM 2542 C C . ILE A 1 401 ? -33.519 -43.548 -12.809 1.00 55.47 401 ILE A C 1
ATOM 2543 O O . ILE A 1 401 ? -33.926 -43.792 -13.927 1.00 60.56 401 ILE A O 1
ATOM 2548 N N . SER A 1 402 ? -33.189 -42.311 -12.476 1.00 57.71 402 SER A N 1
ATOM 2549 C CA . SER A 1 402 ? -33.469 -41.204 -13.416 1.00 58.95 402 SER A CA 1
ATOM 2550 C C . SER A 1 402 ? -32.700 -41.313 -14.749 1.00 59.37 402 SER A C 1
ATOM 2551 O O . SER A 1 402 ? -31.943 -42.266 -14.950 1.00 64.06 402 SER A O 1
ATOM 2554 N N . THR A 1 418 ? -29.104 -35.957 -18.594 1.00 61.42 418 THR A N 1
ATOM 2555 C CA . THR A 1 418 ? -28.601 -36.028 -19.948 1.00 66.58 418 THR A CA 1
ATOM 2556 C C . THR A 1 418 ? -27.688 -37.242 -20.136 1.00 67.62 418 THR A C 1
ATOM 2557 O O . THR A 1 418 ? -26.515 -37.198 -19.780 1.00 69.22 418 THR A O 1
ATOM 2561 N N . ASP A 1 419 ? -28.215 -38.314 -20.719 1.00 71.38 419 ASP A N 1
ATOM 2562 C CA . ASP A 1 419 ? -27.528 -39.604 -20.699 1.00 74.30 419 ASP A CA 1
ATOM 2563 C C . ASP A 1 419 ? -27.299 -40.275 -22.066 1.00 81.81 419 ASP A C 1
ATOM 2564 O O . ASP A 1 419 ? -27.898 -39.869 -23.064 1.00 86.33 419 ASP A O 1
ATOM 2569 N N . GLU A 1 420 ? -26.441 -41.310 -22.105 1.00 88.17 420 GLU A N 1
ATOM 2570 C CA . GLU A 1 420 ? -26.266 -42.194 -23.302 1.00 85.08 420 GLU A CA 1
ATOM 2571 C C . GLU A 1 420 ? -25.953 -43.657 -22.926 1.00 86.42 420 GLU A C 1
ATOM 2572 O O . GLU A 1 420 ? -26.140 -44.585 -23.739 1.00 85.17 420 GLU A O 1
ATOM 2578 N N . GLU A 1 421 ? -25.452 -43.863 -21.711 1.00 75.80 421 GLU A N 1
ATOM 2579 C CA . GLU A 1 421 ? -25.253 -45.220 -21.237 1.00 80.50 421 GLU A CA 1
ATOM 2580 C C . GLU A 1 421 ? -26.169 -45.573 -20.043 1.00 83.63 421 GLU A C 1
ATOM 2581 O O . GLU A 1 421 ? -25.713 -45.744 -18.887 1.00 67.30 421 GLU A O 1
ATOM 2587 N N . LYS A 1 422 ? -27.463 -45.682 -20.404 1.00 79.28 422 LYS A N 1
ATOM 2588 C CA . LYS A 1 422 ? -28.599 -46.117 -19.580 1.00 68.74 422 LYS A CA 1
ATOM 2589 C C . LYS A 1 422 ? -28.745 -47.646 -19.609 1.00 66.58 422 LYS A C 1
ATOM 2590 O O . LYS A 1 422 ? -29.582 -48.244 -18.916 1.00 71.30 422 LYS A O 1
ATOM 2596 N N . ALA A 1 423 ? -27.951 -48.284 -20.455 1.00 72.64 423 ALA A N 1
ATOM 2597 C CA . ALA A 1 423 ? -27.912 -49.727 -20.497 1.00 69.34 423 ALA A CA 1
ATOM 2598 C C . ALA A 1 423 ? -27.714 -50.204 -19.079 1.00 60.91 423 ALA A C 1
ATOM 2599 O O . ALA A 1 423 ? -28.443 -51.076 -18.657 1.00 63.22 423 ALA A O 1
ATOM 2601 N N . LYS A 1 424 ? -26.767 -49.605 -18.344 1.00 63.52 424 LYS A N 1
ATOM 2602 C CA . LYS A 1 424 ? -26.442 -50.041 -16.960 1.00 67.11 424 LYS A CA 1
ATOM 2603 C C . LYS A 1 424 ? -27.622 -49.876 -15.973 1.00 63.41 424 LYS A C 1
ATOM 2604 O O . LYS A 1 424 ? -27.988 -50.810 -15.207 1.00 53.46 424 LYS A O 1
ATOM 2610 N N . ASP A 1 425 ? -28.212 -48.683 -16.009 1.00 55.66 425 ASP A N 1
ATOM 2611 C CA . ASP A 1 425 ? -29.369 -48.406 -15.176 1.00 61.75 425 ASP A CA 1
ATOM 2612 C C . ASP A 1 425 ? -30.388 -49.528 -15.318 1.00 62.87 425 ASP A C 1
ATOM 2613 O O . ASP A 1 425 ? -30.840 -50.094 -14.312 1.00 63.91 425 ASP A O 1
ATOM 2618 N N . LYS A 1 426 ? -30.673 -49.909 -16.569 1.00 69.63 426 LYS A N 1
ATOM 2619 C CA . LYS A 1 426 ? -31.616 -50.996 -16.841 1.00 72.11 426 LYS A CA 1
ATOM 2620 C C . LYS A 1 426 ? -31.281 -52.274 -16.068 1.00 72.82 426 LYS A C 1
ATOM 2621 O O . LYS A 1 426 ? -32.199 -52.904 -15.519 1.00 69.06 426 LYS A O 1
ATOM 2627 N N . LYS A 1 427 ? -30.000 -52.669 -16.027 1.00 68.25 427 LYS A N 1
ATOM 2628 C CA . LYS A 1 427 ? -29.678 -53.976 -15.437 1.00 68.24 427 LYS A CA 1
ATOM 2629 C C . LYS A 1 427 ? -29.951 -53.905 -13.942 1.00 68.21 427 LYS A C 1
ATOM 2630 O O . LYS A 1 427 ? -30.361 -54.896 -13.287 1.00 66.46 427 LYS A O 1
ATOM 2636 N N . ASP A 1 428 ? -29.756 -52.708 -13.412 1.00 63.70 428 ASP A N 1
ATOM 2637 C CA . ASP A 1 428 ? -29.903 -52.528 -11.978 1.00 69.00 428 ASP A CA 1
ATOM 2638 C C . ASP A 1 428 ? -31.342 -52.733 -11.532 1.00 66.04 428 ASP A C 1
ATOM 2639 O O . ASP A 1 428 ? -31.608 -53.647 -10.721 1.00 60.32 428 ASP A O 1
ATOM 2644 N N . MET A 1 429 ? -32.255 -51.950 -12.125 1.00 58.46 429 MET A N 1
ATOM 2645 C CA . MET A 1 429 ? -33.671 -51.959 -11.753 1.00 52.81 429 MET A CA 1
ATOM 2646 C C . MET A 1 429 ? -34.094 -53.394 -11.845 1.00 57.23 429 MET A C 1
ATOM 2647 O O . MET A 1 429 ? -34.706 -53.956 -10.915 1.00 60.62 429 MET A O 1
ATOM 2652 N N . ASP A 1 430 ? -33.701 -54.008 -12.955 1.00 61.67 430 ASP A N 1
ATOM 2653 C CA . ASP A 1 430 ? -33.842 -55.434 -13.105 1.00 64.09 430 ASP A CA 1
ATOM 2654 C C . ASP A 1 430 ? -33.397 -56.115 -11.828 1.00 60.76 430 ASP A C 1
ATOM 2655 O O . ASP A 1 430 ? -34.176 -56.807 -11.193 1.00 63.78 430 ASP A O 1
ATOM 2660 N N . LEU A 1 431 ? -32.158 -55.893 -11.416 1.00 57.32 431 LEU A N 1
ATOM 2661 C CA . LEU A 1 431 ? -31.686 -56.549 -10.201 1.00 61.09 431 LEU A CA 1
ATOM 2662 C C . LEU A 1 431 ? -32.523 -56.247 -8.903 1.00 58.27 431 LEU A C 1
ATOM 2663 O O . LEU A 1 431 ? -32.830 -57.158 -8.116 1.00 56.31 431 LEU A O 1
ATOM 2668 N N . VAL A 1 432 ? -32.871 -54.986 -8.656 1.00 53.59 432 VAL A N 1
ATOM 2669 C CA . VAL A 1 432 ? -33.526 -54.664 -7.374 1.00 56.14 432 VAL A CA 1
ATOM 2670 C C . VAL A 1 432 ? -34.906 -55.277 -7.336 1.00 58.88 432 VAL A C 1
ATOM 2671 O O . VAL A 1 432 ? -35.266 -55.870 -6.312 1.00 57.13 432 VAL A O 1
ATOM 2675 N N . HIS A 1 433 ? -35.653 -55.150 -8.466 1.00 61.38 433 HIS A N 1
ATOM 2676 C CA . HIS A 1 433 ? -37.038 -55.725 -8.619 1.00 59.15 433 HIS A CA 1
ATOM 2677 C C . HIS A 1 433 ? -37.071 -57.174 -8.330 1.00 57.77 433 HIS A C 1
ATOM 2678 O O . HIS A 1 433 ? -38.100 -57.705 -7.884 1.00 60.74 433 HIS A O 1
ATOM 2685 N N . SER A 1 434 ? -35.921 -57.815 -8.563 1.00 52.45 434 SER A N 1
ATOM 2686 C CA . SER A 1 434 ? -35.770 -59.246 -8.417 1.00 53.20 434 SER A CA 1
ATOM 2687 C C . SER A 1 434 ? -35.772 -59.629 -6.954 1.00 56.11 434 SER A C 1
ATOM 2688 O O . SER A 1 434 ? -36.118 -60.749 -6.621 1.00 56.03 434 SER A O 1
ATOM 2691 N N . TYR A 1 435 ? -35.437 -58.685 -6.075 1.00 61.00 435 TYR A N 1
ATOM 2692 C CA . TYR A 1 435 ? -35.175 -59.023 -4.663 1.00 55.76 435 TYR A CA 1
ATOM 2693 C C . TYR A 1 435 ? -36.399 -59.341 -3.805 1.00 52.35 435 TYR A C 1
ATOM 2694 O O . TYR A 1 435 ? -37.439 -58.704 -3.930 1.00 50.12 435 TYR A O 1
ATOM 2703 N N . LYS A 1 436 ? -36.261 -60.317 -2.918 1.00 44.81 436 LYS A N 1
ATOM 2704 C CA . LYS A 1 436 ? -37.352 -60.666 -2.049 1.00 48.23 436 LYS A CA 1
ATOM 2705 C C . LYS A 1 436 ? -37.095 -60.273 -0.586 1.00 54.25 436 LYS A C 1
ATOM 2706 O O . LYS A 1 436 ? -36.735 -61.107 0.268 1.00 53.28 436 LYS A O 1
ATOM 2712 N N . LEU A 1 437 ? -37.326 -58.988 -0.319 1.00 49.33 437 LEU A N 1
ATOM 2713 C CA . LEU A 1 437 ? -37.032 -58.343 0.964 1.00 46.17 437 LEU A CA 1
ATOM 2714 C C . LEU A 1 437 ? -37.844 -58.863 2.137 1.00 40.90 437 LEU A C 1
ATOM 2715 O O . LEU A 1 437 ? -38.997 -59.136 1.987 1.00 43.43 437 LEU A O 1
ATOM 2720 N N . SER A 1 438 ? -37.195 -59.060 3.281 1.00 44.90 438 SER A N 1
ATOM 2721 C CA . SER A 1 438 ? -37.913 -59.292 4.536 1.00 46.95 438 SER A CA 1
ATOM 2722 C C . SER A 1 438 ? -37.511 -58.239 5.621 1.00 48.85 438 SER A C 1
ATOM 2723 O O . SER A 1 438 ? -36.723 -57.287 5.374 1.00 47.60 438 SER A O 1
ATOM 2726 N N . ASN A 1 439 ? -38.070 -58.403 6.812 1.00 44.06 439 ASN A N 1
ATOM 2727 C CA . ASN A 1 439 ? -37.827 -57.491 7.906 1.00 44.13 439 ASN A CA 1
ATOM 2728 C C . ASN A 1 439 ? -36.419 -57.608 8.481 1.00 45.55 439 ASN A C 1
ATOM 2729 O O . ASN A 1 439 ? -36.057 -58.662 9.031 1.00 47.38 439 ASN A O 1
ATOM 2734 N N . PRO A 1 440 ? -35.654 -56.518 8.428 1.00 39.27 440 PRO A N 1
ATOM 2735 C CA . PRO A 1 440 ? -34.304 -56.480 8.974 1.00 40.07 440 PRO A CA 1
ATOM 2736 C C . PRO A 1 440 ? -34.363 -56.643 10.456 1.00 40.04 440 PRO A C 1
ATOM 2737 O O . PRO A 1 440 ? -35.342 -56.200 11.080 1.00 41.94 440 PRO A O 1
ATOM 2741 N N . THR A 1 441 ? -33.384 -57.363 11.006 1.00 39.90 441 THR A N 1
ATOM 2742 C CA . THR A 1 441 ? -33.294 -57.527 12.447 1.00 43.40 441 THR A CA 1
ATOM 2743 C C . THR A 1 441 ? -31.835 -57.465 12.969 1.00 43.25 441 THR A C 1
ATOM 2744 O O . THR A 1 441 ? -30.871 -57.509 12.204 1.00 42.45 441 THR A O 1
ATOM 2748 N N . LYS A 1 442 ? -31.689 -57.393 14.286 1.00 41.17 442 LYS A N 1
ATOM 2749 C CA . LYS A 1 442 ? -30.359 -57.295 14.908 1.00 37.82 442 LYS A CA 1
ATOM 2750 C C . LYS A 1 442 ? -30.482 -57.824 16.300 1.00 38.17 442 LYS A C 1
ATOM 2751 O O . LYS A 1 442 ? -31.378 -57.405 17.046 1.00 38.77 442 LYS A O 1
ATOM 2757 N N . THR A 1 443 ? -29.655 -58.814 16.620 1.00 37.45 443 THR A N 1
ATOM 2758 C CA . THR A 1 443 ? -29.575 -59.322 17.987 1.00 43.50 443 THR A CA 1
ATOM 2759 C C . THR A 1 443 ? -28.242 -58.854 18.595 1.00 41.36 443 THR A C 1
ATOM 2760 O O . THR A 1 443 ? -27.216 -58.943 17.942 1.00 40.77 443 THR A O 1
ATOM 2764 N N . ASP A 1 444 ? -28.274 -58.307 19.805 1.00 44.09 444 ASP A N 1
ATOM 2765 C CA . ASP A 1 444 ? -27.041 -57.956 20.524 1.00 40.74 444 ASP A CA 1
ATOM 2766 C C . ASP A 1 444 ? -27.054 -58.747 21.801 1.00 41.17 444 ASP A C 1
ATOM 2767 O O . ASP A 1 444 ? -28.092 -58.832 22.477 1.00 38.53 444 ASP A O 1
ATOM 2772 N N . THR A 1 445 ? -25.911 -59.403 22.050 1.00 42.16 445 THR A N 1
ATOM 2773 C CA . THR A 1 445 ? -25.694 -60.278 23.213 1.00 47.10 445 THR A CA 1
ATOM 2774 C C . THR A 1 445 ? -24.382 -59.907 23.977 1.00 44.82 445 THR A C 1
ATOM 2775 O O . THR A 1 445 ? -23.301 -59.765 23.387 1.00 37.47 445 THR A O 1
ATOM 2779 N N . GLY A 1 446 ? -24.501 -59.788 25.287 1.00 42.24 446 GLY A N 1
ATOM 2780 C CA . GLY A 1 446 ? -23.404 -59.365 26.140 1.00 41.16 446 GLY A CA 1
ATOM 2781 C C . GLY A 1 446 ? -23.317 -60.167 27.440 1.00 42.29 446 GLY A C 1
ATOM 2782 O O . GLY A 1 446 ? -24.330 -60.408 28.146 1.00 45.06 446 GLY A O 1
ATOM 2783 N N . ALA A 1 447 ? -22.123 -60.635 27.767 1.00 41.87 447 ALA A N 1
ATOM 2784 C CA . ALA A 1 447 ? -21.889 -61.003 29.164 1.00 39.84 447 ALA A CA 1
ATOM 2785 C C . ALA A 1 447 ? -20.683 -60.204 29.643 1.00 38.29 447 ALA A C 1
ATOM 2786 O O . ALA A 1 447 ? -19.807 -59.828 28.853 1.00 38.04 447 ALA A O 1
ATOM 2788 N N . TYR A 1 448 ? -20.642 -59.921 30.927 1.00 37.69 448 TYR A N 1
ATOM 2789 C CA . TYR A 1 448 ? -19.585 -59.086 31.425 1.00 39.09 448 TYR A CA 1
ATOM 2790 C C . TYR A 1 448 ? -19.316 -59.578 32.783 1.00 42.17 448 TYR A C 1
ATOM 2791 O O . TYR A 1 448 ? -20.200 -60.155 33.432 1.00 42.51 448 TYR A O 1
ATOM 2800 N N . ILE A 1 449 ? -18.111 -59.287 33.247 1.00 40.75 449 ILE A N 1
ATOM 2801 C CA . ILE A 1 449 ? -17.755 -59.536 34.646 1.00 40.51 449 ILE A CA 1
ATOM 2802 C C . ILE A 1 449 ? -16.890 -58.355 35.088 1.00 41.18 449 ILE A C 1
ATOM 2803 O O . ILE A 1 449 ? -16.032 -57.888 34.332 1.00 47.46 449 ILE A O 1
ATOM 2808 N N . GLU A 1 450 ? -17.120 -57.850 36.284 1.00 42.81 450 GLU A N 1
ATOM 2809 C CA . GLU A 1 450 ? -16.471 -56.636 36.721 1.00 45.39 450 GLU A CA 1
ATOM 2810 C C . GLU A 1 450 ? -16.162 -56.748 38.185 1.00 47.45 450 GLU A C 1
ATOM 2811 O O . GLU A 1 450 ? -17.020 -57.157 38.984 1.00 52.01 450 GLU A O 1
ATOM 2817 N N . ALA A 1 451 ? -14.945 -56.348 38.551 1.00 46.01 451 ALA A N 1
ATOM 2818 C CA . ALA A 1 451 ? -14.510 -56.450 39.944 1.00 46.65 451 ALA A CA 1
ATOM 2819 C C . ALA A 1 451 ? -14.337 -55.072 40.582 1.00 41.09 451 ALA A C 1
ATOM 2820 O O . ALA A 1 451 ? -13.765 -54.180 39.975 1.00 37.35 451 ALA A O 1
ATOM 2822 N N . ILE A 1 452 ? -14.811 -54.902 41.803 1.00 34.40 452 ILE A N 1
ATOM 2823 C CA . ILE A 1 452 ? -14.643 -53.640 42.424 1.00 38.90 452 ILE A CA 1
ATOM 2824 C C . ILE A 1 452 ? -14.059 -53.917 43.773 1.00 45.81 452 ILE A C 1
ATOM 2825 O O . ILE A 1 452 ? -14.684 -54.620 44.590 1.00 44.81 452 ILE A O 1
ATOM 2830 N N . HIS A 1 453 ? -12.869 -53.343 43.986 1.00 43.47 453 HIS A N 1
ATOM 2831 C CA . HIS A 1 453 ? -12.091 -53.502 45.221 1.00 42.43 453 HIS A CA 1
ATOM 2832 C C . HIS A 1 453 ? -11.749 -52.190 45.847 1.00 41.09 453 HIS A C 1
ATOM 2833 O O . HIS A 1 453 ? -11.056 -51.347 45.233 1.00 37.11 453 HIS A O 1
ATOM 2840 N N . GLU A 1 454 ? -12.192 -51.999 47.077 1.00 35.70 454 GLU A N 1
ATOM 2841 C CA . GLU A 1 454 ? -11.925 -50.782 47.785 1.00 36.06 454 GLU A CA 1
ATOM 2842 C C . GLU A 1 454 ? -11.064 -50.982 49.064 1.00 40.63 454 GLU A C 1
ATOM 2843 O O . GLU A 1 454 ? -11.348 -51.894 49.868 1.00 41.07 454 GLU A O 1
ATOM 2849 N N . LEU A 1 455 ? -10.077 -50.093 49.282 1.00 38.78 455 LEU A N 1
ATOM 2850 C CA . LEU A 1 455 ? -9.320 -50.042 50.557 1.00 38.41 455 LEU A CA 1
ATOM 2851 C C . LEU A 1 455 ? -8.912 -48.638 50.985 1.00 38.54 455 LEU A C 1
ATOM 2852 O O . LEU A 1 455 ? -8.121 -48.013 50.308 1.00 37.08 455 LEU A O 1
ATOM 2857 N N . ASP A 1 456 ? -9.455 -48.140 52.101 1.00 38.77 456 ASP A N 1
ATOM 2858 C CA . ASP A 1 456 ? -9.111 -46.809 52.623 1.00 40.33 456 ASP A CA 1
ATOM 2859 C C . ASP A 1 456 ? -9.012 -45.707 51.591 1.00 46.26 456 ASP A C 1
ATOM 2860 O O . ASP A 1 456 ? -7.944 -45.072 51.426 1.00 50.45 456 ASP A O 1
ATOM 2865 N N . GLY A 1 457 ? -10.133 -45.466 50.914 1.00 44.92 457 GLY A N 1
ATOM 2866 C CA . GLY A 1 457 ? -10.282 -44.364 49.987 1.00 34.05 457 GLY A CA 1
ATOM 2867 C C . GLY A 1 457 ? -9.786 -44.652 48.600 1.00 32.61 457 GLY A C 1
ATOM 2868 O O . GLY A 1 457 ? -9.849 -43.783 47.756 1.00 35.20 457 GLY A O 1
ATOM 2869 N N . PHE A 1 458 ? -9.265 -45.839 48.350 1.00 34.86 458 PHE A N 1
ATOM 2870 C CA . PHE A 1 458 ? -8.768 -46.178 47.023 1.00 32.99 458 PHE A CA 1
ATOM 2871 C C . PHE A 1 458 ? -9.654 -47.250 46.375 1.00 37.46 458 PHE A C 1
ATOM 2872 O O . PHE A 1 458 ? -9.701 -48.389 46.866 1.00 37.00 458 PHE A O 1
ATOM 2880 N N . THR A 1 459 ? -10.310 -46.914 45.263 1.00 36.55 459 THR A N 1
ATOM 2881 C CA . THR A 1 459 ? -11.250 -47.863 44.625 1.00 35.53 459 THR A CA 1
ATOM 2882 C C . THR A 1 459 ? -10.782 -48.254 43.259 1.00 33.51 459 THR A C 1
ATOM 2883 O O . THR A 1 459 ? -10.516 -47.400 42.412 1.00 40.94 459 THR A O 1
ATOM 2887 N N . LEU A 1 460 ? -10.639 -49.541 43.025 1.00 33.93 460 LEU A N 1
ATOM 2888 C CA . LEU A 1 460 ? -10.156 -49.974 41.734 1.00 33.17 460 LEU A CA 1
ATOM 2889 C C . LEU A 1 460 ? -11.305 -50.803 41.187 1.00 36.30 460 LEU A C 1
ATOM 2890 O O . LEU A 1 460 ? -11.983 -51.521 41.942 1.00 34.83 460 LEU A O 1
ATOM 2895 N N . THR A 1 461 ? -11.505 -50.693 39.878 1.00 35.85 461 THR A N 1
ATOM 2896 C CA . THR A 1 461 ? -12.594 -51.323 39.163 1.00 36.00 461 THR A CA 1
ATOM 2897 C C . THR A 1 461 ? -12.010 -51.928 37.890 1.00 37.68 461 THR A C 1
ATOM 2898 O O . THR A 1 461 ? -11.359 -51.221 37.111 1.00 39.87 461 THR A O 1
ATOM 2902 N N . GLY A 1 462 ? -12.180 -53.223 37.678 1.00 36.07 462 GLY A N 1
ATOM 2903 C CA . GLY A 1 462 ? -11.651 -53.812 36.437 1.00 35.36 462 GLY A CA 1
ATOM 2904 C C . GLY A 1 462 ? -12.792 -54.637 35.866 1.00 38.98 462 GLY A C 1
ATOM 2905 O O . GLY A 1 462 ? -13.618 -55.197 36.613 1.00 38.99 462 GLY A O 1
ATOM 2906 N N . GLY A 1 463 ? -12.876 -54.736 34.558 1.00 34.46 463 GLY A N 1
ATOM 2907 C CA . GLY A 1 463 ? -13.961 -55.550 34.066 1.00 41.87 463 GLY A CA 1
ATOM 2908 C C . GLY A 1 463 ? -13.790 -55.980 32.665 1.00 40.04 463 GLY A C 1
ATOM 2909 O O . GLY A 1 463 ? -12.963 -55.407 31.933 1.00 44.02 463 GLY A O 1
ATOM 2910 N N . LEU A 1 464 ? -14.587 -56.960 32.260 1.00 40.29 464 LEU A N 1
ATOM 2911 C CA . LEU A 1 464 ? -14.470 -57.452 30.879 1.00 43.09 464 LEU A CA 1
ATOM 2912 C C . LEU A 1 464 ? -15.873 -57.706 30.349 1.00 43.90 464 LEU A C 1
ATOM 2913 O O . LEU A 1 464 ? -16.733 -58.157 31.108 1.00 41.30 464 LEU A O 1
ATOM 2918 N N . ARG A 1 465 ? -16.084 -57.417 29.061 1.00 43.16 465 ARG A N 1
ATOM 2919 C CA . ARG A 1 465 ? -17.337 -57.718 28.390 1.00 45.41 465 ARG A CA 1
ATOM 2920 C C . ARG A 1 465 ? -17.085 -58.530 27.174 1.00 41.78 465 ARG A C 1
ATOM 2921 O O . ARG A 1 465 ? -16.151 -58.263 26.428 1.00 42.55 465 ARG A O 1
ATOM 2929 N N . TYR A 1 466 ? -18.015 -59.440 26.925 1.00 42.89 466 TYR A N 1
ATOM 2930 C CA . TYR A 1 466 ? -18.085 -60.153 25.690 1.00 42.30 466 TYR A CA 1
ATOM 2931 C C . TYR A 1 466 ? -19.312 -59.635 24.934 1.00 43.09 466 TYR A C 1
ATOM 2932 O O . TYR A 1 466 ? -20.414 -59.787 25.404 1.00 43.55 466 TYR A O 1
ATOM 2941 N N . ASP A 1 467 ? -19.120 -58.995 23.790 1.00 46.24 467 ASP A N 1
ATOM 2942 C CA . ASP A 1 467 ? -20.218 -58.373 23.052 1.00 48.75 467 ASP A CA 1
ATOM 2943 C C . ASP A 1 467 ? -20.346 -59.079 21.726 1.00 50.79 467 ASP A C 1
ATOM 2944 O O . ASP A 1 467 ? -19.367 -59.117 20.968 1.00 53.71 467 ASP A O 1
ATOM 2949 N N . ARG A 1 468 ? -21.522 -59.667 21.456 1.00 48.18 468 ARG A N 1
ATOM 2950 C CA . ARG A 1 468 ? -21.771 -60.396 20.201 1.00 49.02 468 ARG A CA 1
ATOM 2951 C C . ARG A 1 468 ? -22.966 -59.790 19.450 1.00 46.36 468 ARG A C 1
ATOM 2952 O O . ARG A 1 468 ? -24.060 -59.629 20.030 1.00 38.77 468 ARG A O 1
ATOM 2960 N N . PHE A 1 469 ? -22.779 -59.468 18.178 1.00 40.47 469 PHE A N 1
ATOM 2961 C CA . PHE A 1 469 ? -23.942 -59.124 17.386 1.00 45.95 469 PHE A CA 1
ATOM 2962 C C . PHE A 1 469 ? -24.288 -60.038 16.197 1.00 48.15 469 PHE A C 1
ATOM 2963 O O . PHE A 1 469 ? -23.410 -60.725 15.643 1.00 45.18 469 PHE A O 1
ATOM 2971 N N . LYS A 1 470 ? -25.561 -60.009 15.778 1.00 50.54 470 LYS A N 1
ATOM 2972 C CA . LYS A 1 470 ? -25.999 -60.674 14.498 1.00 43.57 470 LYS A CA 1
ATOM 2973 C C . LYS A 1 470 ? -26.926 -59.741 13.748 1.00 40.92 470 LYS A C 1
ATOM 2974 O O . LYS A 1 470 ? -27.956 -59.332 14.259 1.00 36.73 470 LYS A O 1
ATOM 2980 N N . VAL A 1 471 ? -26.562 -59.365 12.552 1.00 39.18 471 VAL A N 1
ATOM 2981 C CA . VAL A 1 471 ? -27.375 -58.443 11.825 1.00 41.37 471 VAL A CA 1
ATOM 2982 C C . VAL A 1 471 ? -27.974 -59.098 10.579 1.00 47.31 471 VAL A C 1
ATOM 2983 O O . VAL A 1 471 ? -27.233 -59.624 9.725 1.00 44.21 471 VAL A O 1
ATOM 2987 N N . LYS A 1 472 ? -29.305 -59.032 10.455 1.00 46.21 472 LYS A N 1
ATOM 2988 C CA . LYS A 1 472 ? -29.980 -59.566 9.279 1.00 46.12 472 LYS A CA 1
ATOM 2989 C C . LYS A 1 472 ? -30.588 -58.424 8.510 1.00 45.57 472 LYS A C 1
ATOM 2990 O O . LYS A 1 472 ? -31.585 -57.841 8.932 1.00 41.62 472 LYS A O 1
ATOM 2996 N N . THR A 1 473 ? -29.944 -58.060 7.406 1.00 39.26 473 THR A N 1
ATOM 2997 C CA . THR A 1 473 ? -30.409 -56.973 6.594 1.00 38.92 473 THR A CA 1
ATOM 2998 C C . THR A 1 473 ? -31.690 -57.394 5.887 1.00 43.00 473 THR A C 1
ATOM 2999 O O . THR A 1 473 ? -32.142 -58.527 6.051 1.00 43.48 473 THR A O 1
ATOM 3003 N N . HIS A 1 474 ? -32.273 -56.494 5.093 1.00 45.94 474 HIS A N 1
ATOM 3004 C CA . HIS A 1 474 ? -33.572 -56.769 4.460 1.00 46.05 474 HIS A CA 1
ATOM 3005 C C . HIS A 1 474 ? -33.491 -57.593 3.226 1.00 46.75 474 HIS A C 1
ATOM 3006 O O . HIS A 1 474 ? -34.477 -57.736 2.546 1.00 50.57 474 HIS A O 1
ATOM 3013 N N . ASP A 1 475 ? -32.319 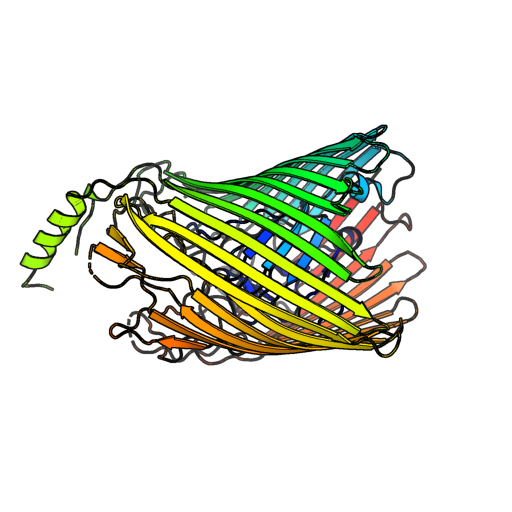-58.124 2.914 1.00 51.13 475 ASP A N 1
ATOM 3014 C CA . ASP A 1 475 ? -32.213 -59.102 1.830 1.00 52.56 475 ASP A CA 1
ATOM 3015 C C . ASP A 1 475 ? -31.932 -60.488 2.381 1.00 48.19 475 ASP A C 1
ATOM 3016 O O . ASP A 1 475 ? -31.443 -61.349 1.664 1.00 55.89 475 ASP A O 1
ATOM 3021 N N . GLY A 1 476 ? -32.243 -60.706 3.658 1.00 52.25 476 GLY A N 1
ATOM 3022 C CA . GLY A 1 476 ? -31.951 -61.984 4.318 1.00 50.08 476 GLY A CA 1
ATOM 3023 C C . GLY A 1 476 ? -30.495 -62.231 4.684 1.00 48.92 476 GLY A C 1
ATOM 3024 O O . GLY A 1 476 ? -30.202 -63.163 5.424 1.00 51.07 476 GLY A O 1
ATOM 3025 N N . LYS A 1 477 ? -29.586 -61.390 4.181 1.00 54.60 477 LYS A N 1
ATOM 3026 C CA . LYS A 1 477 ? -28.128 -61.546 4.398 1.00 55.52 477 LYS A CA 1
ATOM 3027 C C . LYS A 1 477 ? -27.691 -61.238 5.823 1.00 56.49 477 LYS A C 1
ATOM 3028 O O . LYS A 1 477 ? -27.942 -60.135 6.357 1.00 60.86 477 LYS A O 1
ATOM 3034 N N . THR A 1 478 ? -27.055 -62.233 6.430 1.00 55.89 478 THR A N 1
ATOM 3035 C CA . THR A 1 478 ? -26.603 -62.179 7.813 1.00 53.85 478 THR A CA 1
ATOM 3036 C C . THR A 1 478 ? -25.138 -61.842 7.922 1.00 56.50 478 THR A C 1
ATOM 3037 O O . THR A 1 478 ? -24.425 -61.878 6.925 1.00 62.44 478 THR A O 1
ATOM 3041 N N . VAL A 1 479 ? -24.706 -61.449 9.115 1.00 52.25 479 VAL A N 1
ATOM 3042 C CA . VAL A 1 479 ? -23.291 -61.193 9.400 1.00 45.79 479 VAL A CA 1
ATOM 3043 C C . VAL A 1 479 ? -23.207 -60.945 10.865 1.00 45.32 479 VAL A C 1
ATOM 3044 O O . VAL A 1 479 ? -24.006 -60.153 11.390 1.00 44.36 479 VAL A O 1
ATOM 3048 N N . SER A 1 480 ? -22.267 -61.646 11.498 1.00 42.18 480 SER A N 1
ATOM 3049 C CA . SER A 1 480 ? -21.951 -61.550 12.917 1.00 44.77 480 SER A CA 1
ATOM 3050 C C . SER A 1 480 ? -20.526 -61.058 13.236 1.00 46.33 480 SER A C 1
ATOM 3051 O O . SER A 1 480 ? -19.662 -60.895 12.354 1.00 40.62 480 SER A O 1
ATOM 3054 N N . SER A 1 481 ? -20.298 -60.817 14.522 1.00 50.49 481 SER A N 1
ATOM 3055 C CA . SER A 1 481 ? -18.958 -60.518 15.026 1.00 49.29 481 SER A CA 1
ATOM 3056 C C . SER A 1 481 ? -19.096 -60.583 16.494 1.00 50.18 481 SER A C 1
ATOM 3057 O O . SER A 1 481 ? -20.224 -60.659 17.010 1.00 52.30 481 SER A O 1
ATOM 3060 N N . SER A 1 482 ? -17.962 -60.610 17.173 1.00 47.90 482 SER A N 1
ATOM 3061 C CA . SER A 1 482 ? -17.967 -60.478 18.612 1.00 48.75 482 SER A CA 1
ATOM 3062 C C . SER A 1 482 ? -16.680 -59.779 18.951 1.00 49.76 482 SER A C 1
ATOM 3063 O O . SER A 1 482 ? -15.779 -59.710 18.110 1.00 46.89 482 SER A O 1
ATOM 3066 N N . ASN A 1 483 ? -16.615 -59.204 20.146 1.00 48.16 483 ASN A N 1
ATOM 3067 C CA . ASN A 1 483 ? -15.411 -58.526 20.603 1.00 44.49 483 ASN A CA 1
ATOM 3068 C C . ASN A 1 483 ? -15.307 -58.760 22.116 1.00 47.53 483 ASN A C 1
ATOM 3069 O O . ASN A 1 483 ? -16.321 -58.964 22.799 1.00 46.12 483 ASN A O 1
ATOM 3074 N N . LEU A 1 484 ? -14.079 -58.716 22.643 1.00 51.78 484 LEU A N 1
ATOM 3075 C CA . LEU A 1 484 ? -13.845 -58.670 24.111 1.00 45.86 484 LEU A CA 1
ATOM 3076 C C . LEU A 1 484 ? -13.521 -57.229 24.501 1.00 40.02 484 LEU A C 1
ATOM 3077 O O . LEU A 1 484 ? -12.655 -56.597 23.893 1.00 39.93 484 LEU A O 1
ATOM 3082 N N . ASN A 1 485 ? -14.189 -56.709 25.508 1.00 36.56 485 ASN A N 1
ATOM 3083 C CA . ASN A 1 485 ? -13.945 -55.329 25.869 1.00 38.07 485 ASN A CA 1
ATOM 3084 C C . ASN A 1 485 ? -13.520 -55.171 27.309 1.00 38.58 485 ASN A C 1
ATOM 3085 O O . ASN A 1 485 ? -14.323 -55.421 28.217 1.00 45.83 485 ASN A O 1
ATOM 3090 N N . PRO A 1 486 ? -12.241 -54.787 27.526 1.00 37.22 486 PRO A N 1
ATOM 3091 C CA . PRO A 1 486 ? -11.660 -54.693 28.859 1.00 36.71 486 PRO A CA 1
ATOM 3092 C C . PRO A 1 486 ? -11.765 -53.305 29.393 1.00 34.92 486 PRO A C 1
ATOM 3093 O O . PRO A 1 486 ? -11.584 -52.360 28.657 1.00 37.85 486 PRO A O 1
ATOM 3097 N N . SER A 1 487 ? -12.059 -53.166 30.664 1.00 36.31 487 SER A N 1
ATOM 3098 C CA . SER A 1 487 ? -12.089 -51.828 31.197 1.00 43.17 487 SER A CA 1
ATOM 3099 C C . SER A 1 487 ? -11.527 -51.768 32.617 1.00 40.62 487 SER A C 1
ATOM 3100 O O . SER A 1 487 ? -11.719 -52.722 33.396 1.00 43.07 487 SER A O 1
ATOM 3103 N N . PHE A 1 488 ? -10.887 -50.642 32.959 1.00 35.55 488 PHE A N 1
ATOM 3104 C CA . PHE A 1 488 ? -10.548 -50.376 34.376 1.00 35.98 488 PHE A CA 1
ATOM 3105 C C . PHE A 1 488 ? -10.566 -48.903 34.715 1.00 31.56 488 PHE A C 1
ATOM 3106 O O . PHE A 1 488 ? -10.393 -48.053 33.866 1.00 33.58 488 PHE A O 1
ATOM 3114 N N . GLY A 1 489 ? -10.813 -48.593 35.958 1.00 31.98 489 GLY A N 1
ATOM 3115 C CA . GLY A 1 489 ? -10.743 -47.228 36.409 1.00 30.25 489 GLY A CA 1
ATOM 3116 C C . GLY A 1 489 ? -10.437 -47.185 37.890 1.00 34.67 489 GLY A C 1
ATOM 3117 O O . GLY A 1 489 ? -10.550 -48.198 38.597 1.00 35.52 489 GLY A O 1
ATOM 3118 N N . VAL A 1 490 ? -9.992 -46.034 38.377 1.00 33.56 490 VAL A N 1
ATOM 3119 C CA . VAL A 1 490 ? -9.769 -45.917 39.811 1.00 33.34 490 VAL A CA 1
ATOM 3120 C C . VAL A 1 490 ? -10.494 -44.712 40.365 1.00 31.08 490 VAL A C 1
ATOM 3121 O O . VAL A 1 490 ? -10.637 -43.726 39.687 1.00 33.40 490 VAL A O 1
ATOM 3125 N N . ILE A 1 491 ? -10.968 -44.779 41.590 1.00 33.24 491 ILE A N 1
ATOM 3126 C CA . ILE A 1 491 ? -11.327 -43.560 42.258 1.00 33.67 491 ILE A CA 1
ATOM 3127 C C . ILE A 1 491 ? -10.492 -43.437 43.491 1.00 32.09 491 ILE A C 1
ATOM 3128 O O . ILE A 1 491 ? -10.431 -44.367 44.246 1.00 35.77 491 ILE A O 1
ATOM 3133 N N . TRP A 1 492 ? -9.845 -42.284 43.668 1.00 37.51 492 TRP A N 1
ATOM 3134 C CA . TRP A 1 492 ? -8.955 -41.999 44.806 1.00 36.47 492 TRP A CA 1
ATOM 3135 C C . TRP A 1 492 ? -9.563 -40.930 45.634 1.00 34.84 492 TRP A C 1
ATOM 3136 O O . TRP A 1 492 ? -9.690 -39.785 45.209 1.00 36.58 492 TRP A O 1
ATOM 3147 N N . GLN A 1 493 ? -9.970 -41.283 46.837 1.00 35.73 493 GLN A N 1
ATOM 3148 C CA . GLN A 1 493 ? -10.461 -40.272 47.741 1.00 36.10 493 GLN A CA 1
ATOM 3149 C C . GLN A 1 493 ? -9.556 -40.038 48.979 1.00 36.14 493 GLN A C 1
ATOM 3150 O O . GLN A 1 493 ? -9.726 -40.669 50.004 1.00 38.51 493 GLN A O 1
ATOM 3156 N N . PRO A 1 494 ? -8.594 -39.124 48.885 1.00 37.34 494 PRO A N 1
ATOM 3157 C CA . PRO A 1 494 ? -7.663 -38.892 50.017 1.00 34.72 494 PRO A CA 1
ATOM 3158 C C . PRO A 1 494 ? -8.230 -38.057 51.126 1.00 39.29 494 PRO A C 1
ATOM 3159 O O . PRO A 1 494 ? -7.659 -37.955 52.188 1.00 38.91 494 PRO A O 1
ATOM 3163 N N . HIS A 1 495 ? -9.379 -37.452 50.931 1.00 45.85 495 HIS A N 1
ATOM 3164 C CA . HIS A 1 495 ? -9.853 -36.477 51.924 1.00 41.23 495 HIS A CA 1
ATOM 3165 C C . HIS A 1 495 ? -11.318 -36.399 51.699 1.00 44.81 495 HIS A C 1
ATOM 3166 O O . HIS A 1 495 ? -11.819 -36.558 50.584 1.00 40.36 495 HIS A O 1
ATOM 3173 N N . GLU A 1 496 ? -12.053 -36.191 52.761 1.00 46.34 496 GLU A N 1
ATOM 3174 C CA . GLU A 1 496 ? -13.482 -36.189 52.628 1.00 45.70 496 GLU A CA 1
ATOM 3175 C C . GLU A 1 496 ? -14.089 -35.164 51.632 1.00 46.89 496 GLU A C 1
ATOM 3176 O O . GLU A 1 496 ? -15.210 -35.377 51.159 1.00 45.56 496 GLU A O 1
ATOM 3182 N N . HIS A 1 497 ? -13.360 -34.097 51.280 1.00 44.49 497 HIS A N 1
ATOM 3183 C CA . HIS A 1 497 ? -13.852 -33.090 50.338 1.00 37.55 497 HIS A CA 1
ATOM 3184 C C . HIS A 1 497 ? -13.338 -33.242 48.932 1.00 41.51 497 HIS A C 1
ATOM 3185 O O . HIS A 1 497 ? -13.601 -32.375 48.092 1.00 42.96 497 HIS A O 1
ATOM 3192 N N . TRP A 1 498 ? -12.589 -34.300 48.647 1.00 37.43 498 TRP A N 1
ATOM 3193 C CA . TRP A 1 498 ? -11.871 -34.401 47.412 1.00 37.16 498 TRP A CA 1
ATOM 3194 C C . TRP A 1 498 ? -11.949 -35.783 46.836 1.00 41.99 498 TRP A C 1
ATOM 3195 O O . TRP A 1 498 ? -11.789 -36.766 47.548 1.00 40.46 498 TRP A O 1
ATOM 3206 N N . SER A 1 499 ? -12.083 -35.877 45.512 1.00 36.05 499 SER A N 1
ATOM 3207 C CA . SER A 1 499 ? -11.878 -37.156 44.899 1.00 38.44 499 SER A CA 1
ATOM 3208 C C . SER A 1 499 ? -11.184 -36.984 43.527 1.00 35.80 499 SER A C 1
ATOM 3209 O O . SER A 1 499 ? -11.278 -35.933 42.926 1.00 31.69 499 SER A O 1
ATOM 3212 N N . PHE A 1 500 ? -10.406 -37.981 43.112 1.00 33.82 500 PHE A N 1
ATOM 3213 C CA . PHE A 1 500 ? -9.727 -37.940 41.833 1.00 32.17 500 PHE A CA 1
ATOM 3214 C C . PHE A 1 500 ? -9.998 -39.199 41.087 1.00 30.33 500 PHE A C 1
ATOM 3215 O O . PHE A 1 500 ? -10.126 -40.238 41.707 1.00 34.71 500 PHE A O 1
ATOM 3223 N N . SER A 1 501 ? -10.124 -39.138 39.772 1.00 28.95 501 SER A N 1
ATOM 3224 C CA . SER A 1 501 ? -10.557 -40.348 39.028 1.00 31.69 501 SER A CA 1
ATOM 3225 C C . SER A 1 501 ? -9.921 -40.562 37.684 1.00 29.38 501 SER A C 1
ATOM 3226 O O . SER A 1 501 ? -9.457 -39.632 37.080 1.00 31.63 501 SER A O 1
ATOM 3229 N N . SER A 1 502 ? -9.881 -41.797 37.219 1.00 28.54 502 SER A N 1
ATOM 3230 C CA . SER A 1 502 ? -9.509 -42.018 35.845 1.00 28.62 502 SER A CA 1
ATOM 3231 C C . SER A 1 502 ? -10.090 -43.309 35.375 1.00 27.40 502 SER A C 1
ATOM 3232 O O . SER A 1 502 ? -10.489 -44.103 36.165 1.00 29.66 502 SER A O 1
ATOM 3235 N N . SER A 1 503 ? -10.168 -43.485 34.079 1.00 28.03 503 SER A N 1
ATOM 3236 C CA . SER A 1 503 ? -10.676 -44.700 33.515 1.00 32.39 503 SER A CA 1
ATOM 3237 C C . SER A 1 503 ? -10.084 -44.879 32.158 1.00 31.40 503 SER A C 1
ATOM 3238 O O . SER A 1 503 ? -9.725 -43.921 31.498 1.00 31.52 503 SER A O 1
ATOM 3241 N N . HIS A 1 504 ? -9.978 -46.128 31.763 1.00 34.13 504 HIS A N 1
ATOM 3242 C CA . HIS A 1 504 ? -9.567 -46.496 30.414 1.00 37.33 504 HIS A CA 1
ATOM 3243 C C . HIS A 1 504 ? -10.485 -47.676 30.092 1.00 41.60 504 HIS A C 1
ATOM 3244 O O . HIS A 1 504 ? -10.331 -48.762 30.690 1.00 42.81 504 HIS A O 1
ATOM 3251 N N . ASN A 1 505 ? -11.473 -47.430 29.220 1.00 37.25 505 ASN A N 1
ATOM 3252 C CA . ASN A 1 505 ? -12.570 -48.374 28.874 1.00 38.21 505 ASN A CA 1
ATOM 3253 C C . ASN A 1 505 ? -12.600 -48.670 27.375 1.00 38.60 505 ASN A C 1
ATOM 3254 O O . ASN A 1 505 ? -12.497 -47.754 26.552 1.00 43.59 505 ASN A O 1
ATOM 3259 N N . TYR A 1 506 ? -12.659 -49.937 27.019 1.00 35.44 506 TYR A N 1
ATOM 3260 C CA . TYR A 1 506 ? -13.080 -50.346 25.715 1.00 33.99 506 TYR A CA 1
ATOM 3261 C C . TYR A 1 506 ? -14.575 -50.638 25.728 1.00 34.49 506 TYR A C 1
ATOM 3262 O O . TYR A 1 506 ? -15.155 -51.122 26.759 1.00 33.50 506 TYR A O 1
ATOM 3271 N N . ALA A 1 507 ? -15.213 -50.332 24.594 1.00 37.32 507 ALA A N 1
ATOM 3272 C CA . ALA A 1 507 ? -16.635 -50.748 24.357 1.00 34.12 507 ALA A CA 1
ATOM 3273 C C . ALA A 1 507 ? -16.908 -50.835 22.879 1.00 33.35 507 ALA A C 1
ATOM 3274 O O . ALA A 1 507 ? -16.245 -50.154 22.047 1.00 35.76 507 ALA A O 1
ATOM 3276 N N . SER A 1 508 ? -17.859 -51.699 22.520 1.00 35.90 508 SER A N 1
ATOM 3277 C CA . SER A 1 508 ? -18.213 -51.820 21.091 1.00 38.52 508 SER A CA 1
ATOM 3278 C C . SER A 1 508 ? -19.683 -51.551 20.845 1.00 35.99 508 SER A C 1
ATOM 3279 O O . SER A 1 508 ? -20.521 -51.794 21.704 1.00 40.88 508 SER A O 1
ATOM 3282 N N . ARG A 1 509 ? -19.973 -51.052 19.662 1.00 36.37 509 ARG A N 1
ATOM 3283 C CA . ARG A 1 509 ? -21.330 -50.857 19.212 1.00 38.95 509 ARG A CA 1
ATOM 3284 C C . ARG A 1 509 ? -21.499 -51.502 17.836 1.00 39.53 509 ARG A C 1
ATOM 3285 O O . ARG A 1 509 ? -20.730 -51.218 16.928 1.00 35.81 509 ARG A O 1
ATOM 3293 N N . SER A 1 510 ? -22.491 -52.385 17.722 1.00 40.90 510 SER A N 1
ATOM 3294 C CA . SER A 1 510 ? -22.901 -53.024 16.451 1.00 39.10 510 SER A CA 1
ATOM 3295 C C . SER A 1 510 ? -23.502 -52.081 15.456 1.00 36.84 510 SER A C 1
ATOM 3296 O O . SER A 1 510 ? -24.127 -51.097 15.828 1.00 39.47 510 SER A O 1
ATOM 3299 N N . PRO A 1 511 ? -23.327 -52.368 14.160 1.00 41.41 511 PRO A N 1
ATOM 3300 C CA . PRO A 1 511 ? -23.808 -51.471 13.091 1.00 37.69 511 PRO A CA 1
ATOM 3301 C C . PRO A 1 511 ? -25.274 -51.216 13.294 1.00 38.61 511 PRO A C 1
ATOM 3302 O O . PRO A 1 511 ? -25.982 -52.130 13.704 1.00 37.67 511 PRO A O 1
ATOM 3306 N N . ARG A 1 512 ? -25.730 -49.998 13.063 1.00 41.17 512 ARG A N 1
ATOM 3307 C CA . ARG A 1 512 ? -27.175 -49.736 13.130 1.00 44.82 512 ARG A CA 1
ATOM 3308 C C . ARG A 1 512 ? -27.864 -50.179 11.853 1.00 43.24 512 ARG A C 1
ATOM 3309 O O . ARG A 1 512 ? -27.315 -50.032 10.764 1.00 45.40 512 ARG A O 1
ATOM 3317 N N . LEU A 1 513 ? -29.055 -50.744 11.987 1.00 41.77 513 LEU A N 1
ATOM 3318 C CA . LEU A 1 513 ? -29.911 -51.003 10.811 1.00 40.90 513 LEU A CA 1
ATOM 3319 C C . LEU A 1 513 ? -30.224 -49.689 10.111 1.00 40.78 513 LEU A C 1
ATOM 3320 O O . LEU A 1 513 ? -30.300 -48.644 10.733 1.00 42.40 513 LEU A O 1
ATOM 3325 N N . TYR A 1 514 ? -30.356 -49.735 8.801 1.00 38.42 514 TYR A N 1
ATOM 3326 C CA . TYR A 1 514 ? -30.669 -48.528 7.978 1.00 42.03 514 TYR A CA 1
ATOM 3327 C C . TYR A 1 514 ? -32.021 -47.894 8.372 1.00 36.52 514 TYR A C 1
ATOM 3328 O O . TYR A 1 514 ? -32.817 -48.512 9.104 1.00 37.25 514 TYR A O 1
ATOM 3337 N N . ASP A 1 515 ? -32.277 -46.671 7.939 1.00 38.31 515 ASP A N 1
ATOM 3338 C CA . ASP A 1 515 ? -33.507 -45.951 8.403 1.00 41.92 515 ASP A CA 1
ATOM 3339 C C . ASP A 1 515 ? -34.739 -46.804 8.234 1.00 41.45 515 ASP A C 1
ATOM 3340 O O . ASP A 1 515 ? -34.953 -47.415 7.167 1.00 42.17 515 ASP A O 1
ATOM 3345 N N . ALA A 1 516 ? -35.536 -46.878 9.280 1.00 35.38 516 ALA A N 1
ATOM 3346 C CA . ALA A 1 516 ? -36.726 -47.727 9.280 1.00 39.77 516 ALA A CA 1
ATOM 3347 C C . ALA A 1 516 ? -37.654 -47.352 8.132 1.00 43.88 516 ALA A C 1
ATOM 3348 O O . ALA A 1 516 ? -38.221 -48.228 7.483 1.00 42.47 516 ALA A O 1
ATOM 3350 N N . LEU A 1 517 ? -37.818 -46.046 7.922 1.00 42.23 517 LEU A N 1
ATOM 3351 C CA . LEU A 1 517 ? -38.758 -45.532 6.952 1.00 44.41 517 LEU A CA 1
ATOM 3352 C C . LEU A 1 517 ? -38.340 -45.816 5.504 1.00 44.45 517 LEU A C 1
ATOM 3353 O O . LEU A 1 517 ? -39.099 -45.562 4.579 1.00 42.05 517 LEU A O 1
ATOM 3358 N N . GLN A 1 518 ? -37.163 -46.395 5.307 1.00 41.76 518 GLN A N 1
ATOM 3359 C CA . GLN A 1 518 ? -36.709 -46.653 3.951 1.00 41.78 518 GLN A CA 1
ATOM 3360 C C . GLN A 1 518 ? -36.492 -48.099 3.776 1.00 39.23 518 GLN A C 1
ATOM 3361 O O . GLN A 1 518 ? -36.079 -48.531 2.718 1.00 43.54 518 GLN A O 1
ATOM 3367 N N . THR A 1 519 ? -36.824 -48.872 4.791 1.00 38.34 519 THR A N 1
ATOM 3368 C CA . THR A 1 519 ? -36.644 -50.306 4.738 1.00 40.24 519 THR A CA 1
ATOM 3369 C C . THR A 1 519 ? -37.355 -51.042 3.563 1.00 47.83 519 THR A C 1
ATOM 3370 O O . THR A 1 519 ? -36.864 -52.083 3.091 1.00 43.18 519 THR A O 1
ATOM 3374 N N . HIS A 1 520 ? -38.484 -50.496 3.096 1.00 46.89 520 HIS A N 1
ATOM 3375 C CA . HIS A 1 520 ? -39.230 -51.044 1.943 1.00 50.37 520 HIS A CA 1
ATOM 3376 C C . HIS A 1 520 ? -38.404 -51.231 0.691 1.00 51.72 520 HIS A C 1
ATOM 3377 O O . HIS A 1 520 ? -38.749 -52.053 -0.164 1.00 49.55 520 HIS A O 1
ATOM 3384 N N . GLY A 1 521 ? -37.339 -50.443 0.558 1.00 46.23 521 GLY A N 1
ATOM 3385 C CA . GLY A 1 521 ? -36.352 -50.658 -0.492 1.00 45.37 521 GLY A CA 1
ATOM 3386 C C . GLY A 1 521 ? -36.660 -50.026 -1.827 1.00 46.56 521 GLY A C 1
ATOM 3387 O O . GLY A 1 521 ? -35.966 -50.259 -2.810 1.00 48.94 521 GLY A O 1
ATOM 3388 N N . LYS A 1 522 ? -37.676 -49.189 -1.866 1.00 46.99 522 LYS A N 1
ATOM 3389 C CA . LYS A 1 522 ? -38.002 -48.466 -3.068 1.00 46.21 522 LYS A CA 1
ATOM 3390 C C . LYS A 1 522 ? -36.770 -47.792 -3.650 1.00 54.30 522 LYS A C 1
ATOM 3391 O O . LYS A 1 522 ? -36.619 -47.674 -4.892 1.00 53.92 522 LYS A O 1
ATOM 3397 N N . ARG A 1 523 ? -35.865 -47.379 -2.758 1.00 52.35 523 ARG A N 1
ATOM 3398 C CA . ARG A 1 523 ? -34.779 -46.551 -3.189 1.00 47.46 523 ARG A CA 1
ATOM 3399 C C . ARG A 1 523 ? -33.539 -47.355 -3.373 1.00 47.60 523 ARG A C 1
ATOM 3400 O O . ARG A 1 523 ? -32.541 -46.833 -3.853 1.00 45.75 523 ARG A O 1
ATOM 3408 N N . GLY A 1 524 ? -33.588 -48.634 -3.023 1.00 42.96 524 GLY A N 1
ATOM 3409 C CA . GLY A 1 524 ? -32.437 -49.471 -3.283 1.00 43.52 524 GLY A CA 1
ATOM 3410 C C . GLY A 1 524 ? -32.261 -50.527 -2.237 1.00 46.64 524 GLY A C 1
ATOM 3411 O O . GLY A 1 524 ? -32.906 -50.474 -1.180 1.00 51.19 524 GLY A O 1
ATOM 3412 N N . ILE A 1 525 ? -31.416 -51.517 -2.530 1.00 45.68 525 ILE A N 1
ATOM 3413 C CA . ILE A 1 525 ? -31.186 -52.548 -1.546 1.00 48.23 525 ILE A CA 1
ATOM 3414 C C . ILE A 1 525 ? -30.112 -51.999 -0.645 1.00 55.36 525 ILE A C 1
ATOM 3415 O O . ILE A 1 525 ? -29.253 -51.217 -1.104 1.00 53.89 525 ILE A O 1
ATOM 3420 N N . ILE A 1 526 ? -30.214 -52.357 0.637 1.00 56.16 526 ILE A N 1
ATOM 3421 C CA . ILE A 1 526 ? -29.254 -51.961 1.661 1.00 51.37 526 ILE A CA 1
ATOM 3422 C C . ILE A 1 526 ? -28.808 -53.207 2.365 1.00 48.50 526 ILE A C 1
ATOM 3423 O O . ILE A 1 526 ? -29.502 -53.722 3.264 1.00 49.32 526 ILE A O 1
ATOM 3428 N N . SER A 1 527 ? -27.633 -53.675 1.966 1.00 44.48 527 SER A N 1
ATOM 3429 C CA . SER A 1 527 ? -27.049 -54.874 2.540 1.00 52.60 527 SER A CA 1
ATOM 3430 C C . SER A 1 527 ? -25.970 -54.566 3.643 1.00 56.36 527 SER A C 1
ATOM 3431 O O . SER A 1 527 ? -25.792 -53.425 4.099 1.00 54.56 527 SER A O 1
ATOM 3434 N N . ILE A 1 528 ? -25.245 -55.590 4.054 1.00 54.43 528 ILE A N 1
ATOM 3435 C CA . ILE A 1 528 ? -24.092 -55.402 4.911 1.00 54.65 528 ILE A CA 1
ATOM 3436 C C . ILE A 1 528 ? -22.945 -56.220 4.321 1.00 56.88 528 ILE A C 1
ATOM 3437 O O . ILE A 1 528 ? -23.156 -57.360 3.918 1.00 56.16 528 ILE A O 1
ATOM 3442 N N . ALA A 1 529 ? -21.750 -55.632 4.257 1.00 53.37 529 ALA A N 1
ATOM 3443 C CA . ALA A 1 529 ? -20.582 -56.297 3.684 1.00 50.77 529 ALA A CA 1
ATOM 3444 C C . ALA A 1 529 ? -20.138 -57.492 4.508 1.00 52.00 529 ALA A C 1
ATOM 3445 O O . ALA A 1 529 ? -20.528 -57.638 5.665 1.00 58.01 529 ALA A O 1
ATOM 3447 N N . ASP A 1 530 ? -19.372 -58.381 3.899 1.00 52.18 530 ASP A N 1
ATOM 3448 C CA . ASP A 1 530 ? -18.807 -59.535 4.632 1.00 58.12 530 ASP A CA 1
ATOM 3449 C C . ASP A 1 530 ? -17.818 -59.129 5.727 1.00 57.24 530 ASP A C 1
ATOM 3450 O O . ASP A 1 530 ? -17.001 -58.214 5.538 1.00 53.95 530 ASP A O 1
ATOM 3455 N N . GLY A 1 531 ? -17.863 -59.858 6.842 1.00 61.50 531 GLY A N 1
ATOM 3456 C CA . GLY A 1 531 ? -16.996 -59.604 8.005 1.00 59.06 531 GLY A CA 1
ATOM 3457 C C . GLY A 1 531 ? -16.949 -58.177 8.564 1.00 60.89 531 GLY A C 1
ATOM 3458 O O . GLY A 1 531 ? -16.013 -57.852 9.286 1.00 58.98 531 GLY A O 1
ATOM 3459 N N . THR A 1 532 ? -17.925 -57.316 8.243 1.00 56.13 532 THR A N 1
ATOM 3460 C CA . THR A 1 532 ? -17.919 -55.976 8.816 1.00 55.37 532 THR A CA 1
ATOM 3461 C C . THR A 1 532 ? -18.168 -56.058 10.327 1.00 51.79 532 THR A C 1
ATOM 3462 O O . THR A 1 532 ? -19.079 -56.740 10.773 1.00 53.01 532 THR A O 1
ATOM 3466 N N . LYS A 1 533 ? -17.331 -55.360 11.089 1.00 46.95 533 LYS A N 1
ATOM 3467 C CA . LYS A 1 533 ? -17.263 -55.482 12.551 1.00 46.28 533 LYS A CA 1
ATOM 3468 C C . LYS A 1 533 ? -18.024 -54.338 13.243 1.00 41.44 533 LYS A C 1
ATOM 3469 O O . LYS A 1 533 ? -18.371 -53.317 12.601 1.00 39.62 533 LYS A O 1
ATOM 3475 N N . ALA A 1 534 ? -18.212 -54.512 14.549 1.00 37.32 534 ALA A N 1
ATOM 3476 C CA . ALA A 1 534 ? -18.624 -53.435 15.491 1.00 39.04 534 ALA A CA 1
ATOM 3477 C C . ALA A 1 534 ? -17.607 -52.314 15.637 1.00 40.99 534 ALA A C 1
ATOM 3478 O O . ALA A 1 534 ? -16.413 -52.545 15.585 1.00 50.62 534 ALA A O 1
ATOM 3480 N N . GLU A 1 535 ? -18.111 -51.093 15.796 1.00 44.47 535 GLU A N 1
ATOM 3481 C CA . GLU A 1 535 ? -17.330 -49.909 16.113 1.00 39.37 535 GLU A CA 1
ATOM 3482 C C . GLU A 1 535 ? -16.730 -50.116 17.468 1.00 36.75 535 GLU A C 1
ATOM 3483 O O . GLU A 1 535 ? -17.447 -50.474 18.420 1.00 40.29 535 GLU A O 1
ATOM 3489 N N . ARG A 1 536 ? -15.446 -49.835 17.591 1.00 34.41 536 ARG A N 1
ATOM 3490 C CA . ARG A 1 536 ? -14.745 -50.118 18.881 1.00 40.21 536 ARG A CA 1
ATOM 3491 C C . ARG A 1 536 ? -14.129 -48.869 19.502 1.00 38.37 536 ARG A C 1
ATOM 3492 O O . ARG A 1 536 ? -13.296 -48.191 18.896 1.00 38.50 536 ARG A O 1
ATOM 3500 N N . ALA A 1 537 ? -14.624 -48.503 20.668 1.00 34.99 537 ALA A N 1
ATOM 3501 C CA . ALA A 1 537 ? -14.177 -47.254 21.269 1.00 34.98 537 ALA A CA 1
ATOM 3502 C C . ALA A 1 537 ? -13.144 -47.592 22.336 1.00 35.98 537 ALA A C 1
ATOM 3503 O O . ALA A 1 537 ? -13.297 -48.593 23.078 1.00 32.87 537 ALA A O 1
ATOM 3505 N N . ARG A 1 538 ? -12.113 -46.760 22.412 1.00 34.12 538 ARG A N 1
ATOM 3506 C CA . ARG A 1 538 ? -11.265 -46.758 23.601 1.00 38.40 538 ARG A CA 1
ATOM 3507 C C . ARG A 1 538 ? -11.356 -45.385 24.246 1.00 32.66 538 ARG A C 1
ATOM 3508 O O . ARG A 1 538 ? -10.987 -44.422 23.626 1.00 29.93 538 ARG A O 1
ATOM 3516 N N . ASN A 1 539 ? -11.865 -45.310 25.468 1.00 31.41 539 ASN A N 1
ATOM 3517 C CA . ASN A 1 539 ? -12.072 -44.039 26.123 1.00 33.26 539 ASN A CA 1
ATOM 3518 C C . ASN A 1 539 ? -11.178 -43.891 27.353 1.00 33.94 539 ASN A C 1
ATOM 3519 O O . ASN A 1 539 ? -11.260 -44.651 28.288 1.00 33.22 539 ASN A O 1
ATOM 3524 N N . THR A 1 540 ? -10.341 -42.865 27.370 1.00 37.85 540 THR A N 1
ATOM 3525 C CA . THR A 1 540 ? -9.593 -42.605 28.582 1.00 36.92 540 THR A CA 1
ATOM 3526 C C . THR A 1 540 ? -9.851 -41.242 29.137 1.00 35.24 540 THR A C 1
ATOM 3527 O O . THR A 1 540 ? -9.873 -40.251 28.415 1.00 36.82 540 THR A O 1
ATOM 3531 N N . GLU A 1 541 ? -10.135 -41.182 30.418 1.00 36.32 541 GLU A N 1
ATOM 3532 C CA . GLU A 1 541 ? -10.315 -39.862 31.042 1.00 41.12 541 GLU A CA 1
ATOM 3533 C C . GLU A 1 541 ? -9.803 -39.605 32.446 1.00 36.49 541 GLU A C 1
ATOM 3534 O O . GLU A 1 541 ? -9.758 -40.514 33.259 1.00 36.44 541 GLU A O 1
ATOM 3540 N N . ILE A 1 542 ? -9.463 -38.358 32.748 1.00 33.06 542 ILE A N 1
ATOM 3541 C CA . ILE A 1 542 ? -9.139 -38.039 34.136 1.00 31.13 542 ILE A CA 1
ATOM 3542 C C . ILE A 1 542 ? -10.211 -37.113 34.699 1.00 32.17 542 ILE A C 1
ATOM 3543 O O . ILE A 1 542 ? -10.849 -36.388 33.950 1.00 29.95 542 ILE A O 1
ATOM 3548 N N . GLY A 1 543 ? -10.458 -37.144 36.006 1.00 32.75 543 GLY A N 1
ATOM 3549 C CA . GLY A 1 543 ? -11.404 -36.170 36.551 1.00 32.73 543 GLY A CA 1
ATOM 3550 C C . GLY A 1 543 ? -11.081 -35.893 37.982 1.00 31.16 543 GLY A C 1
ATOM 3551 O O . GLY A 1 543 ? -10.189 -36.493 38.500 1.00 35.96 543 GLY A O 1
ATOM 3552 N N . PHE A 1 544 ? -11.832 -35.003 38.609 1.00 29.26 544 PHE A N 1
ATOM 3553 C CA . PHE A 1 544 ? -11.678 -34.667 40.015 1.00 33.00 544 PHE A CA 1
ATOM 3554 C C . PHE A 1 544 ? -13.031 -34.103 40.486 1.00 33.69 544 PHE A C 1
ATOM 3555 O O . PHE A 1 544 ? -13.878 -33.621 39.682 1.00 31.08 544 PHE A O 1
ATOM 3563 N N . ASN A 1 545 ? -13.272 -34.173 41.775 1.00 34.55 545 ASN A N 1
ATOM 3564 C CA . ASN A 1 545 ? -14.528 -33.615 42.301 1.00 33.27 545 ASN A CA 1
ATOM 3565 C C . ASN A 1 545 ? -14.140 -33.025 43.598 1.00 34.61 545 ASN A C 1
ATOM 3566 O O . ASN A 1 545 ? -13.385 -33.625 44.339 1.00 34.68 545 ASN A O 1
ATOM 3571 N N . TYR A 1 546 ? -14.638 -31.843 43.874 1.00 35.96 546 TYR A N 1
ATOM 3572 C CA . TYR A 1 546 ? -14.419 -31.220 45.129 1.00 35.66 546 TYR A CA 1
ATOM 3573 C C . TYR A 1 546 ? -15.740 -30.824 45.701 1.00 35.41 546 TYR A C 1
ATOM 3574 O O . TYR A 1 546 ? -16.569 -30.308 44.987 1.00 39.59 546 TYR A O 1
ATOM 3583 N N . ASN A 1 547 ? -15.931 -31.002 47.007 1.00 40.23 547 ASN A N 1
ATOM 3584 C CA . ASN A 1 547 ? -17.175 -30.555 47.680 1.00 40.62 547 ASN A CA 1
ATOM 3585 C C . ASN A 1 547 ? -17.008 -30.338 49.193 1.00 41.88 547 ASN A C 1
ATOM 3586 O O . ASN A 1 547 ? -16.692 -31.288 49.911 1.00 44.99 547 ASN A O 1
ATOM 3591 N N . ASP A 1 548 ? -17.241 -29.135 49.690 1.00 39.64 548 ASP A N 1
ATOM 3592 C CA . ASP A 1 548 ? -17.138 -28.906 51.137 1.00 45.90 548 ASP A CA 1
ATOM 3593 C C . ASP A 1 548 ? -18.489 -28.487 51.711 1.00 48.51 548 ASP A C 1
ATOM 3594 O O . ASP A 1 548 ? -18.573 -27.864 52.765 1.00 52.71 548 ASP A O 1
ATOM 3599 N N . GLY A 1 549 ? -19.555 -28.814 50.999 1.00 47.76 549 GLY A N 1
ATOM 3600 C CA . GLY A 1 549 ? -20.878 -28.428 51.417 1.00 47.39 549 GLY A CA 1
ATOM 3601 C C . GLY A 1 549 ? -21.271 -26.984 51.153 1.00 47.74 549 GLY A C 1
ATOM 3602 O O . GLY A 1 549 ? -22.411 -26.663 51.308 1.00 49.09 549 GLY A O 1
ATOM 3603 N N . THR A 1 550 ? -20.323 -26.133 50.767 1.00 46.65 550 THR A N 1
ATOM 3604 C CA . THR A 1 550 ? -20.551 -24.746 50.387 1.00 46.70 550 THR A CA 1
ATOM 3605 C C . THR A 1 550 ? -20.089 -24.544 48.947 1.00 51.77 550 THR A C 1
ATOM 3606 O O . THR A 1 550 ? -20.847 -24.103 48.066 1.00 55.87 550 THR A O 1
ATOM 3610 N N . PHE A 1 551 ? -18.821 -24.832 48.714 1.00 47.88 551 PHE A N 1
ATOM 3611 C CA . PHE A 1 551 ? -18.254 -24.683 47.405 1.00 45.23 551 PHE A CA 1
ATOM 3612 C C . PHE A 1 551 ? -18.125 -26.095 46.885 1.00 45.41 551 PHE A C 1
ATOM 3613 O O . PHE A 1 551 ? -17.860 -27.015 47.665 1.00 47.64 551 PHE A O 1
ATOM 3621 N N . ALA A 1 552 ? -18.432 -26.276 45.601 1.00 39.74 552 ALA A N 1
ATOM 3622 C CA . ALA A 1 552 ? -18.254 -27.552 44.904 1.00 38.56 552 ALA A CA 1
ATOM 3623 C C . ALA A 1 552 ? -17.628 -27.305 43.509 1.00 36.68 552 ALA A C 1
ATOM 3624 O O . ALA A 1 552 ? -17.813 -26.238 42.907 1.00 33.32 552 ALA A O 1
ATOM 3626 N N . ALA A 1 553 ? -16.886 -28.276 42.991 1.00 32.01 553 ALA A N 1
ATOM 3627 C CA . ALA A 1 553 ? -16.340 -28.120 41.653 1.00 36.58 553 ALA A CA 1
ATOM 3628 C C . ALA A 1 553 ? -16.090 -29.497 41.085 1.00 35.41 553 ALA A C 1
ATOM 3629 O O . ALA A 1 553 ? -16.074 -30.471 41.831 1.00 36.07 553 ALA A O 1
ATOM 3631 N N . ASN A 1 554 ? -15.919 -29.582 39.772 1.00 34.46 554 ASN A N 1
ATOM 3632 C CA . ASN A 1 554 ? -15.502 -30.830 39.173 1.00 36.54 554 ASN A CA 1
ATOM 3633 C C . ASN A 1 554 ? -15.005 -30.536 37.782 1.00 36.46 554 ASN A C 1
ATOM 3634 O O . ASN A 1 554 ? -15.320 -29.480 37.239 1.00 31.65 554 ASN A O 1
ATOM 3639 N N . GLY A 1 555 ? -14.248 -31.479 37.227 1.00 33.02 555 GLY A N 1
ATOM 3640 C CA . GLY A 1 555 ? -13.678 -31.344 35.923 1.00 33.09 555 GLY A CA 1
ATOM 3641 C C . GLY A 1 555 ? -13.365 -32.716 35.340 1.00 34.82 555 GLY A C 1
ATOM 3642 O O . GLY A 1 555 ? -13.324 -33.699 36.058 1.00 36.48 555 GLY A O 1
ATOM 3643 N N . SER A 1 556 ? -13.150 -32.761 34.034 1.00 30.07 556 SER A N 1
ATOM 3644 C CA . SER A 1 556 ? -12.854 -33.964 33.346 1.00 30.21 556 SER A CA 1
ATOM 3645 C C . SER A 1 556 ? -12.041 -33.569 32.171 1.00 30.02 556 SER A C 1
ATOM 3646 O O . SER A 1 556 ? -12.173 -32.461 31.700 1.00 31.37 556 SER A O 1
ATOM 3649 N N . TYR A 1 557 ? -11.207 -34.488 31.685 1.00 32.74 557 TYR A N 1
ATOM 3650 C CA . TYR A 1 557 ? -10.594 -34.387 30.384 1.00 32.65 557 TYR A CA 1
ATOM 3651 C C . TYR A 1 557 ? -10.653 -35.755 29.745 1.00 33.79 557 TYR A C 1
ATOM 3652 O O . TYR A 1 557 ? -10.351 -36.726 30.391 1.00 33.02 557 TYR A O 1
ATOM 3661 N N . PHE A 1 558 ? -11.084 -35.846 28.495 1.00 31.68 558 PHE A N 1
ATOM 3662 C CA . PHE A 1 558 ? -11.314 -37.173 27.937 1.00 33.52 558 PHE A CA 1
ATOM 3663 C C . PHE A 1 558 ? -10.655 -37.307 26.593 1.00 29.66 558 PHE A C 1
ATOM 3664 O O . PHE A 1 558 ? -10.465 -36.332 25.908 1.00 28.84 558 PHE A O 1
ATOM 3672 N N . TRP A 1 559 ? -10.271 -38.518 26.244 1.00 30.66 559 TRP A N 1
ATOM 3673 C CA . TRP A 1 559 ? -9.746 -38.749 24.907 1.00 33.09 559 TRP A CA 1
ATOM 3674 C C . TRP A 1 559 ? -10.377 -39.978 24.389 1.00 37.58 559 TRP A C 1
ATOM 3675 O O . TRP A 1 559 ? -10.477 -40.998 25.113 1.00 41.00 559 TRP A O 1
ATOM 3686 N N . GLN A 1 560 ? -10.812 -39.937 23.141 1.00 37.04 560 GLN A N 1
ATOM 3687 C CA . GLN A 1 560 ? -11.476 -41.103 22.667 1.00 35.21 560 GLN A CA 1
ATOM 3688 C C . GLN A 1 560 ? -11.128 -41.403 21.274 1.00 36.18 560 GLN A C 1
ATOM 3689 O O . GLN A 1 560 ? -11.005 -40.522 20.451 1.00 37.83 560 GLN A O 1
ATOM 3695 N N . THR A 1 561 ? -10.901 -42.679 21.039 1.00 40.27 561 THR A N 1
ATOM 3696 C CA . THR A 1 561 ? -10.694 -43.205 19.708 1.00 40.15 561 THR A CA 1
ATOM 3697 C C . THR A 1 561 ? -11.769 -44.247 19.396 1.00 37.14 561 THR A C 1
ATOM 3698 O O . THR A 1 561 ? -12.046 -45.165 20.204 1.00 33.56 561 THR A O 1
ATOM 3702 N N . ILE A 1 562 ? -12.364 -44.112 18.226 1.00 35.97 562 ILE A N 1
ATOM 3703 C CA . ILE A 1 562 ? -13.299 -45.148 17.772 1.00 36.42 562 ILE A CA 1
ATOM 3704 C C . ILE A 1 562 ? -12.791 -45.706 16.458 1.00 36.64 562 ILE A C 1
ATOM 3705 O O . ILE A 1 562 ? -12.630 -44.981 15.447 1.00 40.82 562 ILE A O 1
ATOM 3710 N N . LYS A 1 563 ? -12.469 -46.981 16.497 1.00 35.75 563 LYS A N 1
ATOM 3711 C CA . LYS A 1 563 ? -12.037 -47.698 15.287 1.00 41.30 563 LYS A CA 1
ATOM 3712 C C . LYS A 1 563 ? -13.227 -48.386 14.608 1.00 42.21 563 LYS A C 1
ATOM 3713 O O . LYS A 1 563 ? -14.209 -48.799 15.264 1.00 40.02 563 LYS A O 1
ATOM 3719 N N . ASP A 1 564 ? -13.108 -48.517 13.296 1.00 42.14 564 ASP A N 1
ATOM 3720 C CA . ASP A 1 564 ? -14.111 -49.140 12.481 1.00 45.02 564 ASP A CA 1
ATOM 3721 C C . ASP A 1 564 ? -15.469 -48.433 12.505 1.00 42.75 564 ASP A C 1
ATOM 3722 O O . ASP A 1 564 ? -16.491 -49.075 12.600 1.00 42.81 564 ASP A O 1
ATOM 3727 N N . ALA A 1 565 ? -15.471 -47.113 12.435 1.00 42.24 565 ALA A N 1
ATOM 3728 C CA . ALA A 1 565 ? -16.736 -46.363 12.407 1.00 42.37 565 ALA A CA 1
ATOM 3729 C C . ALA A 1 565 ? -17.528 -46.739 11.172 1.00 43.31 565 ALA A C 1
ATOM 3730 O O . ALA A 1 565 ? -16.943 -46.949 10.101 1.00 46.78 565 ALA A O 1
ATOM 3732 N N . LEU A 1 566 ? -18.848 -46.793 11.299 1.00 43.93 566 LEU A N 1
ATOM 3733 C CA . LEU A 1 566 ? -19.721 -47.002 10.127 1.00 44.41 566 LEU A CA 1
ATOM 3734 C C . LEU A 1 566 ? -20.608 -45.815 9.864 1.00 49.23 566 LEU A C 1
ATOM 3735 O O . LEU A 1 566 ? -21.218 -45.226 10.778 1.00 46.31 566 LEU A O 1
ATOM 3740 N N . ALA A 1 567 ? -20.718 -45.469 8.600 1.00 49.56 567 ALA A N 1
ATOM 3741 C CA . ALA A 1 567 ? -21.648 -44.430 8.266 1.00 54.61 567 ALA A CA 1
ATOM 3742 C C . ALA A 1 567 ? -22.536 -44.837 7.061 1.00 54.85 567 ALA A C 1
ATOM 3743 O O . ALA A 1 567 ? -23.567 -45.464 7.238 1.00 51.28 567 ALA A O 1
ATOM 3745 N N . ASN A 1 568 ? -22.133 -44.457 5.856 1.00 51.14 568 ASN A N 1
ATOM 3746 C CA . ASN A 1 568 ? -22.825 -44.847 4.635 1.00 55.92 568 ASN A CA 1
ATOM 3747 C C . ASN A 1 568 ? -22.380 -46.263 4.183 1.00 59.31 568 ASN A C 1
ATOM 3748 O O . ASN A 1 568 ? -21.317 -46.787 4.611 1.00 56.66 568 ASN A O 1
ATOM 3753 N N . PRO A 1 569 ? -23.208 -46.897 3.332 1.00 58.92 569 PRO A N 1
ATOM 3754 C CA . PRO A 1 569 ? -22.872 -48.197 2.711 1.00 53.45 569 PRO A CA 1
ATOM 3755 C C . PRO A 1 569 ? -22.057 -48.005 1.399 1.00 52.70 569 PRO A C 1
ATOM 3756 O O . PRO A 1 569 ? -22.248 -46.972 0.726 1.00 53.84 569 PRO A O 1
ATOM 3760 N N . GLN A 1 570 ? -21.145 -48.939 1.069 1.00 50.25 570 GLN A N 1
ATOM 3761 C CA . GLN A 1 570 ? -20.412 -48.939 -0.244 1.00 53.18 570 GLN A CA 1
ATOM 3762 C C . GLN A 1 570 ? -21.217 -49.704 -1.307 1.00 55.99 570 GLN A C 1
ATOM 3763 O O . GLN A 1 570 ? -22.118 -50.522 -0.960 1.00 52.43 570 GLN A O 1
ATOM 3769 N N . ASN A 1 571 ? -20.899 -49.467 -2.585 1.00 61.61 571 ASN A N 1
ATOM 3770 C CA . ASN A 1 571 ? -21.494 -50.294 -3.698 1.00 61.29 571 ASN A CA 1
ATOM 3771 C C . ASN A 1 571 ? -20.910 -51.732 -3.792 1.00 61.65 571 ASN A C 1
ATOM 3772 O O . ASN A 1 571 ? -21.653 -52.726 -3.971 1.00 60.39 571 ASN A O 1
ATOM 3777 N N . ALA A 1 577 ? -29.042 -49.978 -7.179 1.00 72.88 577 ALA A N 1
ATOM 3778 C CA . ALA A 1 577 ? -27.916 -50.020 -6.259 1.00 59.82 577 ALA A CA 1
ATOM 3779 C C . ALA A 1 577 ? -28.283 -51.022 -5.169 1.00 59.56 577 ALA A C 1
ATOM 3780 O O . ALA A 1 577 ? -29.388 -50.988 -4.602 1.00 62.29 577 ALA A O 1
ATOM 3782 N N . VAL A 1 578 ? -27.388 -51.973 -4.956 1.00 55.42 578 VAL A N 1
ATOM 3783 C CA . VAL A 1 578 ? -27.367 -52.798 -3.761 1.00 59.70 578 VAL A CA 1
ATOM 3784 C C . VAL A 1 578 ? -26.168 -52.177 -3.046 1.00 69.63 578 VAL A C 1
ATOM 3785 O O . VAL A 1 578 ? -25.030 -52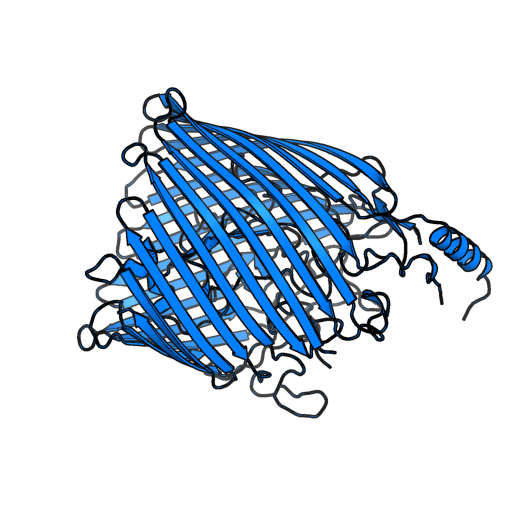.284 -3.519 1.00 65.14 578 VAL A O 1
ATOM 3789 N N . ARG A 1 579 ? -26.403 -51.492 -1.935 1.00 63.30 579 ARG A N 1
ATOM 3790 C CA . ARG A 1 579 ? -25.292 -50.918 -1.210 1.00 54.51 579 ARG A CA 1
ATOM 3791 C C . ARG A 1 579 ? -25.099 -51.725 0.029 1.00 59.03 579 ARG A C 1
ATOM 3792 O O . ARG A 1 579 ? -26.027 -52.430 0.384 1.00 65.32 579 ARG A O 1
ATOM 3800 N N . GLU A 1 580 ? -23.919 -51.682 0.676 1.00 52.68 580 GLU A N 1
ATOM 3801 C CA . GLU A 1 580 ? -23.762 -52.454 1.916 1.00 51.71 580 GLU A CA 1
ATOM 3802 C C . GLU A 1 580 ? -23.063 -51.711 3.066 1.00 56.09 580 GLU A C 1
ATOM 3803 O O . GLU A 1 580 ? -22.216 -50.844 2.832 1.00 55.53 580 GLU A O 1
ATOM 3809 N N . ALA A 1 581 ? -23.461 -52.009 4.301 1.00 54.46 581 ALA A N 1
ATOM 3810 C CA . ALA A 1 581 ? -22.822 -51.408 5.480 1.00 56.02 581 ALA A CA 1
ATOM 3811 C C . ALA A 1 581 ? -21.365 -51.864 5.513 1.00 53.83 581 ALA A C 1
ATOM 3812 O O . ALA A 1 581 ? -21.083 -53.022 5.280 1.00 56.02 581 ALA A O 1
ATOM 3814 N N . VAL A 1 582 ? -20.455 -50.934 5.754 1.00 55.30 582 VAL A N 1
ATOM 3815 C CA . VAL A 1 582 ? -19.027 -51.213 5.870 1.00 51.68 582 VAL A CA 1
ATOM 3816 C C . VAL A 1 582 ? -18.427 -50.388 6.972 1.00 50.33 582 VAL A C 1
ATOM 3817 O O . VAL A 1 582 ? -18.927 -49.305 7.279 1.00 54.00 582 VAL A O 1
ATOM 3821 N N . ASN A 1 583 ? -17.351 -50.895 7.560 1.00 47.07 583 ASN A N 1
ATOM 3822 C CA . ASN A 1 583 ? -16.506 -50.070 8.418 1.00 43.81 583 ASN A CA 1
ATOM 3823 C C . ASN A 1 583 ? -15.715 -49.125 7.526 1.00 42.27 583 ASN A C 1
ATOM 3824 O O . ASN A 1 583 ? -15.042 -49.565 6.643 1.00 46.89 583 ASN A O 1
ATOM 3829 N N . ALA A 1 584 ? -15.812 -47.825 7.711 1.00 44.53 584 ALA A N 1
ATOM 3830 C CA . ALA A 1 584 ? -15.249 -46.920 6.712 1.00 45.06 584 ALA A CA 1
ATOM 3831 C C . ALA A 1 584 ? -14.258 -45.865 7.226 1.00 42.77 584 ALA A C 1
ATOM 3832 O O . ALA A 1 584 ? -13.838 -44.955 6.460 1.00 38.14 584 ALA A O 1
ATOM 3834 N N . GLY A 1 585 ? -13.884 -45.996 8.498 1.00 41.14 585 GLY A N 1
ATOM 3835 C CA . GLY A 1 585 ? -12.819 -45.131 9.083 1.00 40.84 585 GLY A CA 1
ATOM 3836 C C . GLY A 1 585 ? -12.769 -45.143 10.595 1.00 35.16 585 GLY A C 1
ATOM 3837 O O . GLY A 1 585 ? -13.195 -46.094 11.262 1.00 34.80 585 GLY A O 1
ATOM 3838 N N . TYR A 1 586 ? -12.223 -44.100 11.168 1.00 37.38 586 TYR A N 1
ATOM 3839 C CA . TYR A 1 586 ? -12.169 -44.062 12.647 1.00 38.53 586 TYR A CA 1
ATOM 3840 C C . TYR A 1 586 ? -12.552 -42.665 13.238 1.00 36.22 586 TYR A C 1
ATOM 3841 O O . TYR A 1 586 ? -12.501 -41.658 12.566 1.00 42.95 586 TYR A O 1
ATOM 3850 N N . ILE A 1 587 ? -12.922 -42.618 14.491 1.00 38.26 587 ILE A N 1
ATOM 3851 C CA . ILE A 1 587 ? -13.329 -41.358 15.108 1.00 39.79 587 ILE A CA 1
ATOM 3852 C C . ILE A 1 587 ? -12.351 -41.024 16.266 1.00 37.64 587 ILE A C 1
ATOM 3853 O O . ILE A 1 587 ? -11.998 -41.883 17.053 1.00 35.92 587 ILE A O 1
ATOM 3858 N N . LYS A 1 588 ? -11.887 -39.784 16.319 1.00 39.21 588 LYS A N 1
ATOM 3859 C CA . LYS A 1 588 ? -11.218 -39.239 17.515 1.00 41.29 588 LYS A CA 1
ATOM 3860 C C . LYS A 1 588 ? -11.963 -38.087 18.131 1.00 39.62 588 LYS A C 1
ATOM 3861 O O . LYS A 1 588 ? -12.542 -37.248 17.436 1.00 40.15 588 LYS A O 1
ATOM 3867 N N . ASN A 1 589 ? -11.980 -38.067 19.452 1.00 40.44 589 ASN A N 1
ATOM 3868 C CA . ASN A 1 589 ? -12.559 -36.952 20.170 1.00 35.32 589 ASN A CA 1
ATOM 3869 C C . ASN A 1 589 ? -11.812 -36.642 21.460 1.00 38.17 589 ASN A C 1
ATOM 3870 O O . ASN A 1 589 ? -11.410 -37.559 22.168 1.00 38.71 589 ASN A O 1
ATOM 3875 N N . HIS A 1 590 ? -11.667 -35.374 21.808 1.00 35.41 590 HIS A N 1
ATOM 3876 C CA . HIS A 1 590 ? -11.080 -35.043 23.103 1.00 34.65 590 HIS A CA 1
ATOM 3877 C C . HIS A 1 590 ? -11.602 -33.761 23.616 1.00 32.30 590 HIS A C 1
ATOM 3878 O O . HIS A 1 590 ? -12.244 -33.020 22.905 1.00 37.73 590 HIS A O 1
ATOM 3885 N N . GLY A 1 591 ? -11.351 -33.448 24.857 1.00 30.42 591 GLY A N 1
ATOM 3886 C CA . GLY A 1 591 ? -11.972 -32.219 25.375 1.00 30.48 591 GLY A CA 1
ATOM 3887 C C . GLY A 1 591 ? -12.108 -32.213 26.851 1.00 28.90 591 GLY A C 1
ATOM 3888 O O . GLY A 1 591 ? -11.546 -33.093 27.540 1.00 27.99 591 GLY A O 1
ATOM 3889 N N . TYR A 1 592 ? -12.847 -31.229 27.368 1.00 30.51 592 TYR A N 1
ATOM 3890 C CA . TYR A 1 592 ? -12.932 -31.100 28.810 1.00 30.07 592 TYR A CA 1
ATOM 3891 C C . TYR A 1 592 ? -14.225 -30.458 29.199 1.00 36.50 592 TYR A C 1
ATOM 3892 O O . TYR A 1 592 ? -14.918 -29.866 28.346 1.00 33.99 592 TYR A O 1
ATOM 3901 N N . GLU A 1 593 ? -14.511 -30.533 30.497 1.00 34.84 593 GLU A N 1
ATOM 3902 C CA . GLU A 1 593 ? -15.632 -29.839 31.084 1.00 41.82 593 GLU A CA 1
ATOM 3903 C C . GLU A 1 593 ? -15.298 -29.512 32.561 1.00 38.78 593 GLU A C 1
ATOM 3904 O O . GLU A 1 593 ? -14.621 -30.279 33.224 1.00 35.28 593 GLU A O 1
ATOM 3910 N N . LEU A 1 594 ? -15.734 -28.350 33.023 1.00 33.78 594 LEU A N 1
ATOM 3911 C CA . LEU A 1 594 ? -15.523 -27.934 34.361 1.00 36.47 594 LEU A CA 1
ATOM 3912 C C . LEU A 1 594 ? -16.850 -27.448 34.813 1.00 37.38 594 LEU A C 1
ATOM 3913 O O . LEU A 1 594 ? -17.593 -26.863 34.026 1.00 38.19 594 LEU A O 1
ATOM 3918 N N . GLY A 1 595 ? -17.130 -27.644 36.092 1.00 38.42 595 GLY A N 1
ATOM 3919 C CA . GLY A 1 595 ? -18.343 -27.148 36.704 1.00 38.58 595 GLY A CA 1
ATOM 3920 C C . GLY A 1 595 ? -17.956 -26.724 38.095 1.00 42.92 595 GLY A C 1
ATOM 3921 O O . GLY A 1 595 ? -17.096 -27.348 38.693 1.00 45.95 595 GLY A O 1
ATOM 3922 N N . ALA A 1 596 ? -18.556 -25.659 38.610 1.00 39.28 596 ALA A N 1
ATOM 3923 C CA . ALA A 1 596 ? -18.300 -25.225 39.967 1.00 43.60 596 ALA A CA 1
ATOM 3924 C C . ALA A 1 596 ? -19.623 -24.698 40.526 1.00 47.86 596 ALA A C 1
ATOM 3925 O O . ALA A 1 596 ? -20.506 -24.308 39.763 1.00 47.51 596 ALA A O 1
ATOM 3927 N N . SER A 1 597 ? -19.767 -24.663 41.840 1.00 45.41 597 SER A N 1
ATOM 3928 C CA . SER A 1 597 ? -20.960 -24.076 42.432 1.00 40.52 597 SER A CA 1
ATOM 3929 C C . SER A 1 597 ? -20.766 -23.592 43.842 1.00 44.09 597 SER A C 1
ATOM 3930 O O . SER A 1 597 ? -19.839 -24.035 44.537 1.00 46.20 597 SER A O 1
ATOM 3933 N N . TYR A 1 598 ? -21.650 -22.685 44.267 1.00 40.90 598 TYR A N 1
ATOM 3934 C CA . TYR A 1 598 ? -21.527 -22.040 45.545 1.00 42.17 598 TYR A CA 1
ATOM 3935 C C . TYR A 1 598 ? -22.875 -21.993 46.217 1.00 45.19 598 TYR A C 1
ATOM 3936 O O . TYR A 1 598 ? -23.872 -21.624 45.614 1.00 48.64 598 TYR A O 1
ATOM 3945 N N . ARG A 1 599 ? -22.931 -22.389 47.468 1.00 45.76 599 ARG A N 1
ATOM 3946 C CA . ARG A 1 599 ? -24.190 -22.322 48.172 1.00 49.58 599 ARG A CA 1
ATOM 3947 C C . ARG A 1 599 ? -24.052 -21.752 49.561 1.00 49.43 599 ARG A C 1
ATOM 3948 O O . ARG A 1 599 ? -23.352 -22.337 50.376 1.00 49.41 599 ARG A O 1
ATOM 3956 N N . THR A 1 600 ? -24.746 -20.654 49.846 1.00 49.55 600 THR A N 1
ATOM 3957 C CA . THR A 1 600 ? -24.885 -20.165 51.212 1.00 50.04 600 THR A CA 1
ATOM 3958 C C . THR A 1 600 ? -26.241 -19.539 51.417 1.00 54.71 600 THR A C 1
ATOM 3959 O O . THR A 1 600 ? -26.563 -18.578 50.722 1.00 55.66 600 THR A O 1
ATOM 3963 N N . GLY A 1 601 ? -27.020 -20.057 52.368 1.00 55.70 601 GLY A N 1
ATOM 3964 C CA . GLY A 1 601 ? -28.234 -19.387 52.870 1.00 56.52 601 GLY A CA 1
ATOM 3965 C C . GLY A 1 601 ? -29.302 -18.945 51.866 1.00 63.04 601 GLY A C 1
ATOM 3966 O O . GLY A 1 601 ? -29.820 -17.808 51.909 1.00 69.63 601 GLY A O 1
ATOM 3967 N N . GLY A 1 602 ? -29.636 -19.821 50.940 1.00 56.59 602 GLY A N 1
ATOM 3968 C CA . GLY A 1 602 ? -30.630 -19.447 49.935 1.00 52.79 602 GLY A CA 1
ATOM 3969 C C . GLY A 1 602 ? -30.050 -18.986 48.613 1.00 44.00 602 GLY A C 1
ATOM 3970 O O . GLY A 1 602 ? -30.748 -19.019 47.617 1.00 46.81 602 GLY A O 1
ATOM 3971 N N . LEU A 1 603 ? -28.811 -18.523 48.596 1.00 39.01 603 LEU A N 1
ATOM 3972 C CA . LEU A 1 603 ? -28.182 -18.191 47.309 1.00 39.42 603 LEU A CA 1
ATOM 3973 C C . LEU A 1 603 ? -27.535 -19.434 46.727 1.00 45.82 603 LEU A C 1
ATOM 3974 O O . LEU A 1 603 ? -26.894 -20.192 47.463 1.00 47.53 603 LEU A O 1
ATOM 3979 N N . THR A 1 604 ? -27.695 -19.641 45.415 1.00 46.24 604 THR A N 1
ATOM 3980 C CA . THR A 1 604 ? -27.072 -20.748 44.690 1.00 40.80 604 THR A CA 1
ATOM 3981 C C . THR A 1 604 ? -26.449 -20.178 43.427 1.00 40.96 604 THR A C 1
ATOM 3982 O O . THR A 1 604 ? -27.123 -19.493 42.690 1.00 48.55 604 THR A O 1
ATOM 3986 N N . ALA A 1 605 ? -25.165 -20.417 43.186 1.00 38.54 605 ALA A N 1
ATOM 3987 C CA . ALA A 1 605 ? -24.509 -19.947 41.967 1.00 40.48 605 ALA A CA 1
ATOM 3988 C C . ALA A 1 605 ? -23.792 -21.137 41.300 1.00 44.29 605 ALA A C 1
ATOM 3989 O O . ALA A 1 605 ? -23.066 -21.876 41.994 1.00 41.51 605 ALA A O 1
ATOM 3991 N N . LYS A 1 606 ? -23.959 -21.308 39.983 1.00 33.31 606 LYS A N 1
ATOM 3992 C CA . LYS A 1 606 ? -23.291 -22.407 39.288 1.00 34.79 606 LYS A CA 1
ATOM 3993 C C . LYS A 1 606 ? -22.622 -21.904 38.056 1.00 32.84 606 LYS A C 1
ATOM 3994 O O . LYS A 1 606 ? -23.068 -20.948 37.516 1.00 37.32 606 LYS A O 1
ATOM 4000 N N . VAL A 1 607 ? -21.589 -22.589 37.591 1.00 32.50 607 VAL A N 1
ATOM 4001 C CA . VAL A 1 607 ? -20.933 -22.263 36.358 1.00 33.84 607 VAL A CA 1
ATOM 4002 C C . VAL A 1 607 ? -20.487 -23.514 35.682 1.00 36.66 607 VAL A C 1
ATOM 4003 O O . VAL A 1 607 ? -20.102 -24.470 36.370 1.00 38.19 607 VAL A O 1
ATOM 4007 N N . GLY A 1 608 ? -20.515 -23.523 34.333 1.00 34.31 608 GLY A N 1
ATOM 4008 C CA . GLY A 1 608 ? -19.999 -24.673 33.636 1.00 31.02 608 GLY A CA 1
ATOM 4009 C C . GLY A 1 608 ? -19.440 -24.267 32.322 1.00 33.80 608 GLY A C 1
ATOM 4010 O O . GLY A 1 608 ? -19.801 -23.224 31.810 1.00 34.39 608 GLY A O 1
ATOM 4011 N N . VAL A 1 609 ? -18.592 -25.127 31.770 1.00 30.68 609 VAL A N 1
ATOM 4012 C CA . VAL A 1 609 ? -17.983 -24.917 30.505 1.00 29.59 609 VAL A CA 1
ATOM 4013 C C . VAL A 1 609 ? -17.590 -26.252 29.904 1.00 33.20 609 VAL A C 1
ATOM 4014 O O . VAL A 1 609 ? -17.199 -27.213 30.602 1.00 35.89 609 VAL A O 1
ATOM 4018 N N . SER A 1 610 ? -17.710 -26.339 28.592 1.00 33.37 610 SER A N 1
ATOM 4019 C CA . SER A 1 610 ? -17.478 -27.582 27.931 1.00 32.35 610 SER A CA 1
ATOM 4020 C C . SER A 1 610 ? -17.031 -27.309 26.539 1.00 34.12 610 SER A C 1
ATOM 4021 O O . SER A 1 610 ? -17.466 -26.334 25.925 1.00 35.91 610 SER A O 1
ATOM 4024 N N . HIS A 1 611 ? -16.184 -28.176 26.017 1.00 32.11 611 HIS A N 1
ATOM 4025 C CA . HIS A 1 611 ? -15.577 -27.947 24.730 1.00 34.08 611 HIS A CA 1
ATOM 4026 C C . HIS A 1 611 ? -15.046 -29.290 24.340 1.00 38.51 611 HIS A C 1
ATOM 4027 O O . HIS A 1 611 ? -14.390 -29.965 25.146 1.00 42.84 611 HIS A O 1
ATOM 4034 N N . SER A 1 612 ? -15.335 -29.688 23.110 1.00 34.00 612 SER A N 1
ATOM 4035 C CA . SER A 1 612 ? -14.960 -30.968 22.609 1.00 34.48 612 SER A CA 1
ATOM 4036 C C . SER A 1 612 ? -14.565 -30.815 21.132 1.00 35.47 612 SER A C 1
ATOM 4037 O O . SER A 1 612 ? -14.708 -29.734 20.570 1.00 33.60 612 SER A O 1
ATOM 4040 N N . LYS A 1 613 ? -13.970 -31.852 20.538 1.00 36.00 613 LYS A N 1
ATOM 4041 C CA . LYS A 1 613 ? -13.422 -31.763 19.178 1.00 39.53 613 LYS A CA 1
ATOM 4042 C C . LYS A 1 613 ? -13.614 -33.051 18.368 1.00 40.24 613 LYS A C 1
ATOM 4043 O O . LYS A 1 613 ? -12.656 -33.698 18.060 1.00 43.68 613 LYS A O 1
ATOM 4049 N N . PRO A 1 614 ? -14.870 -33.411 18.024 1.00 37.28 614 PRO A N 1
ATOM 4050 C CA . PRO A 1 614 ? -15.167 -34.674 17.383 1.00 41.50 614 PRO A CA 1
ATOM 4051 C C . PRO A 1 614 ? -14.760 -34.648 15.934 1.00 41.81 614 PRO A C 1
ATOM 4052 O O . PRO A 1 614 ? -15.108 -33.732 15.225 1.00 40.30 614 PRO A O 1
ATOM 4056 N N . ARG A 1 615 ? -13.932 -35.606 15.545 1.00 47.58 615 ARG A N 1
ATOM 4057 C CA . ARG A 1 615 ? -13.288 -35.596 14.233 1.00 43.57 615 ARG A CA 1
ATOM 4058 C C . ARG A 1 615 ? -13.430 -36.968 13.621 1.00 44.46 615 ARG A C 1
ATOM 4059 O O . ARG A 1 615 ? -13.123 -37.960 14.274 1.00 45.72 615 ARG A O 1
ATOM 4067 N N . PHE A 1 616 ? -13.967 -37.027 12.401 1.00 47.90 616 PHE A N 1
ATOM 4068 C CA . PHE A 1 616 ? -14.273 -38.316 11.725 1.00 45.52 616 PHE A CA 1
ATOM 4069 C C . PHE A 1 616 ? -13.298 -38.505 10.566 1.00 43.71 616 PHE A C 1
ATOM 4070 O O . PHE A 1 616 ? -13.252 -37.646 9.680 1.00 46.22 616 PHE A O 1
ATOM 4078 N N . TYR A 1 617 ? -12.492 -39.573 10.605 1.00 41.95 617 TYR A N 1
ATOM 4079 C CA . TYR A 1 617 ? -11.412 -39.787 9.596 1.00 45.27 617 TYR A CA 1
ATOM 4080 C C . TYR A 1 617 ? -11.765 -40.890 8.635 1.00 46.94 617 TYR A C 1
ATOM 4081 O O . TYR A 1 617 ? -12.082 -42.020 9.071 1.00 53.57 617 TYR A O 1
ATOM 4090 N N . ASP A 1 618 ? -11.666 -40.586 7.346 1.00 51.22 618 ASP A N 1
ATOM 4091 C CA . ASP A 1 618 ? -12.161 -41.476 6.284 1.00 55.15 618 ASP A CA 1
ATOM 4092 C C . ASP A 1 618 ? -11.045 -42.408 5.907 1.00 53.81 618 ASP A C 1
ATOM 4093 O O . ASP A 1 618 ? -9.991 -41.953 5.461 1.00 58.62 618 ASP A O 1
ATOM 4098 N N . THR A 1 619 ? -11.223 -43.705 6.051 1.00 49.91 619 THR A N 1
ATOM 4099 C CA . THR A 1 619 ? -10.167 -44.574 5.498 1.00 51.68 619 THR A CA 1
ATOM 4100 C C . THR A 1 619 ? -10.617 -45.393 4.310 1.00 56.94 619 THR A C 1
ATOM 4101 O O . THR A 1 619 ? -10.035 -46.445 4.037 1.00 63.96 619 THR A O 1
ATOM 4105 N N . HIS A 1 620 ? -11.661 -44.939 3.619 1.00 60.78 620 HIS A N 1
ATOM 4106 C CA . HIS A 1 620 ? -12.266 -45.722 2.532 1.00 54.30 620 HIS A CA 1
ATOM 4107 C C . HIS A 1 620 ? -12.305 -44.898 1.281 1.00 53.83 620 HIS A C 1
ATOM 4108 O O . HIS A 1 620 ? -12.766 -43.743 1.292 1.00 49.60 620 HIS A O 1
ATOM 4115 N N . PRO A 1 621 ? -11.804 -45.480 0.174 1.00 53.41 621 PRO A N 1
ATOM 4116 C CA . PRO A 1 621 ? -11.655 -44.777 -1.098 1.00 55.35 621 PRO A CA 1
ATOM 4117 C C . PRO A 1 621 ? -12.815 -43.837 -1.447 1.00 57.45 621 PRO A C 1
ATOM 4118 O O . PRO A 1 621 ? -12.560 -42.654 -1.693 1.00 55.71 621 PRO A O 1
ATOM 4122 N N . LYS A 1 622 ? -14.063 -44.333 -1.464 1.00 58.65 622 LYS A N 1
ATOM 4123 C CA . LYS A 1 622 ? -15.219 -43.460 -1.787 1.00 60.43 622 LYS A CA 1
ATOM 4124 C C . LYS A 1 622 ? -15.779 -42.991 -0.446 1.00 65.96 622 LYS A C 1
ATOM 4125 O O . LYS A 1 622 ? -16.661 -43.635 0.099 1.00 72.66 622 LYS A O 1
ATOM 4131 N N . LYS A 1 623 ? -15.252 -41.890 0.085 1.00 61.62 623 LYS A N 1
ATOM 4132 C CA . LYS A 1 623 ? -15.298 -41.588 1.528 1.00 54.54 623 LYS A CA 1
ATOM 4133 C C . LYS A 1 623 ? -16.688 -41.689 2.121 1.00 54.16 623 LYS A C 1
ATOM 4134 O O . LYS A 1 623 ? -17.525 -40.806 1.900 1.00 52.18 623 LYS A O 1
ATOM 4140 N N . LEU A 1 624 ? -16.939 -42.765 2.868 1.00 50.27 624 LEU A N 1
ATOM 4141 C CA . LEU A 1 624 ? -18.292 -43.075 3.269 1.00 44.63 624 LEU A CA 1
ATOM 4142 C C . LEU A 1 624 ? -18.685 -42.515 4.605 1.00 51.96 624 LEU A C 1
ATOM 4143 O O . LEU A 1 624 ? -19.780 -42.871 5.072 1.00 53.36 624 LEU A O 1
ATOM 4148 N N . LEU A 1 625 ? -17.824 -41.685 5.235 1.00 48.11 625 LEU A N 1
ATOM 4149 C CA . LEU A 1 625 ? -18.184 -41.071 6.529 1.00 47.89 625 LEU A CA 1
ATOM 4150 C C . LEU A 1 625 ? -19.119 -39.863 6.360 1.00 44.50 625 LEU A C 1
ATOM 4151 O O . LEU A 1 625 ? -18.951 -39.073 5.440 1.00 49.97 625 LEU A O 1
ATOM 4156 N N . SER A 1 626 ? -20.035 -39.673 7.301 1.00 45.33 626 SER A N 1
ATOM 4157 C CA . SER A 1 626 ? -21.112 -38.660 7.170 1.00 46.03 626 SER A CA 1
ATOM 4158 C C . SER A 1 626 ? -21.081 -37.467 8.141 1.00 42.87 626 SER A C 1
ATOM 4159 O O . SER A 1 626 ? -20.823 -37.649 9.332 1.00 46.06 626 SER A O 1
ATOM 4162 N N . ALA A 1 627 ? -21.453 -36.289 7.644 1.00 42.98 627 ALA A N 1
ATOM 4163 C CA . ALA A 1 627 ? -21.588 -35.074 8.469 1.00 44.52 627 ALA A CA 1
ATOM 4164 C C . ALA A 1 627 ? -22.965 -34.895 9.096 1.00 45.72 627 ALA A C 1
ATOM 4165 O O . ALA A 1 627 ? -23.280 -33.840 9.649 1.00 47.02 627 ALA A O 1
ATOM 4167 N N . ASN A 1 628 ? -23.794 -35.911 8.989 1.00 41.72 628 ASN A N 1
ATOM 4168 C CA . ASN A 1 628 ? -25.144 -35.838 9.511 1.00 46.89 628 ASN A CA 1
ATOM 4169 C C . ASN A 1 628 ? -25.094 -35.634 11.043 1.00 46.37 628 ASN A C 1
ATOM 4170 O O . ASN A 1 628 ? -24.294 -36.309 11.723 1.00 47.33 628 ASN A O 1
ATOM 4175 N N . PRO A 1 629 ? -25.949 -34.728 11.591 1.00 47.23 629 PRO A N 1
ATOM 4176 C CA . PRO A 1 629 ? -25.963 -34.405 13.036 1.00 46.34 629 PRO A CA 1
ATOM 4177 C C . PRO A 1 629 ? -26.122 -35.632 13.935 1.00 45.71 629 PRO A C 1
ATOM 4178 O O . PRO A 1 629 ? -25.753 -35.586 15.106 1.00 44.97 629 PRO A O 1
ATOM 4182 N N . GLU A 1 630 ? -26.740 -36.673 13.397 1.00 42.22 630 GLU A N 1
ATOM 4183 C CA . GLU A 1 630 ? -26.842 -37.984 14.013 1.00 43.96 630 GLU A CA 1
ATOM 4184 C C . GLU A 1 630 ? -25.457 -38.457 14.569 1.00 44.49 630 GLU A C 1
ATOM 4185 O O . GLU A 1 630 ? -25.374 -38.983 15.670 1.00 36.36 630 GLU A O 1
ATOM 4191 N N . PHE A 1 631 ? -24.402 -38.284 13.763 1.00 44.14 631 PHE A N 1
ATOM 4192 C CA . PHE A 1 631 ? -23.026 -38.618 14.156 1.00 47.41 631 PHE A CA 1
ATOM 4193 C C . PHE A 1 631 ? -22.441 -37.613 15.128 1.00 42.46 631 PHE A C 1
ATOM 4194 O O . PHE A 1 631 ? -21.721 -37.973 16.045 1.00 43.61 631 PHE A O 1
ATOM 4202 N N . GLY A 1 632 ? -22.731 -36.350 14.907 1.00 43.77 632 GLY A N 1
ATOM 4203 C CA . GLY A 1 632 ? -22.326 -35.364 15.869 1.00 46.99 632 GLY A CA 1
ATOM 4204 C C . GLY A 1 632 ? -22.158 -34.068 15.163 1.00 42.74 632 GLY A C 1
ATOM 4205 O O . GLY A 1 632 ? -22.458 -33.993 13.965 1.00 47.97 632 GLY A O 1
ATOM 4206 N N . ALA A 1 633 ? -21.704 -33.066 15.922 1.00 39.45 633 ALA A N 1
ATOM 4207 C CA . ALA A 1 633 ? -21.398 -31.732 15.426 1.00 40.85 633 ALA A CA 1
ATOM 4208 C C . ALA A 1 633 ? -20.205 -31.191 16.215 1.00 42.69 633 ALA A C 1
ATOM 4209 O O . ALA A 1 633 ? -20.037 -31.533 17.414 1.00 39.63 633 ALA A O 1
ATOM 4211 N N . GLN A 1 634 ? -19.392 -30.361 15.548 1.00 35.04 634 GLN A N 1
ATOM 4212 C CA . GLN A 1 634 ? -18.472 -29.436 16.252 1.00 35.34 634 GLN A CA 1
ATOM 4213 C C . GLN A 1 634 ? -19.176 -28.215 16.917 1.00 38.80 634 GLN A C 1
ATOM 4214 O O . GLN A 1 634 ? -19.394 -27.177 16.272 1.00 37.38 634 GLN A O 1
ATOM 4220 N N . VAL A 1 635 ? -19.543 -28.362 18.189 1.00 36.32 635 VAL A N 1
ATOM 4221 C CA . VAL A 1 635 ? -20.251 -27.347 18.962 1.00 32.78 635 VAL A CA 1
ATOM 4222 C C . VAL A 1 635 ? -19.174 -26.352 19.434 1.00 35.71 635 VAL A C 1
ATOM 4223 O O . VAL A 1 635 ? -17.977 -26.701 19.564 1.00 39.11 635 VAL A O 1
ATOM 4227 N N . GLY A 1 636 ? -19.568 -25.102 19.628 1.00 32.12 636 GLY A N 1
ATOM 4228 C CA . GLY A 1 636 ? -18.627 -24.074 20.050 1.00 34.23 636 GLY A CA 1
ATOM 4229 C C . GLY A 1 636 ? -18.533 -24.240 21.548 1.00 36.26 636 GLY A C 1
ATOM 4230 O O . GLY A 1 636 ? -19.334 -24.939 22.160 1.00 36.13 636 GLY A O 1
ATOM 4231 N N . ARG A 1 637 ? -17.529 -23.654 22.156 1.00 37.80 637 ARG A N 1
ATOM 4232 C CA . ARG A 1 637 ? -17.379 -23.830 23.591 1.00 35.48 637 ARG A CA 1
ATOM 4233 C C . ARG A 1 637 ? -18.654 -23.352 24.277 1.00 33.86 637 ARG A C 1
ATOM 4234 O O . ARG A 1 637 ? -19.115 -22.241 24.015 1.00 35.09 637 ARG A O 1
ATOM 4242 N N . ALA A 1 638 ? -19.186 -24.144 25.197 1.00 28.91 638 ALA A N 1
ATOM 4243 C CA . ALA A 1 638 ? -20.428 -23.809 25.779 1.00 33.66 638 ALA A CA 1
ATOM 4244 C C . ALA A 1 638 ? -20.248 -23.421 27.227 1.00 33.20 638 ALA A C 1
ATOM 4245 O O . ALA A 1 638 ? -19.601 -24.148 27.957 1.00 35.65 638 ALA A O 1
ATOM 4247 N N . TRP A 1 639 ? -20.845 -22.290 27.630 1.00 35.62 639 TRP A N 1
ATOM 4248 C CA . TRP A 1 639 ? -20.780 -21.785 28.994 1.00 33.32 639 TRP A CA 1
ATOM 4249 C C . TRP A 1 639 ? -22.159 -21.719 29.517 1.00 34.78 639 TRP A C 1
ATOM 4250 O O . TRP A 1 639 ? -23.044 -21.299 28.809 1.00 33.88 639 TRP A O 1
ATOM 4261 N N . THR A 1 640 ? -22.351 -22.084 30.782 1.00 32.71 640 THR A N 1
ATOM 4262 C CA . THR A 1 640 ? -23.645 -22.009 31.399 1.00 30.79 640 THR A CA 1
ATOM 4263 C C . THR A 1 640 ? -23.387 -21.369 32.728 1.00 33.46 640 THR A C 1
ATOM 4264 O O . THR A 1 640 ? -22.269 -21.466 33.230 1.00 33.81 640 THR A O 1
ATOM 4268 N N . ALA A 1 641 ? -24.386 -20.704 33.312 1.00 29.73 641 ALA A N 1
ATOM 4269 C CA . ALA A 1 641 ? -24.234 -20.172 34.670 1.00 31.41 641 ALA A CA 1
ATOM 4270 C C . ALA A 1 641 ? -25.614 -19.908 35.186 1.00 35.97 641 ALA A C 1
ATOM 4271 O O . ALA A 1 641 ? -26.521 -19.632 34.402 1.00 40.02 641 ALA A O 1
ATOM 4273 N N . SER A 1 642 ? -25.792 -19.933 36.503 1.00 35.12 642 SER A N 1
ATOM 4274 C CA . SER A 1 642 ? -27.024 -19.398 37.037 1.00 33.82 642 SER A CA 1
ATOM 4275 C C . SER A 1 642 ? -26.791 -18.823 38.380 1.00 33.80 642 SER A C 1
ATOM 4276 O O . SER A 1 642 ? -25.853 -19.198 39.079 1.00 33.05 642 SER A O 1
ATOM 4279 N N . LEU A 1 643 ? -27.701 -17.949 38.774 1.00 35.39 643 LEU A N 1
ATOM 4280 C CA . LEU A 1 643 ? -27.650 -17.382 40.091 1.00 36.25 643 LEU A CA 1
ATOM 4281 C C . LEU A 1 643 ? -29.035 -17.373 40.561 1.00 37.52 643 LEU A C 1
ATOM 4282 O O . LEU A 1 643 ? -29.905 -16.921 39.842 1.00 39.69 643 LEU A O 1
ATOM 4287 N N . ALA A 1 644 ? -29.294 -17.908 41.734 1.00 38.36 644 ALA A N 1
ATOM 4288 C CA . ALA A 1 644 ? -30.667 -17.943 42.208 1.00 37.86 644 ALA A CA 1
ATOM 4289 C C . ALA A 1 644 ? -30.744 -17.663 43.696 1.00 36.77 644 ALA A C 1
ATOM 4290 O O . ALA A 1 644 ? -29.885 -18.087 44.445 1.00 36.62 644 ALA A O 1
ATOM 4292 N N . TYR A 1 645 ? -31.823 -17.024 44.121 1.00 38.48 645 TYR A N 1
ATOM 4293 C CA . TYR A 1 645 ? -32.002 -16.697 45.514 1.00 38.86 645 TYR A CA 1
ATOM 4294 C C . TYR A 1 645 ? -33.371 -17.099 45.994 1.00 37.57 645 TYR A C 1
ATOM 4295 O O . TYR A 1 645 ? -34.395 -16.775 45.379 1.00 37.87 645 TYR A O 1
ATOM 4304 N N . ARG A 1 646 ? -33.391 -17.798 47.117 1.00 41.32 646 ARG A N 1
ATOM 4305 C CA . ARG A 1 646 ? -34.650 -18.246 47.708 1.00 41.09 646 ARG A CA 1
ATOM 4306 C C . ARG A 1 646 ? -35.019 -17.529 49.036 1.00 40.16 646 ARG A C 1
ATOM 4307 O O . ARG A 1 646 ? -34.302 -17.624 50.010 1.00 41.22 646 ARG A O 1
ATOM 4315 N N . PHE A 1 647 ? -36.135 -16.816 49.029 1.00 38.89 647 PHE A N 1
ATOM 4316 C CA . PHE A 1 647 ? -36.599 -16.061 50.165 1.00 39.68 647 PHE A CA 1
ATOM 4317 C C . PHE A 1 647 ? -37.332 -16.982 51.045 1.00 45.12 647 PHE A C 1
ATOM 4318 O O . PHE A 1 647 ? -38.058 -17.852 50.576 1.00 47.84 647 PHE A O 1
ATOM 4326 N N . GLN A 1 648 ? -37.160 -16.753 52.339 1.00 55.94 648 GLN A N 1
ATOM 4327 C CA . GLN A 1 648 ? -37.820 -17.510 53.380 1.00 52.49 648 GLN A CA 1
ATOM 4328 C C . GLN A 1 648 ? -39.305 -17.171 53.490 1.00 58.70 648 GLN A C 1
ATOM 4329 O O . GLN A 1 648 ? -40.137 -18.080 53.678 1.00 60.10 648 GLN A O 1
ATOM 4335 N N . ASN A 1 649 ? -39.662 -15.883 53.372 1.00 56.22 649 ASN A N 1
ATOM 4336 C CA . ASN A 1 649 ? -41.110 -15.493 53.415 1.00 58.44 649 ASN A CA 1
ATOM 4337 C C . ASN A 1 649 ? -41.491 -14.425 52.417 1.00 56.56 649 ASN A C 1
ATOM 4338 O O . ASN A 1 649 ? -41.036 -13.301 52.493 1.00 62.21 649 ASN A O 1
ATOM 4343 N N . PRO A 1 650 ? -42.312 -14.777 51.439 1.00 53.54 650 PRO A N 1
ATOM 4344 C CA . PRO A 1 650 ? -42.911 -16.085 51.223 1.00 50.79 650 PRO A CA 1
ATOM 4345 C C . PRO A 1 650 ? -41.838 -17.068 50.716 1.00 47.28 650 PRO A C 1
ATOM 4346 O O . PRO A 1 650 ? -40.746 -16.621 50.356 1.00 46.77 650 PRO A O 1
ATOM 4350 N N . ASN A 1 651 ? -42.127 -18.377 50.708 1.00 49.01 651 ASN A N 1
ATOM 4351 C CA . ASN A 1 651 ? -41.208 -19.382 50.103 1.00 41.65 651 ASN A CA 1
ATOM 4352 C C . ASN A 1 651 ? -41.146 -19.223 48.613 1.00 41.59 651 ASN A C 1
ATOM 4353 O O . ASN A 1 651 ? -42.079 -19.652 47.909 1.00 40.79 651 ASN A O 1
ATOM 4358 N N . LEU A 1 652 ? -40.077 -18.583 48.129 1.00 41.76 652 LEU A N 1
ATOM 4359 C CA . LEU A 1 652 ? -40.038 -18.101 46.748 1.00 40.74 652 LEU A CA 1
ATOM 4360 C C . LEU A 1 652 ? -38.636 -18.075 46.212 1.00 39.29 652 LEU A C 1
ATOM 4361 O O . LEU A 1 652 ? -37.763 -17.600 46.879 1.00 45.84 652 LEU A O 1
ATOM 4366 N N . GLU A 1 653 ? -38.410 -18.569 45.006 1.00 36.20 653 GLU A N 1
ATOM 4367 C CA . GLU A 1 653 ? -37.095 -18.462 44.437 1.00 35.07 653 GLU A CA 1
ATOM 4368 C C . GLU A 1 653 ? -37.142 -17.688 43.142 1.00 35.73 653 GLU A C 1
ATOM 4369 O O . GLU A 1 653 ? -38.018 -17.882 42.273 1.00 34.27 653 GLU A O 1
ATOM 4375 N N . ILE A 1 654 ? -36.190 -16.796 42.992 1.00 34.61 654 ILE A N 1
ATOM 4376 C CA . ILE A 1 654 ? -36.074 -16.158 41.739 1.00 36.33 654 ILE A CA 1
ATOM 4377 C C . ILE A 1 654 ? -34.673 -16.375 41.300 1.00 39.51 654 ILE A C 1
ATOM 4378 O O . ILE A 1 654 ? -33.767 -16.545 42.136 1.00 39.54 654 ILE A O 1
ATOM 4383 N N . GLY A 1 655 ? -34.482 -16.374 39.991 1.00 37.75 655 GLY A N 1
ATOM 4384 C CA . GLY A 1 655 ? -33.167 -16.565 39.489 1.00 38.05 655 GLY A CA 1
ATOM 4385 C C . GLY A 1 655 ? -33.012 -16.248 38.045 1.00 36.52 655 GLY A C 1
ATOM 4386 O O . GLY A 1 655 ? -33.969 -16.008 37.348 1.00 41.22 655 GLY A O 1
ATOM 4387 N N . TRP A 1 656 ? -31.769 -16.296 37.613 1.00 33.93 656 TRP A N 1
ATOM 4388 C CA . TRP A 1 656 ? -31.384 -16.017 36.274 1.00 33.82 656 TRP A CA 1
ATOM 4389 C C . TRP A 1 656 ? -30.634 -17.219 35.819 1.00 35.06 656 TRP A C 1
ATOM 4390 O O . TRP A 1 656 ? -29.936 -17.847 36.625 1.00 32.84 656 TRP A O 1
ATOM 4401 N N . ARG A 1 657 ? -30.702 -17.508 34.518 1.00 33.85 657 ARG A N 1
ATOM 4402 C CA . ARG A 1 657 ? -29.982 -18.634 33.953 1.00 36.64 657 ARG A CA 1
ATOM 4403 C C . ARG A 1 657 ? -29.422 -18.225 32.591 1.00 34.06 657 ARG A C 1
ATOM 4404 O O . ARG A 1 657 ? -30.019 -17.445 31.882 1.00 35.30 657 ARG A O 1
ATOM 4412 N N . GLY A 1 658 ? -28.274 -18.712 32.209 1.00 30.93 658 GLY A N 1
ATOM 4413 C CA . GLY A 1 658 ? -27.769 -18.242 30.942 1.00 31.97 658 GLY A CA 1
ATOM 4414 C C . GLY A 1 658 ? -26.944 -19.292 30.274 1.00 32.69 658 GLY A C 1
ATOM 4415 O O . GLY A 1 658 ? -26.347 -20.112 30.940 1.00 34.65 658 GLY A O 1
ATOM 4416 N N . ARG A 1 659 ? -26.915 -19.268 28.947 1.00 34.51 659 ARG A N 1
ATOM 4417 C CA . ARG A 1 659 ? -26.189 -20.254 28.217 1.00 32.61 659 ARG A CA 1
ATOM 4418 C C . ARG A 1 659 ? -25.562 -19.546 27.072 1.00 36.75 659 ARG A C 1
ATOM 4419 O O . ARG A 1 659 ? -26.260 -18.889 26.292 1.00 38.08 659 ARG A O 1
ATOM 4427 N N . TYR A 1 660 ? -24.242 -19.638 26.971 1.00 35.79 660 TYR A N 1
ATOM 4428 C CA . TYR A 1 660 ? -23.552 -18.952 25.928 1.00 35.73 660 TYR A CA 1
ATOM 4429 C C . TYR A 1 660 ? -22.749 -19.941 25.193 1.00 35.66 660 TYR A C 1
ATOM 4430 O O . TYR A 1 660 ? -21.991 -20.723 25.790 1.00 38.89 660 TYR A O 1
ATOM 4439 N N . VAL A 1 661 ? -22.923 -19.956 23.879 1.00 37.45 661 VAL A N 1
ATOM 4440 C CA . VAL A 1 661 ? -22.038 -20.759 23.057 1.00 34.79 661 VAL A CA 1
ATOM 4441 C C . VAL A 1 661 ? -21.252 -19.931 22.076 1.00 38.32 661 VAL A C 1
ATOM 4442 O O . VAL A 1 661 ? -21.777 -19.027 21.430 1.00 40.84 661 VAL A O 1
ATOM 4446 N N . GLN A 1 662 ? -19.961 -20.206 22.044 1.00 38.12 662 GLN A N 1
ATOM 4447 C CA . GLN A 1 662 ? -19.024 -19.481 21.211 1.00 41.26 662 GLN A CA 1
ATOM 4448 C C . GLN A 1 662 ? -19.085 -20.021 19.761 1.00 38.91 662 GLN A C 1
ATOM 4449 O O . GLN A 1 662 ? -19.604 -21.095 19.503 1.00 39.40 662 GLN A O 1
ATOM 4455 N N . LYS A 1 663 ? -18.554 -19.239 18.846 1.00 37.18 663 LYS A N 1
ATOM 4456 C CA . LYS A 1 663 ? -18.508 -19.507 17.433 1.00 40.38 663 LYS A CA 1
ATOM 4457 C C . LYS A 1 663 ? -17.766 -20.805 17.210 1.00 39.23 663 LYS A C 1
ATOM 4458 O O . LYS A 1 663 ? -16.728 -21.023 17.771 1.00 41.97 663 LYS A O 1
ATOM 4464 N N . ALA A 1 664 ? -18.308 -21.688 16.399 1.00 41.87 664 ALA A N 1
ATOM 4465 C CA . ALA A 1 664 ? -17.584 -22.888 15.993 1.00 41.01 664 ALA A CA 1
ATOM 4466 C C . ALA A 1 664 ? -17.247 -22.763 14.531 1.00 46.45 664 ALA A C 1
ATOM 4467 O O . ALA A 1 664 ? -17.858 -21.967 13.813 1.00 46.08 664 ALA A O 1
ATOM 4469 N N . VAL A 1 665 ? -16.291 -23.573 14.085 1.00 46.16 665 VAL A N 1
ATOM 4470 C CA . VAL A 1 665 ? -15.880 -23.614 12.693 1.00 41.89 665 VAL A CA 1
ATOM 4471 C C . VAL A 1 665 ? -15.469 -25.063 12.456 1.00 44.98 665 VAL A C 1
ATOM 4472 O O . VAL A 1 665 ? -15.044 -25.762 13.406 1.00 40.95 665 VAL A O 1
ATOM 4476 N N . GLY A 1 666 ? -15.569 -25.510 11.204 1.00 39.63 666 GLY A N 1
ATOM 4477 C CA . GLY A 1 666 ? -15.203 -26.871 10.850 1.00 38.36 666 GLY A CA 1
ATOM 4478 C C . GLY A 1 666 ? -16.340 -27.887 10.928 1.00 43.77 666 GLY A C 1
ATOM 4479 O O . GLY A 1 666 ? -17.246 -27.823 11.781 1.00 37.92 666 GLY A O 1
ATOM 4480 N N . SER A 1 667 ? -16.260 -28.836 10.011 1.00 40.57 667 SER A N 1
ATOM 4481 C CA . SER A 1 667 ? -17.140 -29.986 9.962 1.00 38.53 667 SER A CA 1
ATOM 4482 C C . SER A 1 667 ? -16.629 -30.998 10.972 1.00 41.03 667 SER A C 1
ATOM 4483 O O . SER A 1 667 ? -15.454 -30.935 11.381 1.00 41.69 667 SER A O 1
ATOM 4486 N N . ILE A 1 668 ? -17.469 -31.958 11.359 1.00 40.96 668 ILE A N 1
ATOM 4487 C CA . ILE A 1 668 ? -16.925 -33.111 12.065 1.00 42.62 668 ILE A CA 1
ATOM 4488 C C . ILE A 1 668 ? -15.989 -33.975 11.155 1.00 46.99 668 ILE A C 1
ATOM 4489 O O . ILE A 1 668 ? -15.155 -34.734 11.670 1.00 42.72 668 ILE A O 1
ATOM 4494 N N . LEU A 1 669 ? -16.142 -33.882 9.820 1.00 44.16 669 LEU A N 1
ATOM 4495 C CA . LEU A 1 669 ? -15.334 -34.680 8.897 1.00 44.25 669 LEU A CA 1
ATOM 4496 C C . LEU A 1 669 ? -13.967 -34.045 8.652 1.00 47.30 669 LEU A C 1
ATOM 4497 O O . LEU A 1 669 ? -13.844 -32.922 8.160 1.00 45.45 669 LEU A O 1
ATOM 4502 N N . VAL A 1 670 ? -12.934 -34.806 8.969 1.00 51.20 670 VAL A N 1
ATOM 4503 C CA . VAL A 1 670 ? -11.584 -34.371 8.760 1.00 49.54 670 VAL A CA 1
ATOM 4504 C C . VAL A 1 670 ? -11.369 -34.118 7.261 1.00 49.81 670 VAL A C 1
ATOM 4505 O O . VAL A 1 670 ? -10.722 -33.129 6.876 1.00 43.42 670 VAL A O 1
ATOM 4509 N N . ALA A 1 671 ? -11.911 -35.024 6.442 1.00 48.23 671 ALA A N 1
ATOM 4510 C CA . ALA A 1 671 ? -11.903 -34.901 4.971 1.00 52.57 671 ALA A CA 1
ATOM 4511 C C . ALA A 1 671 ? -12.727 -33.678 4.421 1.00 55.21 671 ALA A C 1
ATOM 4512 O O . ALA A 1 671 ? -12.533 -33.262 3.277 1.00 59.05 671 ALA A O 1
ATOM 4514 N N . GLY A 1 672 ? -13.609 -33.096 5.247 1.00 56.96 672 GLY A N 1
ATOM 4515 C CA . GLY A 1 672 ? -14.453 -31.936 4.860 1.00 53.88 672 GLY A CA 1
ATOM 4516 C C . GLY A 1 672 ? -15.870 -32.380 4.489 1.00 50.69 672 GLY A C 1
ATOM 4517 O O . GLY A 1 672 ? -16.106 -33.517 4.090 1.00 52.66 672 GLY A O 1
ATOM 4518 N N . GLN A 1 673 ? -16.847 -31.508 4.636 1.00 50.02 673 GLN A N 1
ATOM 4519 C CA . GLN A 1 673 ? -18.200 -31.904 4.259 1.00 47.85 673 GLN A CA 1
ATOM 4520 C C . GLN A 1 673 ? -18.672 -31.175 2.985 1.00 45.83 673 GLN A C 1
ATOM 4521 O O . GLN A 1 673 ? -18.253 -30.052 2.713 1.00 47.02 673 GLN A O 1
ATOM 4527 N N . LYS A 1 674 ? -19.512 -31.838 2.190 1.00 52.42 674 LYS A N 1
ATOM 4528 C CA . LYS A 1 674 ? -19.927 -31.279 0.873 1.00 63.40 674 LYS A CA 1
ATOM 4529 C C . LYS A 1 674 ? -21.438 -30.978 0.698 1.00 67.22 674 LYS A C 1
ATOM 4530 O O . LYS A 1 674 ? -22.302 -31.674 1.275 1.00 65.76 674 LYS A O 1
ATOM 4536 N N . ASP A 1 675 ? -21.733 -29.937 -0.084 1.00 62.13 675 ASP A N 1
ATOM 4537 C CA . ASP A 1 675 ? -23.109 -29.555 -0.425 1.00 66.05 675 ASP A CA 1
ATOM 4538 C C . ASP A 1 675 ? -23.621 -30.479 -1.549 1.00 63.88 675 ASP A C 1
ATOM 4539 O O . ASP A 1 675 ? -23.449 -31.680 -1.441 1.00 61.90 675 ASP A O 1
ATOM 4544 N N . ARG A 1 676 ? -24.215 -29.931 -2.620 1.00 70.32 676 ARG A N 1
ATOM 4545 C CA . ARG A 1 676 ? -24.708 -30.736 -3.767 1.00 68.10 676 ARG A CA 1
ATOM 4546 C C . ARG A 1 676 ? -24.440 -30.103 -5.167 1.00 63.88 676 ARG A C 1
ATOM 4547 O O . ARG A 1 676 ? -23.359 -30.218 -5.768 1.00 56.20 676 ARG A O 1
ATOM 4555 N N . LYS A 1 679 ? -19.121 -29.585 -3.881 1.00 48.90 679 LYS A N 1
ATOM 4556 C CA . LYS A 1 679 ? -18.276 -28.495 -3.309 1.00 64.71 679 LYS A CA 1
ATOM 4557 C C . LYS A 1 679 ? -18.102 -28.597 -1.789 1.00 58.49 679 LYS A C 1
ATOM 4558 O O . LYS A 1 679 ? -19.032 -28.934 -1.058 1.00 62.54 679 LYS A O 1
ATOM 4564 N N . LEU A 1 680 ? -16.919 -28.267 -1.310 1.00 60.87 680 LEU A N 1
ATOM 4565 C CA . LEU A 1 680 ? -16.635 -28.474 0.095 1.00 61.63 680 LEU A CA 1
ATOM 4566 C C . LEU A 1 680 ? -17.302 -27.337 0.761 1.00 59.06 680 LEU A C 1
ATOM 4567 O O . LEU A 1 680 ? -17.358 -26.256 0.160 1.00 56.44 680 LEU A O 1
ATOM 4572 N N . GLU A 1 681 ? -17.877 -27.590 1.944 1.00 51.51 681 GLU A N 1
ATOM 4573 C CA . GLU A 1 681 ? -18.514 -26.503 2.696 1.00 56.10 681 GLU A CA 1
ATOM 4574 C C . GLU A 1 681 ? -17.537 -25.920 3.718 1.00 57.46 681 GLU A C 1
ATOM 4575 O O . GLU A 1 681 ? -16.850 -26.649 4.461 1.00 60.03 681 GLU A O 1
ATOM 4581 N N . ASN A 1 682 ? -17.474 -24.606 3.771 1.00 48.98 682 ASN A N 1
ATOM 4582 C CA . ASN A 1 682 ? -16.673 -24.008 4.778 1.00 50.16 682 ASN A CA 1
ATOM 4583 C C . ASN A 1 682 ? -17.490 -23.706 6.059 1.00 46.97 682 ASN A C 1
ATOM 4584 O O . ASN A 1 682 ? -17.924 -22.579 6.267 1.00 49.49 682 ASN A O 1
ATOM 4589 N N . VAL A 1 683 ? -17.673 -24.719 6.906 1.00 46.51 683 VAL A N 1
ATOM 4590 C CA . VAL A 1 683 ? -18.533 -24.649 8.119 1.00 41.99 683 VAL A CA 1
ATOM 4591 C C . VAL A 1 683 ? -18.088 -23.659 9.197 1.00 46.12 683 VAL A C 1
ATOM 4592 O O . VAL A 1 683 ? -16.991 -23.763 9.738 1.00 41.91 683 VAL A O 1
ATOM 4596 N N . VAL A 1 684 ? -18.980 -22.704 9.498 1.00 54.34 684 VAL A N 1
ATOM 4597 C CA . VAL A 1 684 ? -18.837 -21.690 10.552 1.00 47.43 684 VAL A CA 1
ATOM 4598 C C . VAL A 1 684 ? -20.178 -21.564 11.242 1.00 48.97 684 VAL A C 1
ATOM 4599 O O . VAL A 1 684 ? -21.196 -21.524 10.550 1.00 46.68 684 VAL A O 1
ATOM 4603 N N . ARG A 1 685 ? -20.207 -21.460 12.580 1.00 46.98 685 ARG A N 1
ATOM 4604 C CA . ARG A 1 685 ? -21.495 -21.350 13.299 1.00 40.79 685 ARG A CA 1
ATOM 4605 C C . ARG A 1 685 ? -21.371 -20.187 14.230 1.00 41.04 685 ARG A C 1
ATOM 4606 O O . ARG A 1 685 ? -20.512 -20.171 15.107 1.00 40.47 685 ARG A O 1
ATOM 4614 N N . LYS A 1 686 ? -22.220 -19.196 14.026 1.00 39.31 686 LYS A N 1
ATOM 4615 C CA . LYS A 1 686 ? -22.206 -18.020 14.856 1.00 42.23 686 LYS A CA 1
ATOM 4616 C C . LYS A 1 686 ? -22.519 -18.398 16.309 1.00 41.00 686 LYS A C 1
ATOM 4617 O O . LYS A 1 686 ? -23.345 -19.243 16.582 1.00 49.15 686 LYS A O 1
ATOM 4623 N N . GLY A 1 687 ? -21.869 -17.771 17.247 1.00 37.83 687 GLY A N 1
ATOM 4624 C CA . GLY A 1 687 ? -22.164 -18.055 18.609 1.00 38.35 687 GLY A CA 1
ATOM 4625 C C . GLY A 1 687 ? -23.298 -17.174 19.066 1.00 42.72 687 GLY A C 1
ATOM 4626 O O . GLY A 1 687 ? -23.687 -16.255 18.364 1.00 47.02 687 GLY A O 1
ATOM 4627 N N . PHE A 1 688 ? -23.820 -17.432 20.264 1.00 41.48 688 PHE A N 1
ATOM 4628 C CA . PHE A 1 688 ? -24.980 -16.707 20.715 1.00 40.00 688 PHE A CA 1
ATOM 4629 C C . PHE A 1 688 ? -25.050 -16.809 22.240 1.00 37.98 688 PHE A C 1
ATOM 4630 O O . PHE A 1 688 ? -24.400 -17.671 22.874 1.00 37.70 688 PHE A O 1
ATOM 4638 N N . GLY A 1 689 ? -25.884 -15.949 22.801 1.00 33.31 689 GLY A N 1
ATOM 4639 C CA . GLY A 1 689 ? -26.152 -15.911 24.195 1.00 34.17 689 GLY A CA 1
ATOM 4640 C C . GLY A 1 689 ? -27.621 -15.892 24.469 1.00 39.01 689 GLY A C 1
ATOM 4641 O O . GLY A 1 689 ? -28.338 -15.054 23.925 1.00 44.39 689 GLY A O 1
ATOM 4642 N N . VAL A 1 690 ? -28.056 -16.804 25.344 1.00 40.13 690 VAL A N 1
ATOM 4643 C CA . VAL A 1 690 ? -29.437 -16.907 25.778 1.00 38.35 690 VAL A CA 1
ATOM 4644 C C . VAL A 1 690 ? -29.572 -16.675 27.283 1.00 36.23 690 VAL A C 1
ATOM 4645 O O . VAL A 1 690 ? -28.845 -17.267 28.060 1.00 33.95 690 VAL A O 1
ATOM 4649 N N . ASN A 1 691 ? -30.525 -15.847 27.685 1.00 34.17 691 ASN A N 1
ATOM 4650 C CA . ASN A 1 691 ? -30.700 -15.500 29.080 1.00 37.60 691 ASN A CA 1
ATOM 4651 C C . ASN A 1 691 ? -32.113 -15.763 29.489 1.00 37.02 691 ASN A C 1
ATOM 4652 O O . ASN A 1 691 ? -33.021 -15.395 28.746 1.00 36.27 691 ASN A O 1
ATOM 4657 N N . ASP A 1 692 ? -32.306 -16.371 30.666 1.00 38.39 692 ASP A N 1
ATOM 4658 C CA . ASP A 1 692 ? -33.652 -16.727 31.161 1.00 37.15 692 ASP A CA 1
ATOM 4659 C C . ASP A 1 692 ? -33.783 -16.155 32.568 1.00 39.64 692 ASP A C 1
ATOM 4660 O O . ASP A 1 692 ? -32.782 -16.008 33.267 1.00 40.98 692 ASP A O 1
ATOM 4665 N N . VAL A 1 693 ? -35.000 -15.882 33.010 1.00 33.23 693 VAL A N 1
ATOM 4666 C CA . VAL A 1 693 ? -35.224 -15.666 34.430 1.00 37.51 693 VAL A CA 1
ATOM 4667 C C . VAL A 1 693 ? -36.424 -16.526 34.869 1.00 36.16 693 VAL A C 1
ATOM 4668 O O . VAL A 1 693 ? -37.266 -16.843 34.077 1.00 38.75 693 VAL A O 1
ATOM 4672 N N . PHE A 1 694 ? -36.480 -16.965 36.106 1.00 33.89 694 PHE A N 1
ATOM 4673 C CA . PHE A 1 694 ? -37.565 -17.845 36.475 1.00 31.55 694 PHE A CA 1
ATOM 4674 C C . PHE A 1 694 ? -37.921 -17.603 37.916 1.00 30.42 694 PHE A C 1
ATOM 4675 O O . PHE A 1 694 ? -37.108 -17.109 38.700 1.00 29.74 694 PHE A O 1
ATOM 4683 N N . ALA A 1 695 ? -39.103 -18.033 38.310 1.00 31.05 695 ALA A N 1
ATOM 4684 C CA . ALA A 1 695 ? -39.431 -17.941 39.707 1.00 33.18 695 ALA A CA 1
ATOM 4685 C C . ALA A 1 695 ? -40.187 -19.152 40.094 1.00 32.92 695 ALA A C 1
ATOM 4686 O O . ALA A 1 695 ? -41.109 -19.567 39.393 1.00 33.30 695 ALA A O 1
ATOM 4688 N N . ASN A 1 696 ? -39.861 -19.677 41.258 1.00 35.37 696 ASN A N 1
ATOM 4689 C CA . ASN A 1 696 ? -40.676 -20.711 41.833 1.00 35.43 696 ASN A CA 1
ATOM 4690 C C . ASN A 1 696 ? -41.272 -20.231 43.162 1.00 34.62 696 ASN A C 1
ATOM 4691 O O . ASN A 1 696 ? -40.547 -19.783 44.033 1.00 39.24 696 ASN A O 1
ATOM 4696 N N . TRP A 1 697 ? -42.567 -20.411 43.336 1.00 36.03 697 TRP A N 1
ATOM 4697 C CA . TRP A 1 697 ? -43.295 -19.938 44.501 1.00 38.08 697 TRP A CA 1
ATOM 4698 C C . TRP A 1 697 ? -44.085 -21.103 45.008 1.00 38.48 697 TRP A C 1
ATOM 4699 O O . TRP A 1 697 ? -44.786 -21.740 44.244 1.00 38.51 697 TRP A O 1
ATOM 4710 N N . LYS A 1 698 ? -43.942 -21.390 46.300 1.00 40.69 698 LYS A N 1
ATOM 4711 C CA . LYS A 1 698 ? -44.684 -22.422 47.010 1.00 38.06 698 LYS A CA 1
ATOM 4712 C C . LYS A 1 698 ? -45.592 -21.729 48.016 1.00 42.55 698 LYS A C 1
ATOM 4713 O O . LYS A 1 698 ? -45.150 -21.347 49.092 1.00 43.05 698 LYS A O 1
ATOM 4719 N N . PRO A 1 699 ? -46.869 -21.557 47.671 1.00 46.27 699 PRO A N 1
ATOM 4720 C CA . PRO A 1 699 ? -47.752 -20.801 48.557 1.00 46.25 699 PRO A CA 1
ATOM 4721 C C . PRO A 1 699 ? -47.977 -21.513 49.873 1.00 46.01 699 PRO A C 1
ATOM 4722 O O . PRO A 1 699 ? -48.196 -20.839 50.884 1.00 47.92 699 PRO A O 1
ATOM 4726 N N . LEU A 1 700 ? -47.902 -22.846 49.862 1.00 41.48 700 LEU A N 1
ATOM 4727 C CA . LEU A 1 700 ? -48.150 -23.624 51.080 1.00 45.47 700 LEU A CA 1
ATOM 4728 C C . LEU A 1 700 ? -46.885 -23.782 51.882 1.00 44.87 700 LEU A C 1
ATOM 4729 O O . LEU A 1 700 ? -46.886 -24.441 52.898 1.00 44.39 700 LEU A O 1
ATOM 4734 N N . GLY A 1 701 ? -45.793 -23.185 51.423 1.00 45.82 701 GLY A N 1
ATOM 4735 C CA . GLY A 1 701 ? -44.500 -23.475 52.045 1.00 48.01 701 GLY A CA 1
ATOM 4736 C C . GLY A 1 701 ? -43.922 -24.899 51.872 1.00 49.62 701 GLY A C 1
ATOM 4737 O O . GLY A 1 701 ? -42.812 -25.184 52.305 1.00 45.63 701 GLY A O 1
ATOM 4738 N N . LYS A 1 702 ? -44.657 -25.797 51.228 1.00 47.94 702 LYS A N 1
ATOM 4739 C CA . LYS A 1 702 ? -44.144 -27.123 51.046 1.00 48.12 702 LYS A CA 1
ATOM 4740 C C . LYS A 1 702 ? -44.150 -27.547 49.564 1.00 48.10 702 LYS A C 1
ATOM 4741 O O . LYS A 1 702 ? -44.537 -26.781 48.698 1.00 53.37 702 LYS A O 1
ATOM 4747 N N . ASP A 1 703 ? -43.690 -28.748 49.253 1.00 44.37 703 ASP A N 1
ATOM 4748 C CA . ASP A 1 703 ? -43.535 -29.126 47.843 1.00 42.04 703 ASP A CA 1
ATOM 4749 C C . ASP A 1 703 ? -44.812 -29.625 47.217 1.00 42.75 703 ASP A C 1
ATOM 4750 O O . ASP A 1 703 ? -44.777 -30.284 46.206 1.00 41.77 703 ASP A O 1
ATOM 4755 N N . THR A 1 704 ? -45.957 -29.303 47.795 1.00 43.29 704 THR A N 1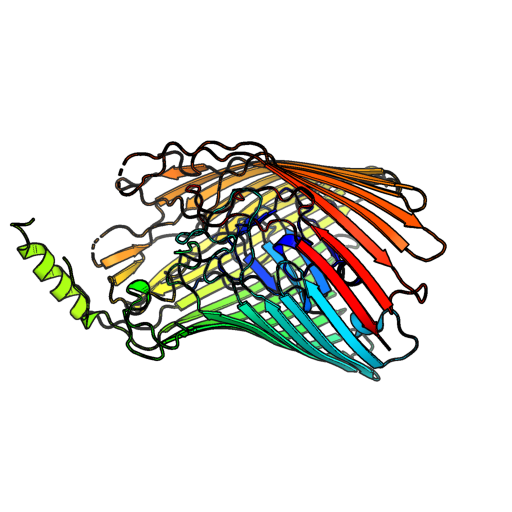
ATOM 4756 C CA . THR A 1 704 ? -47.188 -29.845 47.259 1.00 43.20 704 THR A CA 1
ATOM 4757 C C . THR A 1 704 ? -47.843 -28.877 46.295 1.00 43.66 704 THR A C 1
ATOM 4758 O O . THR A 1 704 ? -48.750 -29.249 45.535 1.00 43.66 704 THR A O 1
ATOM 4762 N N . LEU A 1 705 ? -47.428 -27.627 46.341 1.00 41.63 705 LEU A N 1
ATOM 4763 C CA . LEU A 1 705 ? -47.960 -26.682 45.420 1.00 40.76 705 LEU A CA 1
ATOM 4764 C C . LEU A 1 705 ? -46.826 -25.806 44.960 1.00 42.47 705 LEU A C 1
ATOM 4765 O O . LEU A 1 705 ? -46.223 -25.077 45.765 1.00 40.65 705 LEU A O 1
ATOM 4770 N N . ASN A 1 706 ? -46.487 -25.932 43.680 1.00 41.21 706 ASN A N 1
ATOM 4771 C CA . ASN A 1 706 ? -45.578 -24.976 43.030 1.00 38.79 706 ASN A CA 1
ATOM 4772 C C . ASN A 1 706 ? -46.273 -24.065 42.019 1.00 41.34 706 ASN A C 1
ATOM 4773 O O . ASN A 1 706 ? -47.102 -24.518 41.187 1.00 38.22 706 ASN A O 1
ATOM 4778 N N . VAL A 1 707 ? -45.904 -22.790 42.046 1.00 39.36 707 VAL A N 1
ATOM 4779 C CA . VAL A 1 707 ? -46.363 -21.868 41.030 1.00 36.31 707 VAL A CA 1
ATOM 4780 C C . VAL A 1 707 ? -45.143 -21.343 40.328 1.00 38.57 707 VAL A C 1
ATOM 4781 O O . VAL A 1 707 ? -44.325 -20.679 40.938 1.00 40.13 707 VAL A O 1
ATOM 4785 N N . ASN A 1 708 ? -44.973 -21.671 39.058 1.00 36.78 708 ASN A N 1
ATOM 4786 C CA . ASN A 1 708 ? -43.744 -21.246 38.422 1.00 35.70 708 ASN A CA 1
ATOM 4787 C C . ASN A 1 708 ? -43.975 -20.311 37.313 1.00 35.06 708 ASN A C 1
ATOM 4788 O O . ASN A 1 708 ? -44.971 -20.428 36.580 1.00 38.71 708 ASN A O 1
ATOM 4793 N N . LEU A 1 709 ? -43.026 -19.406 37.173 1.00 35.54 709 LEU A N 1
ATOM 4794 C CA . LEU A 1 709 ? -43.082 -18.424 36.142 1.00 39.40 709 LEU A CA 1
ATOM 4795 C C . LEU A 1 709 ? -41.727 -18.245 35.564 1.00 39.67 709 LEU A C 1
ATOM 4796 O O . LEU A 1 709 ? -40.756 -18.085 36.293 1.00 46.84 709 LEU A O 1
ATOM 4801 N N . SER A 1 710 ? -41.632 -18.248 34.258 1.00 35.72 710 SER A N 1
ATOM 4802 C CA . SER A 1 710 ? -40.328 -17.994 33.725 1.00 39.05 710 SER A CA 1
ATOM 4803 C C . SER A 1 710 ? -40.462 -17.175 32.468 1.00 36.49 710 SER A C 1
ATOM 4804 O O . SER A 1 710 ? -41.524 -17.148 31.862 1.00 36.20 710 SER A O 1
ATOM 4807 N N . VAL A 1 711 ? -39.388 -16.480 32.124 1.00 37.73 711 VAL A N 1
ATOM 4808 C CA . VAL A 1 711 ? -39.229 -15.839 30.828 1.00 39.43 711 VAL A CA 1
ATOM 4809 C C . VAL A 1 711 ? -37.919 -16.365 30.283 1.00 34.95 711 VAL A C 1
ATOM 4810 O O . VAL A 1 711 ? -36.890 -15.980 30.774 1.00 35.99 711 VAL A O 1
ATOM 4814 N N . ASN A 1 712 ? -37.999 -17.256 29.298 1.00 35.42 712 ASN A N 1
ATOM 4815 C CA . ASN A 1 712 ? -36.869 -17.786 28.552 1.00 34.02 712 ASN A CA 1
ATOM 4816 C C . ASN A 1 712 ? -36.462 -16.927 27.372 1.00 35.97 712 ASN A C 1
ATOM 4817 O O . ASN A 1 712 ? -37.311 -16.322 26.662 1.00 36.93 712 ASN A O 1
A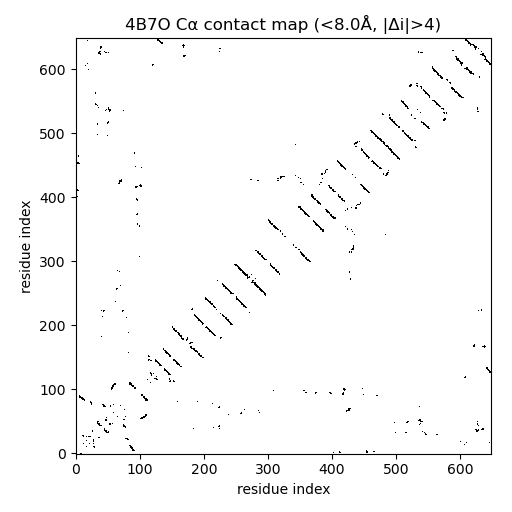TOM 4822 N N . ASN A 1 713 ? -35.170 -16.912 27.105 1.00 34.46 713 ASN A N 1
ATOM 4823 C CA . ASN A 1 713 ? -34.654 -16.128 26.015 1.00 36.38 713 ASN A CA 1
ATOM 4824 C C . ASN A 1 713 ? -35.241 -14.689 26.121 1.00 38.88 713 ASN A C 1
ATOM 4825 O O . ASN A 1 713 ? -36.029 -14.250 25.290 1.00 40.56 713 ASN A O 1
ATOM 4830 N N . VAL A 1 714 ? -34.822 -13.985 27.169 1.00 41.49 714 VAL A N 1
ATOM 4831 C CA . VAL A 1 714 ? -35.401 -12.741 27.610 1.00 37.21 714 VAL A CA 1
ATOM 4832 C C . VAL A 1 714 ? -35.109 -11.691 26.578 1.00 41.64 714 VAL A C 1
ATOM 4833 O O . VAL A 1 714 ? -35.950 -10.768 26.366 1.00 44.16 714 VAL A O 1
ATOM 4837 N N . PHE A 1 715 ? -33.922 -11.765 25.957 1.00 41.29 715 PHE A N 1
ATOM 4838 C CA . PHE A 1 715 ? -33.579 -10.746 24.949 1.00 37.00 715 PHE A CA 1
ATOM 4839 C C . PHE A 1 715 ? -34.048 -11.126 23.576 1.00 39.42 715 PHE A C 1
ATOM 4840 O O . PHE A 1 715 ? -33.691 -10.475 22.582 1.00 41.87 715 PHE A O 1
ATOM 4848 N N . ASN A 1 716 ? -34.864 -12.181 23.510 1.00 37.59 716 ASN A N 1
ATOM 4849 C CA . ASN A 1 716 ? -35.453 -12.559 22.243 1.00 40.74 716 ASN A CA 1
ATOM 4850 C C . ASN A 1 716 ? -34.393 -12.667 21.156 1.00 40.94 716 ASN A C 1
ATOM 4851 O O . ASN A 1 716 ? -34.535 -12.148 20.063 1.00 43.26 716 ASN A O 1
ATOM 4856 N N . THR A 1 717 ? -33.337 -13.379 21.493 1.00 45.15 717 THR A N 1
ATOM 4857 C CA . THR A 1 717 ? -32.214 -13.642 20.626 1.00 45.70 717 THR A CA 1
ATOM 4858 C C . THR A 1 717 ? -32.561 -14.574 19.542 1.00 43.24 717 THR A C 1
ATOM 4859 O O . THR A 1 717 ? -33.197 -15.617 19.738 1.00 44.74 717 THR A O 1
ATOM 4863 N N . PHE A 1 718 ? -32.038 -14.215 18.397 1.00 42.86 718 PHE A N 1
ATOM 4864 C CA . PHE A 1 718 ? -32.261 -14.958 17.216 1.00 40.93 718 PHE A CA 1
ATOM 4865 C C . PHE A 1 718 ? -30.988 -15.714 17.045 1.00 41.48 718 PHE A C 1
ATOM 4866 O O . PHE A 1 718 ? -29.912 -15.110 16.971 1.00 45.83 718 PHE A O 1
ATOM 4874 N N . TYR A 1 719 ? -31.092 -17.033 16.998 1.00 36.94 719 TYR A N 1
ATOM 4875 C CA . TYR A 1 719 ? -29.919 -17.833 16.775 1.00 37.30 719 TYR A CA 1
ATOM 4876 C C . TYR A 1 719 ? -30.281 -19.211 16.282 1.00 35.73 719 TYR A C 1
ATOM 4877 O O . TYR A 1 719 ? -31.408 -19.650 16.419 1.00 35.65 719 TYR A O 1
ATOM 4886 N N . TYR A 1 720 ? -29.266 -19.907 15.788 1.00 38.34 720 TYR A N 1
ATOM 4887 C CA . TYR A 1 720 ? -29.333 -21.305 15.473 1.00 37.98 720 TYR A CA 1
ATOM 4888 C C . TYR A 1 720 ? -28.364 -22.057 16.368 1.00 41.02 720 TYR A C 1
ATOM 4889 O O . TYR A 1 720 ? -27.146 -21.730 16.385 1.00 37.29 720 TYR A O 1
ATOM 4898 N N . PRO A 1 721 ? -28.884 -23.094 17.072 1.00 37.27 721 PRO A N 1
ATOM 4899 C CA . PRO A 1 721 ? -28.125 -24.026 17.916 1.00 37.20 721 PRO A CA 1
ATOM 4900 C C . PRO A 1 721 ? -27.191 -24.786 17.008 1.00 41.37 721 PRO A C 1
ATOM 4901 O O . PRO A 1 721 ? -27.532 -24.959 15.844 1.00 43.62 721 PRO A O 1
ATOM 4905 N N . HIS A 1 722 ? -26.098 -25.323 17.547 1.00 40.33 722 HIS A N 1
ATOM 4906 C CA . HIS A 1 722 ? -25.058 -25.945 16.715 1.00 38.85 722 HIS A CA 1
ATOM 4907 C C . HIS A 1 722 ? -25.247 -27.357 16.429 1.00 35.90 722 HIS A C 1
ATOM 4908 O O . HIS A 1 722 ? -24.624 -27.846 15.509 1.00 37.85 722 HIS A O 1
ATOM 4915 N N . SER A 1 723 ? -26.105 -28.026 17.187 1.00 35.53 723 SER A N 1
ATOM 4916 C CA . SER A 1 723 ? -26.315 -29.450 17.073 1.00 36.38 723 SER A CA 1
ATOM 4917 C C . SER A 1 723 ? -27.315 -29.827 16.024 1.00 39.43 723 SER A C 1
ATOM 4918 O O . SER A 1 723 ? -28.290 -30.485 16.343 1.00 42.59 723 SER A O 1
ATOM 4921 N N . GLN A 1 724 ? -27.037 -29.497 14.782 1.00 37.06 724 GLN A N 1
ATOM 4922 C CA . GLN A 1 724 ? -27.966 -29.678 13.698 1.00 40.28 724 GLN A CA 1
ATOM 4923 C C . GLN A 1 724 ? -27.121 -29.279 12.480 1.00 37.89 724 GLN A C 1
ATOM 4924 O O . GLN A 1 724 ? -25.952 -29.005 12.673 1.00 38.19 724 GLN A O 1
ATOM 4930 N N . ARG A 1 725 ? -27.686 -29.209 11.263 1.00 40.54 725 ARG A N 1
ATOM 4931 C CA . ARG A 1 725 ? -26.898 -28.798 10.069 1.00 41.98 725 ARG A CA 1
ATOM 4932 C C . ARG A 1 725 ? -26.611 -27.319 10.180 1.00 39.94 725 ARG A C 1
ATOM 4933 O O . ARG A 1 725 ? -27.379 -26.550 10.758 1.00 47.40 725 ARG A O 1
ATOM 4941 N N . TRP A 1 726 ? -25.511 -26.880 9.622 1.00 46.51 726 TRP A N 1
ATOM 4942 C CA . TRP A 1 726 ? -25.102 -25.483 9.863 1.00 50.12 726 TRP A CA 1
ATOM 4943 C C . TRP A 1 726 ? -25.725 -24.472 8.977 1.00 48.64 726 TRP A C 1
ATOM 4944 O O . TRP A 1 726 ? -25.465 -23.279 9.108 1.00 48.45 726 TRP A O 1
ATOM 4955 N N . THR A 1 727 ? -26.535 -24.955 8.049 1.00 49.48 727 THR A N 1
ATOM 4956 C CA . THR A 1 727 ? -27.131 -24.122 7.020 1.00 51.60 727 THR A CA 1
ATOM 4957 C C . THR A 1 727 ? -28.441 -23.461 7.484 1.00 52.26 727 THR A C 1
ATOM 4958 O O . THR A 1 727 ? -29.434 -23.414 6.755 1.00 54.79 727 THR A O 1
ATOM 4962 N N . ASN A 1 728 ? -28.438 -22.926 8.694 1.00 47.87 728 ASN A N 1
ATOM 4963 C CA . ASN A 1 728 ? -29.621 -22.197 9.195 1.00 46.34 728 ASN A CA 1
ATOM 4964 C C . ASN A 1 728 ? -30.966 -22.964 9.060 1.00 47.67 728 ASN A C 1
ATOM 4965 O O . ASN A 1 728 ? -31.959 -22.431 8.531 1.00 48.52 728 ASN A O 1
ATOM 4970 N N . THR A 1 729 ? -31.001 -24.192 9.560 1.00 45.98 729 THR A N 1
ATOM 4971 C CA . THR A 1 729 ? -32.220 -25.030 9.517 1.00 43.24 729 THR A CA 1
ATOM 4972 C C . THR A 1 729 ? -33.360 -24.516 10.416 1.00 46.97 729 THR A C 1
ATOM 4973 O O . THR A 1 729 ? -34.369 -23.983 9.917 1.00 43.37 729 THR A O 1
ATOM 4977 N N . LEU A 1 730 ? -33.198 -24.709 11.734 1.00 44.15 730 LEU A N 1
ATOM 4978 C CA . LEU A 1 730 ? -34.216 -24.407 12.705 1.00 36.53 730 LEU A CA 1
ATOM 4979 C C . LEU A 1 730 ? -33.629 -23.563 13.797 1.00 40.18 730 LEU A C 1
ATOM 4980 O O . LEU A 1 730 ? -32.729 -24.004 14.562 1.00 41.07 730 LEU A O 1
ATOM 4985 N N . PRO A 1 731 ? -34.165 -22.348 13.924 1.00 38.51 731 PRO A N 1
ATOM 4986 C CA . PRO A 1 731 ? -33.652 -21.358 14.867 1.00 35.61 731 PRO A CA 1
ATOM 4987 C C . PRO A 1 731 ? -34.129 -21.725 16.266 1.00 36.96 731 PRO A C 1
ATOM 4988 O O . PRO A 1 731 ? -35.113 -22.482 16.395 1.00 34.80 731 PRO A O 1
ATOM 4992 N N . GLY A 1 732 ? -33.490 -21.178 17.295 1.00 30.83 732 GLY A N 1
ATOM 4993 C CA . GLY A 1 732 ? -34.017 -21.394 18.632 1.00 35.46 732 GLY A CA 1
ATOM 4994 C C . GLY A 1 732 ? -35.303 -20.592 18.885 1.00 39.84 732 GLY A C 1
ATOM 4995 O O . GLY A 1 732 ? -35.651 -19.590 18.175 1.00 35.49 732 GLY A O 1
ATOM 4996 N N . VAL A 1 733 ? -36.030 -21.043 19.897 1.00 33.96 733 VAL A N 1
ATOM 4997 C CA . VAL A 1 733 ? -37.202 -20.353 20.312 1.00 34.43 733 VAL A CA 1
ATOM 4998 C C . VAL A 1 733 ? -36.868 -18.953 20.835 1.00 35.01 733 VAL A C 1
ATOM 4999 O O . VAL A 1 733 ? -35.939 -18.754 21.611 1.00 34.44 733 VAL A O 1
ATOM 5003 N N . GLY A 1 734 ? -37.606 -17.967 20.356 1.00 35.18 734 GLY A N 1
ATOM 5004 C CA . GLY A 1 734 ? -37.431 -16.605 20.846 1.00 36.17 734 GLY A CA 1
ATOM 5005 C C . GLY A 1 734 ? -38.045 -16.462 22.246 1.00 35.08 734 GLY A C 1
ATOM 5006 O O . GLY A 1 734 ? -38.338 -17.439 22.907 1.00 30.47 734 GLY A O 1
ATOM 5007 N N . ARG A 1 735 ? -38.250 -15.235 22.680 1.00 33.28 735 ARG A N 1
ATOM 5008 C CA . ARG A 1 735 ? -38.777 -15.011 23.995 1.00 38.72 735 ARG A CA 1
ATOM 5009 C C . ARG A 1 735 ? -40.003 -15.857 24.223 1.00 38.14 735 ARG A C 1
ATOM 5010 O O . ARG A 1 735 ? -40.925 -15.904 23.393 1.00 42.03 735 ARG A O 1
ATOM 5018 N N . ASP A 1 736 ? -39.980 -16.576 25.335 1.00 43.41 736 ASP A N 1
ATOM 5019 C CA . ASP A 1 736 ? -41.098 -17.425 25.704 1.00 40.97 736 ASP A CA 1
ATOM 5020 C C . ASP A 1 736 ? -41.400 -17.201 27.161 1.00 41.41 736 ASP A C 1
ATOM 5021 O O . ASP A 1 736 ? -40.582 -17.475 28.047 1.00 49.44 736 ASP A O 1
ATOM 5026 N N . VAL A 1 737 ? -42.576 -16.678 27.431 1.00 38.78 737 VAL A N 1
ATOM 5027 C CA . VAL A 1 737 ? -42.990 -16.621 28.775 1.00 35.78 737 VAL A CA 1
ATOM 5028 C C . VAL A 1 737 ? -43.942 -17.750 29.235 1.00 38.18 737 VAL A C 1
ATOM 5029 O O . VAL A 1 737 ? -44.878 -18.184 28.515 1.00 38.13 737 VAL A O 1
ATOM 5033 N N . ARG A 1 738 ? -43.654 -18.292 30.422 1.00 33.64 738 ARG A N 1
ATOM 5034 C CA . ARG A 1 738 ? -44.385 -19.471 30.855 1.00 36.52 738 ARG A CA 1
ATOM 5035 C C . ARG A 1 738 ? -44.929 -19.351 32.228 1.00 35.60 738 ARG A C 1
ATOM 5036 O O . ARG A 1 738 ? -44.322 -18.744 33.097 1.00 37.07 738 ARG A O 1
ATOM 5044 N N . LEU A 1 739 ? -46.064 -19.967 32.452 1.00 37.58 739 LEU A N 1
ATOM 5045 C CA . LEU A 1 739 ? -46.608 -19.991 33.802 1.00 40.73 739 LEU A CA 1
ATOM 5046 C C . LEU A 1 739 ? -47.105 -21.376 33.969 1.00 41.96 739 LEU A C 1
ATOM 5047 O O . LEU A 1 739 ? -47.905 -21.819 33.149 1.00 45.20 739 LEU A O 1
ATOM 5052 N N . GLY A 1 740 ? -46.623 -22.064 35.003 1.00 41.78 740 GLY A N 1
ATOM 5053 C CA . GLY A 1 740 ? -47.060 -23.432 35.285 1.00 38.24 740 GLY A CA 1
ATOM 5054 C C . GLY A 1 740 ? -47.454 -23.573 36.739 1.00 39.96 740 GLY A C 1
ATOM 5055 O O . GLY A 1 740 ? -46.959 -22.849 37.612 1.00 43.28 740 GLY A O 1
ATOM 5056 N N . VAL A 1 741 ? -48.330 -24.518 37.010 1.00 36.41 741 VAL A N 1
ATOM 5057 C CA . VAL A 1 741 ? -48.707 -24.804 38.350 1.00 38.72 741 VAL A CA 1
ATOM 5058 C C . VAL A 1 741 ? -48.806 -26.301 38.491 1.00 39.28 741 VAL A C 1
ATOM 5059 O O . VAL A 1 741 ? -49.364 -26.929 37.626 1.00 45.32 741 VAL A O 1
ATOM 5063 N N . ASN A 1 742 ? -48.255 -26.876 39.568 1.00 36.45 742 ASN A N 1
ATOM 5064 C CA . ASN A 1 742 ? -48.497 -28.272 39.887 1.00 34.07 742 ASN A CA 1
ATOM 5065 C C . ASN A 1 742 ? -49.020 -28.357 41.290 1.00 33.19 742 ASN A C 1
ATOM 5066 O O . ASN A 1 742 ? -48.584 -27.586 42.138 1.00 28.26 742 ASN A O 1
ATOM 5071 N N . TYR A 1 743 ? -49.914 -29.326 41.530 1.00 35.56 743 TYR A N 1
ATOM 5072 C CA . TYR A 1 743 ? -50.639 -29.405 42.799 1.00 37.26 743 TYR A CA 1
ATOM 5073 C C . TYR A 1 743 ? -51.046 -30.822 43.229 1.00 39.10 743 TYR A C 1
ATOM 5074 O O . TYR A 1 743 ? -51.749 -31.549 42.539 1.00 38.62 743 TYR A O 1
ATOM 5083 N N . LYS A 1 744 ? -50.577 -31.194 44.408 1.00 37.62 744 LYS A N 1
ATOM 5084 C CA . LYS A 1 744 ? -50.714 -32.520 44.917 1.00 40.14 744 LYS A CA 1
ATOM 5085 C C . LYS A 1 744 ? -51.643 -32.428 46.112 1.00 43.91 744 LYS A C 1
ATOM 5086 O O . LYS A 1 744 ? -51.459 -31.580 46.987 1.00 45.08 744 LYS A O 1
ATOM 5092 N N . PHE A 1 745 ? -52.632 -33.302 46.189 1.00 41.06 745 PHE A N 1
ATOM 5093 C CA . PHE A 1 745 ? -53.424 -33.326 47.419 1.00 47.12 745 PHE A CA 1
ATOM 5094 C C . PHE A 1 745 ? -53.925 -34.734 47.632 1.00 52.09 745 PHE A C 1
ATOM 5095 O O . PHE A 1 745 ? -54.611 -34.984 48.619 1.00 57.78 745 PHE A O 1
#

Nearest PDB structures (foldseek):
  4b7o-assembly1_A  TM=1.002E+00  e=0.000E+00  Neisseria meningitidis
  4aip-assembly1_A  TM=9.924E-01  e=0.000E+00  Neisseria meningitidis
  4aip-assembly1_B  TM=9.914E-01  e=0.000E+00  Neisseria meningitidis
  4aiq-assembly1_A  TM=9.848E-01  e=0.000E+00  Neisseria meningitidis
  4aip-assembly1_C  TM=9.937E-01  e=0.000E+00  Neisseria meningitidis

Radius of gyration: 24.67 Å; Cα contacts (8 Å, |Δi|>4): 2015; chains: 1; bounding box: 46×56×78 Å